Protein AF-Q09BG4-F1 (afdb_monomer)

Foldseek 3Di:
DDDPDDDPQPAPEDEAEADPDDDDPDQWWAWHPDADDEEEAPHKYKYWGDIDGADAQKFKDKPDQAPQWDADRRTRMIIGRHHDFDKDKIWMKMGHPVGGIDIDIYIYGYKYFKDWDDFDADAAEAQDKDKDATDIDIAADPKFKDWDDWDQAFQWDAGRRRMITGHHHDQDKTWTKMWIAHPNGGIDIDIHIHGYHYDDPPPDDPPPPDPPPDDPDPDDPPPDDPDPDDDDPDDPDPDDPPFDDFPKAKEKEEEFWQQPDCPGAFNDNVLQLVQVLVVCVVVVHAKYKYKNDQAQVSVVVSQVSDPQKDKGWLLDPQAVEDSVLDDNGGIAIMMIGRVVFKDFPGKHFPPVVLCVLLVSYGKIKTWIWGDDDHDIDIAIEIHGAGQADQPDVVSLVSLLVVLVSVVCCCVRRVPPGKYKYWYFSNAAQQWGPHDDVNHTHHHSNVVQVVCVQFKDWLCNVQQVVQCDQFAPHSHDGGIMMITNNQPQFWDPPQWDWDDDPDPPCCNRHHRGTMIMTMTTPTDPPD

InterPro domains:
  IPR005135 Endonuclease/exonuclease/phosphatase [PF03372] (253-512)
  IPR013783 Immunoglobulin-like fold [G3DSA:2.60.40.10] (22-110)
  IPR013783 Immunoglobulin-like fold [G3DSA:2.60.40.10] (111-197)
  IPR015919 Cadherin-like superfamily [SSF49313] (32-114)
  IPR036691 Endonuclease/exonuclease/phosphatase superfamily [G3DSA:3.60.10.10] (249-519)
  IPR036691 Endonuclease/exonuclease/phosphatase superfamily [SSF56219] (248-520)

Mean predicted aligned error: 14.44 Å

Secondary structure (DSSP, 8-state):
------------EEEEE----------S-B----PPPPEETT---EEEEE-B--SS--EEEES-PPTT-EEETTTTEEE---SS-EEEEEEEEEE-TTS-EEEEEEEEEEEPPPEE----PPPEETTSEEEEE--EESSSSSPEEEEEEE-PPTTEEE-TTSEEEEE--SSPPEEEEEEEE-TT--EEEEEEEE-EEPPPPP--PPP--PPP--PPP-PPPP-PPPP-PPPP-PPPP-SPP------EEEEEEEEEEEET-SSSS-S-HHHHHHHHHHHHHHH--SEEEEEEE--HHHHHHHHHTSTTEEEEETTSTT--BSGGGS-SSS-EEEEEEETTTEEEEEEEE--GGGTTTTTT---EEEEEEEEETTEEEEEEEEEEEPPP--SSHHHHHHHHHHHHHHHHHHHHHSTTS-EEEEEE-SS-SSEEEEEETTEEEEPTTHHHHT-TTTEEETTHHHHHTT--SBTT-------EEEEGGGTTTB-TT--EE-----TTHHHHT-SB--EEEEEE---S--

Radius of gyration: 32.11 Å; Cα contacts (8 Å, |Δi|>4): 1198; chains: 1; bounding box: 65×88×102 Å

pLDDT: mean 86.73, std 18.6, range [24.02, 98.94]

Organism: Stigmatella aurantiaca (strain DW4/3-1) (NCBI:txid378806)

Sequence (526 aa):
MLFARAAATLLTVLVLSACAGREESGDGPLLPTIQLPSTTVGLAYEVRLTATGGTGTLRYSVEEVPEGFSFYADTGLLKGPAAAPGTFTLYVGVKDDTGEGDARTYSLRVYPAPRVTRTDLPAATLHAAYAFSLSATGGQPPLKWALVEGTLPLGLRLSESGDITGVTLDTIPGLFRVRVQDANGAQATEQLSLAVSEPPPDSGTPDSGTPDSGTPDSGTPDSGTPDSGTPDSGTPDSGTPDAGTPFPLSVGNWNLEWFGSTTNGPSDDSLQLSNVRAVMADAGIDFWALQEVVNAGTLAQLKQAMPGYDGFAANDSRVIYGASYYTASEQKPAVLFKSGTVQVLTAEIILTHFNYEFAGRPPLQLRLRVTRGNTSLEMFAIILHMKAQTGGIDDYNQRKAAGAALKQYLDSQLSNVRVIVLGDWNDDVDISIYRDSGSYLPSPYQNFVEAPASYQFLTMPLSVSGVGSTVGYSTFIDHQLISNELFGDYVGNSTQVLYPAIPNYANTTSDHYPIQSRFDFGDPAF

Structure (mmCIF, N/CA/C/O backbone):
data_AF-Q09BG4-F1
#
_entry.id   AF-Q09BG4-F1
#
loop_
_atom_site.group_PDB
_atom_site.id
_atom_site.type_symbol
_atom_site.label_atom_id
_atom_site.label_alt_id
_atom_site.label_comp_id
_atom_site.label_asym_id
_atom_site.label_entity_id
_atom_site.label_seq_id
_atom_site.pdbx_PDB_ins_code
_atom_site.Cartn_x
_atom_site.Cartn_y
_atom_site.Cartn_z
_atom_site.occupancy
_atom_site.B_iso_or_equiv
_atom_site.auth_seq_id
_atom_site.auth_comp_id
_atom_site.auth_asym_id
_atom_site.auth_atom_id
_atom_site.pdbx_PDB_model_num
ATOM 1 N N . MET A 1 1 ? 3.571 -21.917 25.000 1.00 28.86 1 MET A N 1
ATOM 2 C CA . MET A 1 1 ? 3.734 -20.612 25.674 1.00 28.86 1 MET A CA 1
ATOM 3 C C . MET A 1 1 ? 2.665 -19.685 25.117 1.00 28.86 1 MET A C 1
ATOM 5 O O . MET A 1 1 ? 2.656 -19.458 23.917 1.00 28.86 1 MET A O 1
ATOM 9 N N . LEU A 1 2 ? 1.698 -19.286 25.950 1.00 26.11 2 LEU A N 1
ATOM 10 C CA . LEU A 1 2 ? 0.592 -18.398 25.574 1.00 26.11 2 LEU A CA 1
ATOM 11 C C . LEU A 1 2 ? 1.140 -16.984 25.336 1.00 26.11 2 LEU A C 1
ATOM 13 O O . LEU A 1 2 ? 1.585 -16.342 26.283 1.00 26.11 2 LEU A O 1
ATOM 17 N N . PHE A 1 3 ? 1.071 -16.486 24.104 1.00 25.03 3 PHE A N 1
ATOM 18 C CA . PHE A 1 3 ? 1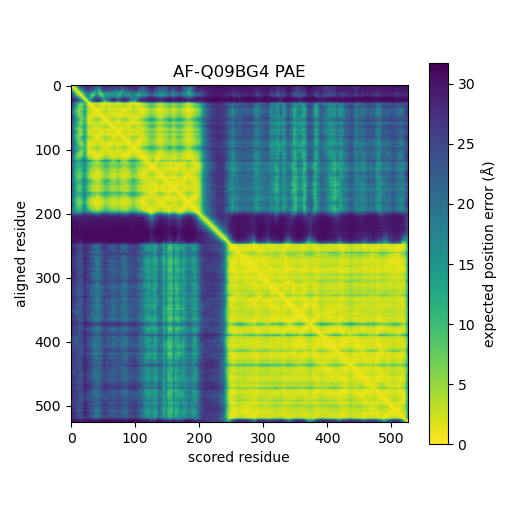.193 -15.054 23.843 1.00 25.03 3 PHE A CA 1
ATOM 19 C C . PHE A 1 3 ? -0.187 -14.417 24.006 1.00 25.03 3 PHE A C 1
ATOM 21 O O . PHE A 1 3 ? -1.015 -14.448 23.098 1.00 25.03 3 PHE A O 1
ATOM 28 N N . ALA A 1 4 ? -0.441 -13.848 25.184 1.00 24.02 4 ALA A N 1
ATOM 29 C CA . ALA A 1 4 ? -1.509 -12.877 25.359 1.00 24.02 4 ALA A CA 1
ATOM 30 C C . ALA A 1 4 ? -1.112 -11.611 24.584 1.00 24.02 4 ALA A C 1
ATOM 32 O O . ALA A 1 4 ? -0.229 -10.866 25.008 1.00 24.02 4 ALA A O 1
ATOM 33 N N . ARG A 1 5 ? -1.713 -11.394 23.409 1.00 31.14 5 ARG A N 1
ATOM 34 C CA . ARG A 1 5 ? -1.591 -10.120 22.693 1.00 31.14 5 ARG A CA 1
ATOM 35 C C . ARG A 1 5 ? -2.292 -9.050 23.529 1.00 31.14 5 ARG A C 1
ATOM 37 O O . ARG A 1 5 ? -3.499 -9.124 23.740 1.00 31.14 5 ARG A O 1
ATOM 44 N N . ALA A 1 6 ? -1.524 -8.082 24.018 1.00 25.02 6 ALA A N 1
ATOM 45 C CA . ALA A 1 6 ? -2.054 -6.894 24.664 1.00 25.02 6 ALA A CA 1
ATOM 46 C C . ALA A 1 6 ? -2.909 -6.122 23.647 1.00 25.02 6 ALA A C 1
ATOM 48 O O . ALA A 1 6 ? -2.392 -5.579 22.672 1.00 25.02 6 ALA A O 1
ATOM 49 N N . ALA A 1 7 ? -4.225 -6.102 23.855 1.00 32.28 7 ALA A N 1
ATOM 50 C CA . ALA A 1 7 ? -5.103 -5.167 23.174 1.00 32.28 7 ALA A CA 1
ATOM 51 C C . ALA A 1 7 ? -4.757 -3.765 23.689 1.00 32.28 7 ALA A C 1
ATOM 53 O O . ALA A 1 7 ? -4.993 -3.454 24.859 1.00 32.28 7 ALA A O 1
ATOM 54 N N . ALA A 1 8 ? -4.160 -2.933 22.833 1.00 30.30 8 ALA A N 1
ATOM 55 C CA . ALA A 1 8 ? -3.997 -1.511 23.096 1.00 30.30 8 ALA A CA 1
ATOM 56 C C . ALA A 1 8 ? -5.399 -0.904 23.251 1.00 30.30 8 ALA A C 1
ATOM 58 O O . ALA A 1 8 ? -6.088 -0.612 22.278 1.00 30.30 8 ALA A O 1
ATOM 59 N N . THR A 1 9 ? -5.858 -0.816 24.496 1.00 38.06 9 THR A N 1
ATOM 60 C CA . THR A 1 9 ? -7.155 -0.242 24.837 1.00 38.06 9 THR A CA 1
ATOM 61 C C . THR A 1 9 ? -6.940 1.262 24.868 1.00 38.06 9 THR A C 1
ATOM 63 O O . THR A 1 9 ? -6.216 1.761 25.729 1.00 38.06 9 THR A O 1
ATOM 66 N N . LEU A 1 10 ? -7.492 1.974 23.886 1.00 38.41 10 LEU A N 1
ATOM 67 C CA . LEU A 1 10 ? -7.458 3.431 23.836 1.00 38.41 10 LEU A CA 1
ATOM 68 C C . LEU A 1 10 ? -8.243 3.962 25.048 1.00 38.41 10 LEU A C 1
ATOM 70 O O . LEU A 1 10 ? -9.472 4.012 25.035 1.00 38.41 10 LEU A O 1
ATOM 74 N N . LEU A 1 11 ? -7.535 4.286 26.132 1.00 39.84 11 LEU A N 1
ATOM 75 C CA . LEU A 1 11 ? -8.124 4.894 27.320 1.00 39.84 11 LEU A CA 1
ATOM 76 C C . LEU A 1 11 ? -8.506 6.334 26.972 1.00 39.84 11 LEU A C 1
ATOM 78 O O . LEU A 1 11 ? -7.662 7.228 26.939 1.00 39.84 11 LEU A O 1
ATOM 82 N N . THR A 1 12 ? -9.785 6.556 26.694 1.00 45.09 12 THR A N 1
ATOM 83 C CA . THR A 1 12 ? -10.308 7.903 26.469 1.00 45.09 12 THR A CA 1
ATOM 84 C C . THR A 1 12 ? -10.595 8.520 27.835 1.00 45.09 12 THR A C 1
ATOM 86 O O . THR A 1 12 ? -11.662 8.297 28.397 1.00 45.09 12 THR A O 1
ATOM 89 N N . VAL A 1 13 ? -9.635 9.256 28.403 1.00 47.81 13 VAL A N 1
ATOM 90 C CA . VAL A 1 13 ? -9.874 10.065 29.609 1.00 47.81 13 VAL A CA 1
ATOM 91 C C . VAL A 1 13 ? -10.481 11.388 29.160 1.00 47.81 13 VAL A C 1
ATOM 93 O O . VAL A 1 13 ? -9.765 12.281 28.708 1.00 47.81 13 VAL A O 1
ATOM 96 N N . LEU A 1 14 ? -11.804 11.520 29.262 1.00 57.50 14 LEU A N 1
ATOM 97 C CA . LEU A 1 14 ? -12.485 12.777 28.958 1.00 57.50 14 LEU A CA 1
ATOM 98 C C . LEU A 1 14 ? -12.792 13.518 30.265 1.00 57.50 14 LEU A C 1
ATOM 100 O O . LEU A 1 14 ? -13.648 13.108 31.054 1.00 57.50 14 LEU A O 1
ATOM 104 N N . VAL A 1 15 ? -12.067 14.613 30.504 1.00 58.12 15 VAL A N 1
ATOM 105 C CA . VAL A 1 15 ? -12.391 15.568 31.569 1.00 58.12 15 VAL A CA 1
ATOM 106 C C . VAL A 1 15 ? -13.375 16.571 30.992 1.00 58.12 15 VAL A C 1
ATOM 108 O O . VAL A 1 15 ? -13.041 17.319 30.075 1.00 58.12 15 VAL A O 1
ATOM 111 N N . LEU A 1 16 ? -14.597 16.569 31.514 1.00 60.16 16 LEU A N 1
ATOM 112 C CA . LEU A 1 16 ? -15.663 17.442 31.050 1.00 60.16 16 LEU A CA 1
ATOM 113 C C . LEU A 1 16 ? -16.017 18.420 32.170 1.00 60.16 16 LEU A C 1
ATOM 115 O O . LEU A 1 16 ? -16.404 18.012 33.266 1.00 60.16 16 LEU A O 1
ATOM 119 N N . SER A 1 17 ? -15.860 19.709 31.879 1.00 55.25 17 SER A N 1
ATOM 120 C CA . SER A 1 17 ? -16.153 20.812 32.798 1.00 55.25 17 SER A CA 1
ATOM 121 C C . SER A 1 17 ? -17.329 21.630 32.269 1.00 55.25 17 SER A C 1
ATOM 123 O O . SER A 1 17 ? -17.530 21.724 31.057 1.00 55.25 17 SER A O 1
ATOM 125 N N . ALA A 1 18 ? -18.111 22.237 33.162 1.00 54.78 18 ALA A N 1
ATOM 126 C CA . ALA A 1 18 ? -19.181 23.148 32.767 1.00 54.78 18 ALA A CA 1
ATOM 127 C C . ALA A 1 18 ? -18.603 24.402 32.077 1.00 54.78 18 ALA A C 1
ATOM 129 O O . ALA A 1 18 ? -17.610 24.968 32.536 1.00 54.78 18 ALA A O 1
ATOM 130 N N . CYS A 1 19 ? -19.222 24.863 30.984 1.00 46.97 19 CYS A N 1
ATOM 131 C CA . CYS A 1 19 ? -18.914 26.178 30.421 1.00 46.97 19 CYS A CA 1
ATOM 132 C C . CYS A 1 19 ? -19.506 27.263 31.330 1.00 46.97 19 CYS A C 1
ATOM 134 O O . CYS A 1 19 ? -20.720 27.305 31.529 1.00 46.97 19 CYS A O 1
ATOM 136 N N . ALA A 1 20 ? -18.662 28.153 31.855 1.00 45.12 20 ALA A N 1
ATOM 137 C CA . ALA A 1 20 ? -19.095 29.328 32.603 1.00 45.12 20 ALA A CA 1
ATOM 138 C C . ALA A 1 20 ? -19.773 30.321 31.646 1.00 45.12 20 ALA A C 1
ATOM 140 O O . ALA A 1 20 ? -19.120 31.125 30.985 1.00 45.12 20 ALA A O 1
ATOM 141 N N . GLY A 1 21 ? -21.092 30.223 31.525 1.00 44.38 21 GLY A N 1
ATOM 142 C CA . GLY A 1 21 ? -21.881 31.079 30.654 1.00 44.38 21 GLY A CA 1
ATOM 143 C C . GLY A 1 21 ? -23.276 31.282 31.210 1.00 44.38 21 GLY A C 1
ATOM 144 O O . GLY A 1 21 ? -24.202 30.656 30.711 1.00 44.38 21 GLY A O 1
ATOM 145 N N . ARG A 1 22 ? -23.382 32.126 32.248 1.00 40.84 22 ARG A N 1
ATOM 146 C CA . ARG A 1 22 ? -24.464 33.086 32.563 1.00 40.84 22 ARG A CA 1
ATOM 147 C C . ARG A 1 22 ? -24.402 33.430 34.053 1.00 40.84 22 ARG A C 1
ATOM 149 O O . ARG A 1 22 ? -24.337 32.537 34.889 1.00 40.84 22 ARG A O 1
ATOM 156 N N . GLU A 1 23 ? -24.406 34.725 34.357 1.00 45.66 23 GLU A N 1
ATOM 157 C CA . GLU A 1 23 ? -24.593 35.262 35.705 1.00 45.66 23 GLU A CA 1
ATOM 158 C C . GLU A 1 23 ? -25.973 34.834 36.233 1.00 45.66 23 GLU A C 1
ATOM 160 O O . GLU A 1 23 ? -26.980 35.491 35.974 1.00 45.66 23 GLU A O 1
ATOM 165 N N . GLU A 1 24 ? -26.037 33.713 36.947 1.00 47.28 24 GLU A N 1
ATOM 166 C CA . GLU A 1 24 ? -27.076 33.478 37.946 1.00 47.28 24 GLU A CA 1
ATOM 167 C C . GLU A 1 24 ? -26.394 33.418 39.312 1.00 47.28 24 GLU A C 1
ATOM 169 O O . GLU A 1 24 ? -25.394 32.737 39.519 1.00 47.28 24 GLU A O 1
ATOM 174 N N . SER A 1 25 ? -26.891 34.251 40.215 1.00 47.41 25 SER A N 1
ATOM 175 C CA . SER A 1 25 ? -26.331 34.584 41.518 1.00 47.41 25 SER A CA 1
ATOM 176 C C . SER A 1 25 ? -26.456 33.434 42.524 1.00 47.41 25 SER A C 1
ATOM 178 O O . SER A 1 25 ? -27.247 33.522 43.464 1.00 47.41 25 SER A O 1
ATOM 180 N N . GLY A 1 26 ? -25.688 32.363 42.334 1.00 56.44 26 GLY A N 1
ATOM 181 C CA . GLY A 1 26 ? -25.551 31.271 43.294 1.00 56.44 26 GLY A CA 1
ATOM 182 C C . GLY A 1 26 ? -24.113 30.763 43.340 1.00 56.44 26 GLY A C 1
ATOM 183 O O . GLY A 1 26 ? -23.584 30.329 42.326 1.00 56.44 26 GLY A O 1
ATOM 184 N N . ASP A 1 27 ? -23.492 30.804 44.520 1.00 75.88 27 ASP A N 1
ATOM 185 C CA . ASP A 1 27 ? -22.139 30.277 44.790 1.00 75.88 27 ASP A CA 1
ATOM 186 C C . ASP A 1 27 ? -22.124 28.736 44.937 1.00 75.88 27 ASP A C 1
ATOM 188 O O . ASP A 1 27 ? -21.128 28.142 45.338 1.00 75.88 27 ASP A O 1
ATOM 192 N N . GLY A 1 28 ? -23.252 28.076 44.647 1.00 88.06 28 GLY A N 1
ATOM 193 C CA . GLY A 1 28 ? -23.430 26.630 44.774 1.00 88.06 28 GLY A CA 1
ATOM 194 C C . GLY A 1 28 ? -22.760 25.835 43.643 1.00 88.06 28 GLY A C 1
ATOM 195 O O . GLY A 1 28 ? -22.449 26.385 42.582 1.00 88.06 28 GLY A O 1
ATOM 196 N N . PRO A 1 29 ? -22.521 24.529 43.846 1.00 94.75 29 PRO A N 1
ATOM 197 C CA . PRO A 1 29 ? -21.896 23.688 42.836 1.00 94.75 29 PRO A CA 1
ATOM 198 C C . PRO A 1 29 ? -22.847 23.428 41.660 1.00 94.75 29 PRO A C 1
ATOM 200 O O . PRO A 1 29 ? -24.027 23.165 41.857 1.00 94.75 29 PRO A O 1
ATOM 203 N N . LEU A 1 30 ? -22.315 23.438 40.438 1.00 94.88 30 LEU A N 1
ATOM 204 C CA . LEU A 1 30 ? -23.037 23.217 39.182 1.00 94.88 30 LEU A CA 1
ATOM 205 C C . LEU A 1 30 ? -22.396 22.084 38.387 1.00 94.88 30 LEU A C 1
ATOM 207 O O . LEU A 1 30 ? -21.211 22.138 38.055 1.00 94.88 30 LEU A O 1
ATOM 211 N N . LEU A 1 31 ? -23.183 21.074 38.032 1.00 95.19 31 LEU A N 1
ATOM 212 C CA . LEU A 1 31 ? -22.751 19.956 37.197 1.00 95.19 31 LEU A CA 1
ATOM 213 C C . LEU A 1 31 ? -22.645 20.367 35.707 1.00 95.19 31 LEU A C 1
ATOM 215 O O . LEU A 1 31 ? -23.352 21.269 35.251 1.00 95.19 31 LEU A O 1
ATOM 219 N N . PRO A 1 32 ? -21.786 19.711 34.904 1.00 92.62 32 PRO A N 1
ATOM 220 C CA . PRO A 1 32 ? -21.598 20.062 33.495 1.00 92.62 32 PRO A CA 1
ATOM 221 C C . PRO A 1 32 ? -22.827 19.770 32.610 1.00 92.62 32 PRO A C 1
ATOM 223 O O . PRO A 1 32 ? -23.486 18.742 32.730 1.00 92.62 32 PRO A O 1
ATOM 226 N N . THR A 1 33 ? -23.115 20.646 31.641 1.00 91.31 33 THR A N 1
ATOM 227 C CA . THR A 1 33 ? -24.134 20.403 30.597 1.00 91.31 33 THR A CA 1
ATOM 228 C C . THR A 1 33 ? -23.508 19.683 29.402 1.00 91.31 33 THR A C 1
ATOM 230 O O . THR A 1 33 ? -23.125 20.316 28.421 1.00 91.31 33 THR A O 1
ATOM 233 N N . ILE A 1 34 ? -23.373 18.362 29.479 1.00 86.94 34 ILE A N 1
ATOM 234 C CA . ILE A 1 34 ? -22.680 17.560 28.460 1.00 86.94 34 ILE A CA 1
ATOM 235 C C . ILE A 1 34 ? -23.509 16.363 27.998 1.00 86.94 34 ILE A C 1
ATOM 237 O O . ILE A 1 34 ? -24.371 15.857 28.715 1.00 86.94 34 ILE A O 1
ATOM 241 N N . GLN A 1 35 ? -23.203 15.881 26.797 1.00 88.62 35 GLN A N 1
ATOM 242 C CA . GLN A 1 35 ? -23.563 14.533 26.371 1.00 88.62 35 GLN A CA 1
ATOM 243 C C . GLN A 1 35 ? -22.419 13.598 26.763 1.00 88.62 35 GLN A C 1
ATOM 245 O O . GLN A 1 35 ? -21.256 13.904 26.492 1.00 88.62 35 GLN A O 1
ATOM 250 N N . LEU A 1 36 ? -22.733 12.474 27.406 1.00 93.25 36 LEU A N 1
ATOM 251 C CA . LEU A 1 36 ? -21.719 11.462 27.680 1.00 93.25 36 LEU A CA 1
ATOM 252 C C . LEU A 1 36 ? -21.307 10.798 26.361 1.00 93.25 36 LEU A C 1
ATOM 254 O O . LEU A 1 36 ? -22.193 10.436 25.579 1.00 93.25 36 LEU A O 1
ATOM 258 N N . PRO A 1 37 ? -20.000 10.611 26.103 1.00 93.88 37 PRO A N 1
ATOM 259 C CA . PRO A 1 37 ? -19.552 9.768 25.006 1.00 93.88 37 PRO A CA 1
ATOM 260 C C . PRO A 1 37 ? -20.196 8.386 25.114 1.00 93.88 37 PRO A C 1
ATOM 262 O O . PRO A 1 37 ? -20.291 7.815 26.201 1.00 93.88 37 PRO A O 1
ATOM 265 N N . SER A 1 38 ? -20.651 7.839 23.992 1.00 94.94 38 SER A N 1
ATOM 266 C CA . SER A 1 38 ? -21.080 6.447 23.959 1.00 94.94 38 SER A CA 1
ATOM 267 C C . SER A 1 38 ? -19.901 5.506 24.197 1.00 94.94 38 SER A C 1
ATOM 269 O O . SER A 1 38 ? -18.739 5.867 24.029 1.00 94.94 38 SER A O 1
ATOM 271 N N . THR A 1 39 ? -20.210 4.275 24.588 1.00 96.31 39 THR A N 1
ATOM 272 C CA . THR A 1 39 ? -19.221 3.199 24.691 1.00 96.31 39 THR A CA 1
ATOM 273 C C . THR A 1 39 ? -19.796 1.892 24.162 1.00 96.31 39 THR A C 1
ATOM 275 O O . THR A 1 39 ? -20.960 1.826 23.761 1.00 96.31 39 THR A O 1
ATOM 278 N N . THR A 1 40 ? -18.989 0.843 24.156 1.00 97.31 40 THR A N 1
ATOM 279 C CA . THR A 1 40 ? -19.370 -0.504 23.736 1.00 97.31 40 THR A CA 1
ATOM 280 C C . THR A 1 40 ? -19.086 -1.476 24.879 1.00 97.31 40 THR A C 1
ATOM 282 O O . THR A 1 40 ? -18.131 -1.287 25.634 1.00 97.31 40 THR A O 1
ATOM 285 N N . VAL A 1 41 ? -19.929 -2.500 25.045 1.00 97.00 41 VAL A N 1
ATOM 286 C CA . VAL A 1 41 ? -19.765 -3.527 26.092 1.00 97.00 41 VAL A CA 1
ATOM 287 C C . VAL A 1 41 ? -18.329 -4.062 26.117 1.00 97.00 41 VAL A C 1
ATOM 289 O O . VAL A 1 41 ? -17.766 -4.395 25.075 1.00 97.00 41 VAL A O 1
ATOM 292 N N . GLY A 1 42 ? -17.746 -4.150 27.316 1.00 93.06 42 GLY A N 1
ATOM 293 C CA . GLY A 1 42 ? -16.384 -4.647 27.528 1.00 93.06 42 GLY A CA 1
ATOM 294 C C . GLY A 1 42 ? -15.256 -3.632 27.299 1.00 93.06 42 GLY A C 1
ATOM 295 O O . GLY A 1 42 ? -14.127 -3.913 27.696 1.00 93.06 42 GLY A O 1
ATOM 296 N N . LEU A 1 43 ? -15.524 -2.451 26.725 1.00 93.75 43 LEU A N 1
ATOM 297 C CA . LEU A 1 43 ? -14.510 -1.399 26.607 1.00 93.75 43 LEU A CA 1
ATOM 298 C C . LEU A 1 43 ? -14.290 -0.668 27.932 1.00 93.75 43 LEU A C 1
ATOM 300 O O . LEU A 1 43 ? -15.243 -0.317 28.633 1.00 93.75 43 LEU A O 1
ATOM 304 N N . ALA A 1 44 ? -13.024 -0.373 28.235 1.00 92.69 44 ALA A N 1
ATOM 305 C CA . ALA A 1 44 ? -12.678 0.546 29.311 1.00 92.69 44 ALA A CA 1
ATOM 306 C C . ALA A 1 44 ? -13.318 1.919 29.050 1.00 92.69 44 ALA A C 1
ATOM 308 O O . ALA A 1 44 ? -13.301 2.424 27.929 1.00 92.69 44 ALA A O 1
ATOM 309 N N . TYR A 1 45 ? -13.878 2.520 30.095 1.00 94.38 45 TYR A N 1
ATOM 310 C CA . TYR A 1 45 ? -14.569 3.802 30.013 1.00 94.38 45 TYR A CA 1
ATOM 311 C C . TYR A 1 45 ? -14.271 4.613 31.264 1.00 94.38 45 TYR A C 1
ATOM 313 O O . TYR A 1 45 ? -14.419 4.085 32.364 1.00 94.38 45 TYR A O 1
ATOM 321 N N . GLU A 1 46 ? -13.882 5.877 31.111 1.00 95.38 46 GLU A N 1
ATOM 322 C CA . GLU A 1 46 ? -13.660 6.799 32.225 1.00 95.38 46 GLU A CA 1
ATOM 323 C C . GLU A 1 46 ? -14.148 8.201 31.848 1.00 95.38 46 GLU A C 1
ATOM 325 O O . GLU A 1 46 ? -13.616 8.835 30.938 1.00 95.38 46 GLU A O 1
ATOM 330 N N . VAL A 1 47 ? -15.154 8.703 32.566 1.00 93.88 47 VAL A N 1
ATOM 331 C CA . VAL A 1 47 ? -15.631 10.086 32.427 1.00 93.88 47 VAL A CA 1
ATOM 332 C C . VAL A 1 47 ? -15.766 10.718 33.795 1.00 93.88 47 VAL A C 1
ATOM 334 O O . VAL A 1 47 ? -16.402 10.158 34.687 1.00 93.88 47 VAL A O 1
ATOM 337 N N . ARG A 1 48 ? -15.192 11.911 33.953 1.00 95.00 48 ARG A N 1
ATOM 338 C CA . ARG A 1 48 ? -15.319 12.700 35.178 1.00 95.00 48 ARG A CA 1
ATOM 339 C C . ARG A 1 48 ? -16.301 13.849 34.974 1.00 95.00 48 ARG A C 1
ATOM 341 O O . ARG A 1 48 ? -16.098 14.688 34.098 1.00 95.00 48 ARG A O 1
ATOM 348 N N . LEU A 1 49 ? -17.335 13.885 35.810 1.00 94.38 49 LEU A N 1
ATOM 349 C CA . LEU A 1 49 ? -18.340 14.943 35.863 1.00 94.38 49 LEU A CA 1
ATOM 350 C C . LEU A 1 49 ? -17.883 16.028 36.835 1.00 94.38 49 LEU A C 1
ATOM 352 O O . LEU A 1 49 ? -18.279 16.036 37.996 1.00 94.38 49 LEU A O 1
ATOM 356 N N . THR A 1 50 ? -17.011 16.922 36.374 1.00 92.00 50 THR A N 1
ATOM 357 C CA . THR A 1 50 ? -16.436 17.955 37.243 1.00 92.00 50 THR A CA 1
ATOM 358 C C . THR A 1 50 ? -17.425 19.104 37.415 1.00 92.00 50 THR A C 1
ATOM 360 O O . THR A 1 50 ? -17.671 19.855 36.468 1.00 92.00 50 THR A O 1
ATOM 363 N N . ALA A 1 51 ? -17.988 19.248 38.616 1.00 92.00 51 ALA A N 1
ATOM 364 C CA . ALA A 1 51 ? -18.809 20.401 38.956 1.00 92.00 51 ALA A CA 1
ATOM 365 C C . ALA A 1 51 ? -17.953 21.669 39.143 1.00 92.00 51 ALA A C 1
ATOM 367 O O . ALA A 1 51 ? -16.791 21.600 39.547 1.00 92.00 51 ALA A O 1
ATOM 368 N N . THR A 1 52 ? -18.531 22.829 38.842 1.00 91.56 52 THR A N 1
ATOM 369 C CA . THR A 1 52 ? -17.935 24.161 39.052 1.00 91.56 52 THR A CA 1
ATOM 370 C C . THR A 1 52 ? -18.657 24.904 40.173 1.00 91.56 52 THR A C 1
ATOM 372 O O . THR A 1 52 ? -19.852 24.695 40.333 1.00 91.56 52 THR A O 1
ATOM 375 N N . GLY A 1 53 ? -17.986 25.811 40.888 1.00 90.00 53 GLY A N 1
ATOM 376 C CA . GLY A 1 53 ? -18.581 26.516 42.036 1.00 90.00 53 GLY A CA 1
ATOM 377 C C . GLY A 1 53 ? -18.656 25.645 43.296 1.00 90.00 53 GLY A C 1
ATOM 378 O O . GLY A 1 53 ? -18.020 24.590 43.358 1.00 90.00 53 GLY A O 1
ATOM 379 N N . GLY A 1 54 ? -19.440 26.079 44.282 1.00 89.12 54 GLY A N 1
ATOM 380 C CA . GLY A 1 54 ? -19.611 25.416 45.573 1.00 89.12 54 GLY A CA 1
ATOM 381 C C . GLY A 1 54 ? -18.556 25.803 46.609 1.00 89.12 54 GLY A C 1
ATOM 382 O O . GLY A 1 54 ? -17.418 26.150 46.287 1.00 89.12 54 GLY A O 1
ATOM 383 N N . THR A 1 55 ? -18.935 25.708 47.882 1.00 91.00 55 THR A N 1
ATOM 384 C CA . THR A 1 55 ? -18.058 25.997 49.022 1.00 91.00 55 THR A CA 1
ATOM 385 C C . THR A 1 55 ? -17.569 24.715 49.695 1.00 91.00 55 THR A C 1
ATOM 387 O O . THR A 1 55 ? -18.352 23.906 50.191 1.00 91.00 55 THR A O 1
ATOM 390 N N . GLY A 1 56 ? -16.248 24.557 49.793 1.00 89.81 56 GLY A N 1
ATOM 391 C CA . GLY A 1 56 ? -15.631 23.421 50.480 1.00 89.81 56 GLY A CA 1
ATOM 392 C C . GLY A 1 56 ? -15.571 22.153 49.626 1.00 89.81 56 GLY A C 1
ATOM 393 O O . GLY A 1 56 ? -15.332 22.206 48.421 1.00 89.81 56 GLY A O 1
ATOM 394 N N . THR A 1 57 ? -15.703 20.993 50.264 1.00 93.19 57 THR A N 1
ATOM 395 C CA . THR A 1 57 ? -15.584 19.692 49.597 1.00 93.19 57 THR A CA 1
ATOM 396 C C . THR A 1 57 ? -16.866 19.355 48.846 1.00 93.19 57 THR A C 1
ATOM 398 O O . THR A 1 57 ? -17.937 19.270 49.440 1.00 93.19 57 THR A O 1
ATOM 401 N N . LEU A 1 58 ? -16.755 19.069 47.548 1.00 95.31 58 LEU A N 1
ATOM 402 C CA . LEU A 1 58 ? -17.888 18.586 46.760 1.00 95.31 58 LEU A CA 1
ATOM 403 C C . LEU A 1 58 ? -18.098 17.083 46.971 1.00 95.31 58 LEU A C 1
ATOM 405 O O . LEU A 1 58 ? -17.155 16.295 46.891 1.00 95.31 58 LEU A O 1
ATOM 409 N N . ARG A 1 59 ? -19.346 16.676 47.210 1.00 97.06 59 ARG A N 1
ATOM 410 C CA . ARG A 1 59 ? -19.765 15.273 47.287 1.00 97.06 59 ARG A CA 1
ATOM 411 C C . ARG A 1 59 ? -20.754 14.960 46.185 1.00 97.06 59 ARG A C 1
ATOM 413 O O . ARG A 1 59 ? -21.847 15.521 46.133 1.00 97.06 59 ARG A O 1
ATOM 420 N N . TYR A 1 60 ? -20.365 14.029 45.331 1.00 97.81 60 TYR A N 1
ATOM 421 C CA . TYR A 1 60 ? -21.177 13.547 44.232 1.00 97.81 60 TYR A CA 1
ATOM 422 C C . TYR A 1 60 ? -22.010 12.344 44.669 1.00 97.81 60 TYR A C 1
ATOM 424 O O . TYR A 1 60 ? -21.648 11.591 45.571 1.00 97.81 60 TYR A O 1
ATOM 432 N N . SER A 1 61 ? -23.130 12.139 43.995 1.00 97.38 61 SER A N 1
ATOM 433 C CA . SER A 1 61 ? -24.015 10.996 44.187 1.00 97.38 61 SER A CA 1
ATOM 434 C C . SER A 1 61 ? -24.618 10.590 42.853 1.00 97.38 61 SER A C 1
ATOM 436 O O . SER A 1 61 ? -24.747 11.414 41.950 1.00 97.38 61 SER A O 1
ATOM 438 N N . VAL A 1 62 ? -24.981 9.321 42.736 1.00 96.94 62 VAL A N 1
ATOM 439 C CA . VAL A 1 62 ? -25.736 8.791 41.606 1.00 96.94 62 VAL A CA 1
ATOM 440 C C . VAL A 1 62 ? -26.762 7.809 42.152 1.00 96.94 62 VAL A C 1
ATOM 442 O O . VAL A 1 62 ? -26.435 7.030 43.047 1.00 96.94 62 VAL A O 1
ATOM 445 N N . GLU A 1 63 ? -28.001 7.890 41.675 1.00 94.81 63 GLU A N 1
ATOM 446 C CA . GLU A 1 63 ? -29.083 7.037 42.186 1.00 94.81 63 GLU A CA 1
ATOM 447 C C . GLU A 1 63 ? -28.869 5.567 41.813 1.00 94.81 63 GLU A C 1
ATOM 449 O O . GLU A 1 63 ? -28.876 4.694 42.679 1.00 94.81 63 GLU A O 1
ATOM 454 N N . GLU A 1 64 ? -28.624 5.303 40.529 1.00 93.38 64 GLU A N 1
ATOM 455 C CA . GLU A 1 64 ? -28.387 3.965 39.998 1.00 93.38 64 GLU A CA 1
ATOM 456 C C . GLU A 1 64 ? -27.155 3.970 39.094 1.00 93.38 64 GLU A C 1
ATOM 458 O O . GLU A 1 64 ? -27.009 4.813 38.204 1.00 93.38 64 GLU A O 1
ATOM 463 N N . VAL A 1 65 ? -26.250 3.021 39.335 1.00 93.50 65 VAL A N 1
ATOM 464 C CA . VAL A 1 65 ? -25.057 2.821 38.511 1.00 93.50 65 VAL A CA 1
ATOM 465 C C . VAL A 1 65 ? -25.332 1.668 37.547 1.00 93.50 65 VAL A C 1
ATOM 467 O O . VAL A 1 65 ? -25.633 0.569 38.017 1.00 93.50 65 VAL A O 1
ATOM 470 N N . PRO A 1 66 ? -25.219 1.875 36.222 1.00 93.25 66 PRO A N 1
ATOM 471 C CA . PRO A 1 66 ? -25.412 0.811 35.247 1.00 93.25 66 PRO A CA 1
ATOM 472 C C . PRO A 1 66 ? -24.468 -0.365 35.496 1.00 93.25 66 PRO A C 1
ATOM 474 O O . PRO A 1 66 ? -23.326 -0.181 35.922 1.00 93.25 66 PRO A O 1
ATOM 477 N N . GLU A 1 67 ? -24.926 -1.579 35.196 1.00 92.75 67 GLU A N 1
ATOM 478 C CA . GLU A 1 67 ? -24.154 -2.796 35.448 1.00 92.75 67 GLU A CA 1
ATOM 479 C C . GLU A 1 67 ? -22.765 -2.751 34.779 1.00 92.75 67 GLU A C 1
ATOM 481 O O . GLU A 1 67 ? -22.618 -2.416 33.598 1.00 92.75 67 GLU A O 1
ATOM 486 N N . GLY A 1 68 ? -21.733 -3.093 35.553 1.00 93.69 68 GLY A N 1
ATOM 487 C CA . GLY A 1 68 ? -20.328 -3.027 35.142 1.00 93.69 68 GLY A CA 1
ATOM 488 C C . GLY A 1 68 ? -19.647 -1.682 35.418 1.00 93.69 68 GLY A C 1
ATOM 489 O O . GLY A 1 68 ? -18.418 -1.620 35.456 1.00 93.69 68 GLY A O 1
ATOM 490 N N . PHE A 1 69 ? -20.406 -0.617 35.696 1.00 95.69 69 PHE A N 1
ATOM 491 C CA . PHE A 1 69 ? -19.826 0.666 36.081 1.00 95.69 69 PHE A CA 1
ATOM 492 C C . PHE A 1 69 ? -19.603 0.792 37.591 1.00 95.69 69 PHE A C 1
ATOM 494 O O . PHE A 1 69 ? -20.242 0.147 38.418 1.00 95.69 69 PHE A O 1
ATOM 501 N N . SER A 1 70 ? -18.679 1.674 37.951 1.00 96.88 70 SER A N 1
ATOM 502 C CA . SER A 1 70 ? -18.409 2.148 39.303 1.00 96.88 70 SER A CA 1
ATOM 503 C C . SER A 1 70 ? -18.418 3.673 39.300 1.00 96.88 70 SER A C 1
ATOM 505 O O . SER A 1 70 ? -17.860 4.295 38.394 1.00 96.88 70 SER A O 1
ATOM 507 N N . PHE A 1 71 ? -19.046 4.278 40.308 1.00 97.19 71 PHE A N 1
ATOM 508 C CA . PHE A 1 71 ? -19.094 5.729 40.474 1.00 97.19 71 PHE A CA 1
ATOM 509 C C . PHE A 1 71 ? -18.360 6.147 41.747 1.00 97.19 71 PHE A C 1
ATOM 511 O O . PHE A 1 71 ? -18.656 5.654 42.835 1.00 97.19 71 PHE A O 1
ATOM 518 N N . TYR A 1 72 ? -17.408 7.064 41.611 1.00 96.75 72 TYR A N 1
ATOM 519 C CA . TYR A 1 72 ? -16.584 7.552 42.712 1.00 96.75 72 TYR A CA 1
ATOM 520 C C . TYR A 1 72 ? -17.114 8.905 43.193 1.00 96.75 72 TYR A C 1
ATOM 522 O O . TYR A 1 72 ? -16.940 9.939 42.544 1.00 96.75 72 TYR A O 1
ATOM 530 N N . ALA A 1 73 ? -17.790 8.879 44.342 1.00 95.06 73 ALA A N 1
ATOM 531 C CA . ALA A 1 73 ? -18.511 10.013 44.924 1.00 95.06 73 ALA A CA 1
ATOM 532 C C . ALA A 1 73 ? -17.621 11.199 45.343 1.00 95.06 73 ALA A C 1
ATOM 534 O O . ALA A 1 73 ? -18.111 12.310 45.514 1.00 95.06 73 ALA A O 1
ATOM 535 N N . ASP A 1 74 ? -16.322 10.982 45.526 1.00 94.12 74 ASP A N 1
ATOM 536 C CA . ASP A 1 74 ? -15.337 12.009 45.882 1.00 94.12 74 ASP A CA 1
ATOM 537 C C . ASP A 1 74 ? -14.878 12.845 44.679 1.00 94.12 74 ASP A C 1
ATOM 539 O O . ASP A 1 74 ? -14.429 13.977 44.834 1.00 94.12 74 ASP A O 1
ATOM 543 N N . THR A 1 75 ? -14.990 12.293 43.472 1.00 93.50 75 THR A N 1
ATOM 544 C CA . THR A 1 75 ? -14.422 12.882 42.253 1.00 93.50 75 THR A CA 1
ATOM 545 C C . THR A 1 75 ? -15.427 13.042 41.119 1.00 93.50 75 THR A C 1
ATOM 547 O O . THR A 1 75 ? -15.085 13.646 40.104 1.00 93.50 75 THR A O 1
ATOM 550 N N . GLY A 1 76 ? -16.633 12.483 41.245 1.00 94.25 76 GLY A N 1
ATOM 551 C CA . GLY A 1 76 ? -17.622 12.451 40.166 1.00 94.25 76 GLY A CA 1
ATOM 552 C C . GLY A 1 76 ? -17.188 11.578 38.983 1.00 94.25 76 GLY A C 1
ATOM 553 O O . GLY A 1 76 ? -17.627 11.804 37.854 1.00 94.25 76 GLY A O 1
ATOM 554 N N . LEU A 1 77 ? -16.276 10.623 39.204 1.00 96.00 77 LEU A N 1
ATOM 555 C CA . LEU A 1 77 ? -15.754 9.732 38.167 1.00 96.00 77 LEU A CA 1
ATOM 556 C C . LEU A 1 77 ? -16.699 8.543 37.956 1.00 96.00 77 LEU A C 1
ATOM 558 O O . LEU A 1 77 ? -16.947 7.778 38.883 1.00 96.00 77 LEU A O 1
ATOM 562 N N . LEU A 1 78 ? -17.161 8.355 36.722 1.00 96.50 78 LEU A N 1
ATOM 563 C CA . LEU A 1 78 ? -17.834 7.149 36.250 1.00 96.50 78 LEU A CA 1
ATOM 564 C C . LEU A 1 78 ? -16.829 6.282 35.484 1.00 96.50 78 LEU A C 1
ATOM 566 O O . LEU A 1 78 ? -16.255 6.729 34.489 1.00 96.50 78 LEU A O 1
ATOM 570 N N . LYS A 1 79 ? -16.633 5.041 35.935 1.00 96.38 79 LYS A N 1
ATOM 571 C CA . LYS A 1 79 ? -15.653 4.099 35.384 1.00 96.38 79 LYS A CA 1
ATOM 572 C C . LYS A 1 79 ? -16.300 2.770 35.007 1.00 96.38 79 LYS A C 1
ATOM 574 O O . LYS A 1 79 ? -17.028 2.214 35.816 1.00 96.38 79 LYS A O 1
ATOM 579 N N . GLY A 1 80 ? -16.048 2.282 33.796 1.00 94.94 80 GLY A N 1
ATOM 580 C CA . GLY A 1 80 ? -16.508 0.985 33.282 1.00 94.94 80 GLY A CA 1
ATOM 581 C C . GLY A 1 80 ? -15.458 -0.132 33.412 1.00 94.94 80 GLY A C 1
ATOM 582 O O . GLY A 1 80 ? -14.445 0.054 34.094 1.00 94.94 80 GLY A O 1
ATOM 583 N N . PRO A 1 81 ? -15.645 -1.277 32.727 1.00 94.94 81 PRO A N 1
ATOM 584 C CA . PRO A 1 81 ? -16.424 -1.437 31.492 1.00 94.94 81 PRO A CA 1
ATOM 585 C C . PRO A 1 81 ? -17.919 -1.714 31.695 1.00 94.94 81 PRO A C 1
ATOM 587 O O . PRO A 1 81 ? -18.324 -2.312 32.683 1.00 94.94 81 PRO A O 1
ATOM 590 N N . ALA A 1 82 ? -18.743 -1.357 30.708 1.00 94.38 82 ALA A N 1
ATOM 591 C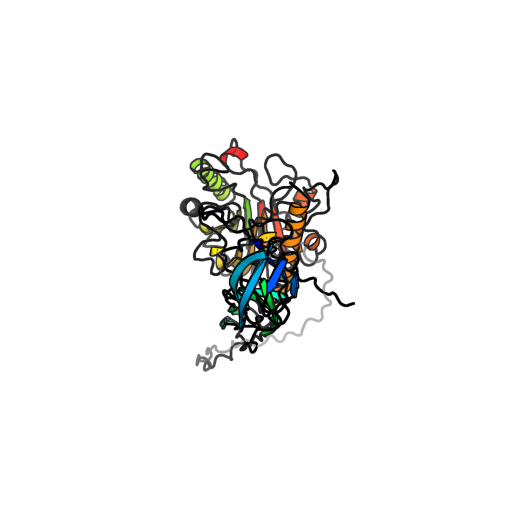 CA . ALA A 1 82 ? -20.159 -1.730 30.700 1.00 94.38 82 ALA A CA 1
ATOM 592 C C . ALA A 1 82 ? -20.340 -3.252 30.555 1.00 94.38 82 ALA A C 1
ATOM 594 O O . ALA A 1 82 ? -19.695 -3.860 29.693 1.00 94.38 82 ALA A O 1
ATOM 595 N N . ALA A 1 83 ? -21.251 -3.847 31.334 1.00 93.94 83 ALA A N 1
ATOM 596 C CA . ALA A 1 83 ? -21.568 -5.279 31.265 1.00 93.94 83 ALA A CA 1
ATOM 597 C C . ALA A 1 83 ? -22.698 -5.611 30.273 1.00 93.94 83 ALA A C 1
ATOM 599 O O . ALA A 1 83 ? -22.698 -6.686 29.673 1.00 93.94 83 ALA A O 1
ATOM 600 N N . ALA A 1 84 ? -23.635 -4.682 30.060 1.00 94.88 84 ALA A N 1
ATOM 601 C CA . ALA A 1 84 ? -24.807 -4.883 29.210 1.00 94.88 84 ALA A CA 1
ATOM 602 C C . ALA A 1 84 ? -25.019 -3.708 28.236 1.00 94.88 84 ALA A C 1
ATOM 604 O O . ALA A 1 84 ? -24.740 -2.558 28.587 1.00 94.88 84 ALA A O 1
ATOM 605 N N . PRO A 1 85 ? -25.511 -3.964 27.007 1.00 97.06 85 PRO A N 1
ATOM 606 C CA . PRO A 1 85 ? -25.852 -2.903 26.071 1.00 97.06 85 PRO A CA 1
ATOM 607 C C . PRO A 1 85 ? -27.188 -2.253 26.433 1.00 97.06 85 PRO A C 1
ATOM 609 O O . PRO A 1 85 ? -28.082 -2.897 26.977 1.00 97.06 85 PRO A O 1
ATOM 612 N N . GLY A 1 86 ? -27.359 -0.988 26.063 1.00 96.81 86 GLY A N 1
ATOM 613 C CA . GLY A 1 86 ? -28.585 -0.248 26.339 1.00 96.81 86 GLY A CA 1
ATOM 614 C C . GLY A 1 86 ? -28.378 1.259 26.336 1.00 96.81 86 GLY A C 1
ATOM 615 O O . GLY A 1 8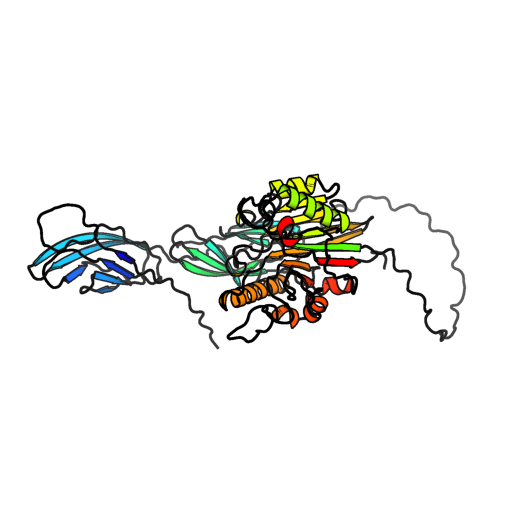6 ? -27.272 1.758 26.133 1.00 96.81 86 GLY A O 1
ATOM 616 N N . THR A 1 87 ? -29.463 1.992 26.558 1.00 97.00 87 THR A N 1
ATOM 617 C CA . THR A 1 87 ? -29.392 3.408 26.925 1.00 97.00 87 THR A CA 1
ATOM 618 C C . THR A 1 87 ? -29.690 3.502 28.410 1.00 97.00 87 THR A C 1
ATOM 620 O O . THR A 1 87 ? -30.770 3.101 28.836 1.00 97.00 87 THR A O 1
ATOM 623 N N . PHE A 1 88 ? -28.741 4.027 29.176 1.00 96.06 88 PHE A N 1
ATOM 624 C CA . PHE A 1 88 ? -28.864 4.190 30.616 1.00 96.06 88 PHE A CA 1
ATOM 625 C C . PHE A 1 88 ? -29.045 5.659 30.971 1.00 96.06 88 PHE A C 1
ATOM 627 O O . PHE A 1 88 ? -28.363 6.531 30.428 1.00 96.06 88 PHE A O 1
ATOM 634 N N . THR A 1 89 ? -29.950 5.922 31.905 1.00 96.69 89 THR A N 1
ATOM 635 C CA . THR A 1 89 ? -30.205 7.256 32.442 1.00 96.69 89 THR A CA 1
ATOM 636 C C . THR A 1 89 ? -29.564 7.360 33.820 1.00 96.69 89 THR A C 1
ATOM 638 O O . THR A 1 89 ? -29.892 6.596 34.718 1.00 96.69 89 THR A O 1
ATOM 641 N N . LEU A 1 90 ? -28.623 8.289 33.969 1.00 96.81 90 LEU A N 1
ATOM 642 C CA . LEU A 1 90 ? -27.859 8.533 35.188 1.00 96.81 90 LEU A CA 1
ATOM 643 C C . LEU A 1 90 ? -28.375 9.806 35.857 1.00 96.81 90 LEU A C 1
ATOM 645 O O . LEU A 1 90 ? -28.193 10.900 35.318 1.00 96.81 90 LEU A O 1
ATOM 649 N N . TYR A 1 91 ? -28.974 9.670 37.035 1.00 97.38 91 TYR A N 1
ATOM 650 C CA . TYR A 1 91 ? -29.368 10.795 37.883 1.00 97.38 91 TYR A CA 1
ATOM 651 C C . TYR A 1 91 ? -28.223 11.119 38.834 1.00 97.38 91 TYR A C 1
ATOM 653 O O . TYR A 1 91 ? -27.994 10.395 39.801 1.00 97.38 91 TYR A O 1
ATOM 661 N N . VAL A 1 92 ? -27.463 12.167 38.520 1.00 97.94 92 VAL A N 1
ATOM 662 C CA . VAL A 1 92 ? -26.259 12.559 39.257 1.00 97.94 92 VAL A CA 1
ATOM 663 C C . VAL A 1 92 ? -26.538 13.832 40.038 1.00 97.94 92 VAL A C 1
ATOM 665 O O . VAL A 1 92 ? -26.963 14.833 39.465 1.00 97.94 92 VAL A O 1
ATOM 668 N N . GLY A 1 93 ? -26.258 13.803 41.335 1.00 97.69 93 GLY A N 1
ATOM 669 C CA . GLY A 1 93 ? -26.296 14.969 42.211 1.00 97.69 93 GLY A CA 1
ATOM 670 C C . GLY A 1 93 ? -24.901 15.367 42.675 1.00 97.69 93 GLY A C 1
ATOM 671 O O . GLY A 1 93 ? -24.024 14.515 42.819 1.00 97.69 93 GLY A O 1
ATOM 672 N N . VAL A 1 94 ? -24.707 16.648 42.966 1.00 97.62 94 VAL A N 1
ATOM 673 C CA . VAL A 1 94 ? -23.542 17.172 43.684 1.00 97.62 94 VAL A CA 1
ATOM 674 C C . VAL A 1 94 ? -24.016 18.070 44.820 1.00 97.62 94 VAL A C 1
ATOM 676 O O . VAL A 1 94 ? -24.985 18.808 44.660 1.00 97.62 94 VAL A O 1
ATOM 679 N N . LYS A 1 95 ? -23.347 17.997 45.969 1.00 96.81 95 LYS A N 1
ATOM 680 C CA . LYS A 1 95 ? -23.548 18.901 47.105 1.00 96.81 95 LYS A CA 1
ATOM 681 C C . LYS A 1 95 ? -22.220 19.431 47.609 1.00 96.81 95 LYS A C 1
ATOM 683 O O . LYS A 1 95 ? -21.218 18.723 47.525 1.00 96.81 95 LYS A O 1
ATOM 688 N N . ASP A 1 96 ? -22.227 20.636 48.152 1.00 95.44 96 ASP A N 1
ATOM 689 C CA . ASP A 1 96 ? -21.087 21.211 48.859 1.00 95.44 96 ASP A CA 1
ATOM 690 C C . ASP A 1 96 ? -21.240 21.103 50.393 1.00 95.44 96 ASP A C 1
ATOM 692 O O . ASP A 1 96 ? -22.206 20.515 50.893 1.00 95.44 96 ASP A O 1
ATOM 696 N N . ASP A 1 97 ? -20.281 21.641 51.157 1.00 94.44 97 ASP A N 1
ATOM 697 C CA . ASP A 1 97 ? -20.282 21.545 52.627 1.00 94.44 97 ASP A CA 1
ATOM 698 C C . ASP A 1 97 ? -21.343 22.446 53.297 1.00 94.44 97 ASP A C 1
ATOM 700 O O . ASP A 1 97 ? -21.655 22.263 54.476 1.00 94.44 97 ASP A O 1
ATOM 704 N N . THR A 1 98 ? -21.916 23.405 52.563 1.00 93.19 98 THR A N 1
ATOM 705 C CA . THR A 1 98 ? -23.002 24.277 53.045 1.00 93.19 98 THR A CA 1
ATOM 706 C C . THR A 1 98 ? -24.385 23.663 52.828 1.00 93.19 98 THR A C 1
ATOM 708 O O . THR A 1 98 ? -25.358 24.096 53.446 1.00 93.19 98 THR A O 1
ATOM 711 N N . GLY A 1 99 ? -24.464 22.603 52.016 1.00 90.19 99 GLY A N 1
ATOM 712 C CA . GLY A 1 99 ? -25.690 21.880 51.691 1.00 90.19 99 GLY A CA 1
ATOM 713 C C . GLY A 1 99 ? -26.345 22.313 50.378 1.00 90.19 99 GLY A C 1
ATOM 714 O O . GLY A 1 99 ? -27.329 21.681 49.981 1.00 90.19 99 GLY A O 1
ATOM 715 N N . GLU A 1 100 ? -25.793 23.323 49.700 1.00 94.12 100 GLU A N 1
ATOM 716 C CA . GLU A 1 100 ? -26.179 23.724 48.345 1.00 94.12 100 GLU A CA 1
ATOM 717 C C . GLU A 1 100 ? -25.801 22.626 47.340 1.00 94.12 100 GLU A C 1
ATOM 719 O O . GLU A 1 100 ? -24.819 21.898 47.522 1.00 94.12 100 GLU A O 1
ATOM 724 N N . GLY A 1 101 ? -26.588 22.468 46.274 1.00 94.31 101 GLY A N 1
ATOM 725 C CA . GLY A 1 101 ? -26.384 21.379 45.322 1.00 94.31 101 GLY A CA 1
ATOM 726 C C . GLY A 1 101 ? -27.055 21.570 43.968 1.00 94.31 101 GLY A C 1
ATOM 727 O O . GLY A 1 101 ? -28.018 22.319 43.837 1.00 94.31 101 GLY A O 1
ATOM 728 N N . ASP A 1 102 ? -26.565 20.822 42.982 1.00 96.94 102 ASP A N 1
ATOM 729 C CA . ASP A 1 102 ? -27.148 20.694 41.643 1.00 96.94 102 ASP A CA 1
ATOM 730 C C . ASP A 1 102 ? -27.416 19.215 41.349 1.00 96.94 102 ASP A C 1
ATOM 732 O O . ASP A 1 102 ? -26.728 18.319 41.851 1.00 96.94 102 ASP A O 1
ATOM 736 N N . ALA A 1 103 ? -28.430 18.947 40.536 1.00 96.69 103 ALA A N 1
ATOM 737 C CA . ALA A 1 103 ? -28.801 17.605 40.122 1.00 96.69 103 ALA A CA 1
ATOM 738 C C . ALA A 1 103 ? -29.097 17.590 38.628 1.00 96.69 103 ALA A C 1
ATOM 740 O O . ALA A 1 103 ? -29.867 18.400 38.112 1.00 96.69 103 ALA A O 1
ATOM 741 N N . ARG A 1 104 ? -28.491 16.636 37.920 1.00 96.38 104 ARG A N 1
ATOM 742 C CA . ARG A 1 104 ? -28.604 16.515 36.469 1.00 96.38 104 ARG A CA 1
ATOM 743 C C . ARG A 1 104 ? -28.805 15.085 36.031 1.00 96.38 104 ARG A C 1
ATOM 745 O O . ARG A 1 104 ? -28.331 14.137 36.647 1.00 96.38 104 ARG A O 1
ATOM 752 N N . THR A 1 105 ? -29.503 14.960 34.912 1.00 97.00 105 THR A N 1
ATOM 753 C CA . THR A 1 105 ? -29.704 13.688 34.230 1.00 97.00 105 THR A CA 1
ATOM 754 C C . THR A 1 105 ? -28.757 13.593 33.041 1.00 97.00 105 THR A C 1
ATOM 756 O O . THR A 1 105 ? -28.757 14.473 32.181 1.00 97.00 105 THR A O 1
ATOM 759 N N . TYR A 1 106 ? -27.991 12.509 32.969 1.00 96.38 106 TYR A N 1
ATOM 760 C CA . TYR A 1 106 ? -27.148 12.178 31.825 1.00 96.38 106 TYR A CA 1
ATOM 761 C C . TYR A 1 106 ? -27.650 10.911 31.140 1.00 96.38 106 TYR A C 1
ATOM 763 O O . TYR A 1 106 ? -28.116 9.982 31.792 1.00 96.38 106 TYR A O 1
ATOM 771 N N . SER A 1 107 ? -27.532 10.858 29.816 1.00 96.00 107 SER A N 1
ATOM 772 C CA . SER A 1 107 ? -27.841 9.663 29.031 1.00 96.00 107 SER A CA 1
ATOM 773 C C . SER A 1 107 ? -26.541 9.037 28.542 1.00 96.00 107 SER A C 1
ATOM 775 O O . SER A 1 107 ? -25.771 9.699 27.848 1.00 96.00 107 SER A O 1
ATOM 777 N N . LEU A 1 108 ? -26.310 7.768 28.873 1.00 96.25 108 LEU A N 1
ATOM 778 C CA . LEU A 1 108 ? -25.177 6.979 28.397 1.00 96.25 108 LEU A CA 1
ATOM 779 C C . LEU A 1 108 ? -25.669 5.898 27.438 1.00 96.25 108 LEU A C 1
ATOM 781 O O . LEU A 1 108 ? -26.419 5.002 27.826 1.00 96.25 108 LEU A O 1
ATOM 785 N N . ARG A 1 109 ? -25.223 5.957 26.181 1.00 97.19 109 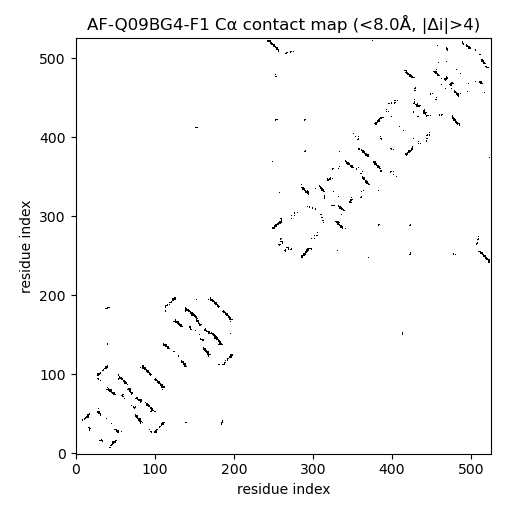ARG A N 1
ATOM 786 C CA . ARG A 1 109 ? -25.482 4.898 25.203 1.00 97.19 109 ARG A CA 1
ATOM 787 C C . ARG A 1 109 ? -24.349 3.873 25.223 1.00 97.19 109 ARG A C 1
ATOM 789 O O . ARG A 1 109 ? -23.205 4.215 24.936 1.00 97.19 109 ARG A O 1
ATOM 796 N N . VAL A 1 110 ? -24.692 2.614 25.484 1.00 97.56 110 VAL A N 1
ATOM 797 C CA . VAL A 1 110 ? -23.796 1.457 25.398 1.00 97.56 110 VAL A CA 1
ATOM 798 C C . VAL A 1 110 ? -24.224 0.569 24.229 1.00 97.56 110 VAL A C 1
ATOM 800 O O . VAL A 1 110 ? -25.339 0.042 24.206 1.00 97.56 110 VAL A O 1
ATOM 803 N N . TYR A 1 111 ? -23.347 0.393 23.244 1.00 98.06 111 TYR A N 1
ATOM 804 C CA . TYR A 1 111 ? -23.562 -0.517 22.119 1.00 98.06 111 TYR A CA 1
ATOM 805 C C . TYR A 1 111 ? -23.210 -1.966 22.503 1.00 98.06 111 TYR A C 1
ATOM 807 O O . TYR A 1 111 ? -22.304 -2.178 23.313 1.00 98.06 111 TYR A O 1
ATOM 815 N N . PRO A 1 112 ? -23.885 -2.986 21.935 1.00 97.81 112 PRO A N 1
ATOM 816 C CA . PRO A 1 112 ? -23.447 -4.378 22.069 1.00 97.81 112 PRO A CA 1
ATOM 817 C C . PRO A 1 112 ? -22.030 -4.551 21.521 1.00 97.81 112 PRO A C 1
ATOM 819 O O . PRO A 1 112 ? -21.671 -3.856 20.576 1.00 97.81 112 PRO A O 1
ATOM 822 N N . ALA A 1 113 ? -21.244 -5.490 22.047 1.00 96.38 113 ALA A N 1
ATOM 823 C CA . ALA A 1 113 ? -19.955 -5.823 21.440 1.00 96.38 113 ALA A CA 1
ATOM 824 C C . ALA A 1 113 ? -20.145 -6.309 19.985 1.00 96.38 113 ALA A C 1
ATOM 826 O O . ALA A 1 113 ? -21.128 -7.010 19.709 1.00 96.38 113 ALA A O 1
ATOM 827 N N . PRO A 1 114 ? -19.255 -5.940 19.044 1.00 97.38 114 PRO A N 1
ATOM 828 C CA . PRO A 1 114 ? -19.347 -6.424 17.675 1.00 97.38 114 PRO A CA 1
ATOM 829 C C . PRO A 1 114 ? -19.141 -7.946 17.620 1.00 97.38 114 PRO A C 1
ATOM 831 O O . PRO A 1 114 ? -18.393 -8.514 18.412 1.00 97.38 114 PRO A O 1
ATOM 834 N N . ARG A 1 115 ? -19.797 -8.621 16.674 1.00 96.81 115 ARG A N 1
ATOM 835 C CA . ARG A 1 115 ? -19.668 -10.065 16.428 1.00 96.81 115 ARG A CA 1
ATOM 836 C C . ARG A 1 115 ? -19.833 -10.360 14.942 1.00 96.81 115 ARG A C 1
ATOM 838 O O . ARG A 1 115 ? -20.829 -9.942 14.360 1.00 96.81 115 ARG A O 1
ATOM 845 N N . VAL A 1 116 ? -18.919 -11.126 14.348 1.00 96.44 116 VAL A N 1
ATOM 846 C CA . VAL A 1 116 ? -19.053 -11.623 12.966 1.00 96.44 116 VAL A CA 1
ATOM 847 C C . VAL A 1 116 ? -20.183 -12.659 12.909 1.00 96.44 116 VAL A C 1
ATOM 849 O O . VAL A 1 116 ? -20.274 -13.536 13.766 1.00 96.44 116 VAL A O 1
ATOM 852 N N . THR A 1 117 ? -21.098 -12.538 11.947 1.00 93.12 117 THR A N 1
ATOM 853 C CA . THR A 1 117 ? -22.276 -13.420 11.834 1.00 93.12 117 THR A CA 1
ATOM 854 C C . THR A 1 117 ? -22.308 -14.260 10.574 1.00 93.12 117 THR A C 1
ATOM 856 O O . THR A 1 117 ? -22.912 -15.328 10.597 1.00 93.12 117 THR A O 1
ATOM 859 N N . ARG A 1 118 ? -21.669 -13.812 9.491 1.00 87.12 118 ARG A N 1
ATOM 860 C CA . ARG A 1 118 ? -21.633 -14.545 8.225 1.00 87.12 118 ARG A CA 1
ATOM 861 C C . ARG A 1 118 ? -20.231 -15.076 7.975 1.00 87.12 118 ARG A C 1
ATOM 863 O O . ARG A 1 118 ? -19.344 -14.322 7.588 1.00 87.12 118 ARG A O 1
ATOM 870 N N . THR A 1 119 ? -20.071 -16.370 8.227 1.00 86.75 119 THR A N 1
ATOM 871 C CA . THR A 1 119 ? -18.790 -17.089 8.162 1.00 86.75 119 THR A CA 1
ATOM 872 C C . THR A 1 119 ? -18.742 -18.142 7.058 1.00 86.75 119 THR A C 1
ATOM 874 O O . THR A 1 119 ? -17.663 -18.614 6.715 1.00 86.75 119 THR A O 1
ATOM 877 N N . ASP A 1 120 ? -19.892 -18.490 6.479 1.00 91.25 120 ASP A N 1
ATOM 878 C CA . ASP A 1 120 ? -19.998 -19.525 5.452 1.00 91.25 120 ASP A CA 1
ATOM 879 C C . ASP A 1 120 ? -19.811 -18.900 4.067 1.00 91.25 120 ASP A C 1
ATOM 881 O O . ASP A 1 120 ? -20.732 -18.308 3.493 1.00 91.25 120 ASP A O 1
ATOM 885 N N . LEU A 1 121 ? -18.583 -18.984 3.558 1.00 95.69 121 LEU A N 1
ATOM 886 C CA . LEU A 1 121 ? -18.205 -18.436 2.262 1.00 95.69 121 LEU A CA 1
ATOM 887 C C . LEU A 1 121 ? -18.438 -19.488 1.161 1.00 95.69 121 LEU A C 1
ATOM 889 O O . LEU A 1 121 ? -17.906 -20.596 1.265 1.00 95.69 121 LEU A O 1
ATOM 893 N N . PRO A 1 122 ? -19.200 -19.171 0.097 1.00 96.44 122 PRO A N 1
ATOM 894 C CA . PRO A 1 122 ? -19.264 -19.994 -1.106 1.00 96.44 122 PRO A CA 1
ATOM 895 C C . PRO A 1 122 ? -17.868 -20.200 -1.692 1.00 96.44 122 PRO A C 1
ATOM 897 O O . PRO A 1 122 ? -17.041 -19.296 -1.627 1.00 96.44 122 PRO A O 1
ATOM 900 N N . ALA A 1 123 ? -17.612 -21.358 -2.299 1.00 96.00 123 ALA A N 1
ATOM 901 C CA . ALA A 1 123 ? -16.357 -21.565 -3.012 1.00 96.00 123 ALA A CA 1
ATOM 902 C C . ALA A 1 123 ? -16.224 -20.560 -4.166 1.00 96.00 123 ALA A C 1
ATOM 904 O O . ALA A 1 123 ? -17.194 -20.284 -4.877 1.00 96.00 123 ALA A O 1
ATOM 905 N N . ALA A 1 124 ? -15.019 -20.033 -4.359 1.00 95.44 124 ALA A N 1
ATOM 906 C CA . ALA A 1 124 ? -14.671 -19.302 -5.563 1.00 95.44 124 ALA A CA 1
ATOM 907 C C . ALA A 1 124 ? -14.409 -20.278 -6.721 1.00 95.44 124 ALA A C 1
ATOM 909 O O . ALA A 1 124 ? -14.114 -21.461 -6.516 1.00 95.44 124 ALA A O 1
ATOM 910 N N . THR A 1 125 ? -14.499 -19.772 -7.946 1.00 93.62 125 THR A N 1
ATOM 911 C CA . THR A 1 125 ? -14.162 -20.519 -9.160 1.00 93.62 125 THR A CA 1
ATOM 912 C C . THR A 1 125 ? -12.979 -19.842 -9.833 1.00 93.62 125 THR A C 1
ATOM 914 O O . THR A 1 125 ? -13.023 -18.630 -10.046 1.00 93.62 125 THR A O 1
ATOM 917 N N . LEU A 1 126 ? -11.938 -20.610 -10.167 1.00 86.56 126 LEU A N 1
ATOM 918 C CA . LEU A 1 126 ? -10.733 -20.113 -10.828 1.00 86.56 126 LEU A CA 1
ATOM 919 C C . LEU A 1 126 ? -11.104 -19.251 -12.050 1.00 86.56 126 LEU A C 1
ATOM 921 O O . LEU A 1 126 ? -11.957 -19.628 -12.852 1.00 86.56 126 LEU A O 1
ATOM 925 N N . HIS A 1 127 ? -10.482 -18.073 -12.158 1.00 80.44 127 HIS A N 1
ATOM 926 C CA . HIS A 1 127 ? -10.722 -17.059 -13.194 1.00 80.44 127 HIS A CA 1
ATOM 927 C C . HIS A 1 127 ? -12.142 -16.462 -13.269 1.00 80.44 127 HIS A C 1
ATOM 929 O O . HIS A 1 127 ? -12.401 -15.627 -14.137 1.00 80.44 127 HIS A O 1
ATOM 935 N N . ALA A 1 128 ? -13.048 -16.806 -12.350 1.00 87.25 128 ALA A N 1
ATOM 936 C CA . ALA A 1 128 ? -14.352 -16.165 -12.231 1.00 87.25 128 ALA A CA 1
ATOM 937 C C . ALA A 1 128 ? -14.319 -15.010 -11.220 1.00 87.25 128 ALA A C 1
ATOM 939 O O . ALA A 1 128 ? -13.568 -15.023 -10.242 1.00 87.25 128 ALA A O 1
ATOM 940 N N . ALA A 1 129 ? -15.173 -14.008 -11.440 1.00 89.25 129 ALA A N 1
ATOM 941 C CA . ALA A 1 129 ? -15.376 -12.950 -10.461 1.00 89.25 129 ALA A CA 1
ATOM 942 C C . ALA A 1 129 ? -16.026 -13.519 -9.192 1.00 89.25 129 ALA A C 1
ATOM 944 O O . ALA A 1 129 ? -17.067 -14.173 -9.247 1.00 89.25 129 ALA A O 1
ATOM 945 N N . TYR A 1 130 ? -15.423 -13.224 -8.047 1.00 94.94 130 TYR A N 1
ATOM 946 C CA . TYR A 1 130 ? -15.951 -13.518 -6.726 1.00 94.94 130 TYR A CA 1
ATOM 947 C C . TYR A 1 130 ? -16.383 -12.214 -6.056 1.00 94.94 130 TYR A C 1
ATOM 949 O O . TYR A 1 130 ? -15.659 -11.217 -6.088 1.00 94.94 130 TYR A O 1
ATOM 957 N N . ALA A 1 131 ? -17.561 -12.220 -5.440 1.00 96.25 131 ALA A N 1
ATOM 958 C CA . ALA A 1 131 ? -18.067 -11.112 -4.644 1.00 96.25 131 ALA A CA 1
ATOM 959 C C . ALA A 1 131 ? -18.887 -11.658 -3.473 1.00 96.25 131 ALA A C 1
ATOM 961 O O . ALA A 1 131 ? -19.864 -12.383 -3.669 1.00 96.25 131 ALA A O 1
ATOM 962 N N . PHE A 1 132 ? -18.493 -11.309 -2.251 1.00 96.88 132 PHE A N 1
ATOM 963 C CA . PHE A 1 132 ? -19.170 -11.745 -1.038 1.00 96.88 132 PHE A CA 1
ATOM 964 C C . PHE A 1 132 ? -19.029 -10.718 0.081 1.00 96.88 132 PHE A C 1
ATOM 966 O O . PHE A 1 132 ? -17.917 -10.393 0.479 1.00 96.88 132 PHE A O 1
ATOM 973 N N . SER A 1 133 ? -20.143 -10.262 0.645 1.00 96.25 133 SER A N 1
ATOM 974 C CA . SER A 1 133 ? -20.129 -9.343 1.787 1.00 96.25 133 SER A CA 1
ATOM 975 C C . SER A 1 133 ? -20.174 -10.114 3.104 1.00 96.25 133 SER A C 1
ATOM 977 O O . SER A 1 133 ? -21.125 -10.854 3.374 1.00 96.25 133 SER A O 1
ATOM 979 N N . LEU A 1 134 ? -19.160 -9.919 3.945 1.00 96.81 134 LEU A N 1
ATOM 980 C CA . LEU A 1 134 ? -19.194 -10.315 5.348 1.00 96.81 134 LEU A CA 1
ATOM 981 C C . LEU A 1 134 ? -20.228 -9.472 6.098 1.00 96.81 134 LEU A C 1
ATOM 983 O O . LEU A 1 134 ? -20.518 -8.330 5.745 1.00 96.81 134 LEU A O 1
ATOM 987 N N . SER A 1 135 ? -20.778 -10.029 7.173 1.00 94.88 135 SER A N 1
ATOM 988 C CA . SER A 1 135 ? -21.687 -9.297 8.051 1.00 94.88 135 SER A CA 1
ATOM 989 C C . SER A 1 135 ? -21.313 -9.482 9.510 1.00 94.88 135 SER A C 1
ATOM 991 O O . SER A 1 135 ? -20.848 -10.546 9.925 1.00 94.88 135 SER A O 1
ATOM 993 N N . ALA A 1 136 ? -21.563 -8.436 10.290 1.00 96.62 136 ALA A N 1
ATOM 994 C CA . ALA A 1 136 ? -21.421 -8.426 11.732 1.00 96.62 136 ALA A CA 1
ATOM 995 C C . ALA A 1 136 ? -22.663 -7.803 12.379 1.00 96.62 136 ALA A C 1
ATOM 997 O O . ALA A 1 136 ? -23.404 -7.046 11.752 1.00 96.62 136 ALA A O 1
ATOM 998 N N . THR A 1 137 ? -22.884 -8.132 13.644 1.00 96.44 137 THR A N 1
ATOM 999 C CA . THR A 1 137 ? -23.893 -7.525 14.521 1.00 96.44 137 THR A CA 1
ATOM 1000 C C . THR A 1 137 ? -23.214 -6.797 15.670 1.00 96.44 137 THR A C 1
ATOM 1002 O O . THR A 1 137 ? -22.098 -7.155 16.033 1.00 96.44 137 THR A O 1
ATOM 1005 N N . GLY A 1 138 ? -23.908 -5.846 16.297 1.00 96.69 138 GLY A N 1
ATOM 1006 C CA . GLY A 1 138 ? -23.347 -5.057 17.395 1.00 96.69 138 GLY A CA 1
ATOM 1007 C C . GLY A 1 138 ? -22.338 -4.008 16.919 1.00 96.69 138 GLY A C 1
ATOM 1008 O O . GLY A 1 138 ? -22.193 -3.764 15.724 1.00 96.69 138 GLY A O 1
ATOM 1009 N N . GLY A 1 139 ? -21.664 -3.385 17.880 1.00 96.88 139 GLY A N 1
ATOM 1010 C CA . GLY A 1 139 ? -20.759 -2.259 17.691 1.00 96.88 139 GLY A CA 1
ATOM 1011 C C . GLY A 1 139 ? -21.474 -0.942 17.381 1.00 96.88 139 GLY A C 1
ATOM 1012 O O . GLY A 1 139 ? -22.632 -0.911 16.955 1.00 96.88 139 GLY A O 1
ATOM 1013 N N . GLN A 1 140 ? -20.772 0.165 17.599 1.00 96.75 140 GLN A N 1
ATOM 1014 C CA . GLN A 1 140 ? -21.151 1.472 17.075 1.00 96.75 140 GLN A CA 1
ATOM 1015 C C . GLN A 1 140 ? -20.731 1.622 15.599 1.00 96.75 140 GLN A C 1
ATOM 1017 O O . GLN A 1 140 ? -19.539 1.542 15.301 1.00 96.75 140 GLN A O 1
ATOM 1022 N N . PRO A 1 141 ? -21.660 1.899 14.667 1.00 93.94 141 PRO A N 1
ATOM 1023 C CA . PRO A 1 141 ? -21.306 2.205 13.283 1.00 93.94 141 PRO A CA 1
ATOM 1024 C C . PRO A 1 141 ? -20.481 3.505 13.140 1.00 93.94 141 PRO A C 1
ATOM 1026 O O . PRO A 1 141 ? -20.642 4.414 13.959 1.00 93.94 141 PRO A O 1
ATOM 1029 N N . PRO A 1 142 ? -19.679 3.652 12.067 1.00 95.06 142 PRO A N 1
ATOM 1030 C CA . PRO A 1 142 ? -19.424 2.657 11.023 1.00 95.06 142 PRO A CA 1
ATOM 1031 C C . PRO A 1 142 ? -18.535 1.509 11.521 1.00 95.06 142 PRO A C 1
ATOM 1033 O O . PRO A 1 142 ? -17.611 1.722 12.302 1.00 95.06 142 PRO A O 1
ATOM 1036 N N . LEU A 1 143 ? -18.817 0.292 11.046 1.00 95.31 143 LEU A N 1
ATOM 1037 C CA . LEU A 1 143 ? -17.953 -0.864 11.278 1.00 95.31 143 LEU A CA 1
ATOM 1038 C C . LEU A 1 143 ? -16.852 -0.901 10.217 1.00 95.31 143 LEU A C 1
ATOM 1040 O O . LEU A 1 143 ? -17.129 -0.663 9.042 1.00 95.31 143 LEU A O 1
ATOM 1044 N N . LYS A 1 144 ? -15.629 -1.227 10.633 1.00 92.75 144 LYS A N 1
ATOM 1045 C CA . LYS A 1 144 ? -14.461 -1.373 9.763 1.00 92.75 144 LYS A CA 1
ATOM 1046 C C . LYS A 1 144 ? -13.924 -2.793 9.800 1.00 92.75 144 LYS A C 1
ATOM 1048 O O . LYS A 1 144 ? -13.688 -3.337 10.879 1.00 92.75 144 LYS A O 1
ATOM 1053 N N . TRP A 1 145 ? -13.698 -3.366 8.627 1.00 95.69 145 TRP A N 1
ATOM 1054 C CA . TRP A 1 145 ? -13.152 -4.707 8.459 1.00 95.69 145 TRP A CA 1
ATOM 1055 C C . TRP A 1 145 ? -11.674 -4.674 8.082 1.00 95.69 145 TRP A C 1
ATOM 1057 O O . TRP A 1 145 ? -11.210 -3.767 7.395 1.00 95.69 145 TRP A O 1
ATOM 1067 N N . ALA A 1 146 ? -10.926 -5.673 8.540 1.00 87.19 146 ALA A N 1
ATOM 1068 C CA . ALA A 1 146 ? -9.530 -5.862 8.173 1.00 87.19 146 ALA A CA 1
ATOM 1069 C C . ALA A 1 146 ? -9.148 -7.342 8.182 1.00 87.19 146 ALA A C 1
ATOM 1071 O O . ALA A 1 146 ? -9.641 -8.118 9.005 1.00 87.19 146 ALA A O 1
ATOM 1072 N N . LEU A 1 147 ? -8.219 -7.713 7.306 1.00 89.00 147 LEU A N 1
ATOM 1073 C CA . LEU A 1 147 ? -7.510 -8.986 7.367 1.00 89.00 147 LEU A CA 1
ATOM 1074 C C . LEU A 1 147 ? -6.393 -8.859 8.413 1.00 89.00 147 LEU A C 1
ATOM 1076 O O . LEU A 1 147 ? -5.585 -7.937 8.336 1.00 89.00 147 LEU A O 1
ATOM 1080 N N . VAL A 1 148 ? -6.360 -9.741 9.414 1.00 82.44 148 VAL A N 1
ATOM 1081 C CA . VAL A 1 148 ? -5.396 -9.651 10.532 1.00 82.44 148 VAL A CA 1
ATOM 1082 C C . VAL A 1 148 ? -4.451 -10.844 10.643 1.00 82.44 148 VAL A C 1
ATOM 1084 O O . VAL A 1 148 ? -3.475 -10.776 11.389 1.00 82.44 148 VAL A O 1
ATOM 1087 N N . GLU A 1 149 ? -4.731 -11.933 9.929 1.00 78.38 149 GLU A N 1
ATOM 1088 C CA . GLU A 1 149 ? -3.890 -13.130 9.863 1.00 78.38 149 GLU A CA 1
ATOM 1089 C C . GLU A 1 149 ? -4.239 -13.942 8.611 1.00 78.38 149 GLU A C 1
ATOM 1091 O O . GLU A 1 149 ? -5.385 -13.911 8.158 1.00 78.38 149 GLU A O 1
ATOM 1096 N N . GLY A 1 150 ? -3.278 -14.714 8.103 1.00 79.88 150 GLY A N 1
ATOM 1097 C CA . GLY A 1 150 ? -3.476 -15.584 6.947 1.00 79.88 150 GLY A CA 1
ATOM 1098 C C . GLY A 1 150 ? -3.725 -14.814 5.653 1.00 79.88 150 GLY A C 1
ATOM 1099 O O . GLY A 1 150 ? -3.382 -13.636 5.540 1.00 79.88 150 GLY A O 1
ATOM 1100 N N . THR A 1 151 ? -4.297 -15.504 4.674 1.00 78.44 151 THR A N 1
ATOM 1101 C CA . THR A 1 151 ? -4.400 -15.016 3.300 1.00 78.44 151 THR A CA 1
ATOM 1102 C C . THR A 1 151 ? -5.733 -15.349 2.657 1.00 78.44 151 THR A C 1
ATOM 1104 O O . THR A 1 151 ? -6.309 -16.420 2.865 1.00 78.44 151 THR A O 1
ATOM 1107 N N . LEU A 1 152 ? -6.223 -14.412 1.849 1.00 88.06 152 LEU A N 1
ATOM 1108 C CA . LEU A 1 152 ? -7.263 -14.705 0.873 1.00 88.06 152 LEU A CA 1
ATOM 1109 C C . LEU A 1 152 ? -6.648 -15.491 -0.300 1.00 88.06 152 LEU A C 1
ATOM 1111 O O . LEU A 1 152 ? -5.437 -15.376 -0.525 1.00 88.06 152 LEU A O 1
ATOM 1115 N N . PRO A 1 153 ? -7.455 -16.268 -1.049 1.00 89.56 153 PRO A N 1
ATOM 1116 C CA . PRO A 1 153 ? -7.010 -16.820 -2.323 1.00 89.56 153 PRO A CA 1
ATOM 1117 C C . PRO A 1 153 ? -6.469 -15.725 -3.241 1.00 89.56 153 PRO A C 1
ATOM 1119 O O . PRO A 1 153 ? -6.995 -14.604 -3.246 1.00 89.56 153 PRO A O 1
ATOM 1122 N N . LEU A 1 154 ? -5.445 -16.052 -4.029 1.00 76.25 154 LEU A N 1
ATOM 1123 C CA . LEU A 1 154 ? -4.757 -15.072 -4.859 1.00 76.25 154 LEU A CA 1
ATOM 1124 C C . LEU A 1 154 ? -5.732 -14.359 -5.802 1.00 76.25 154 LEU A C 1
ATOM 1126 O O . LEU A 1 154 ? -6.488 -14.994 -6.535 1.00 76.25 154 LEU A O 1
ATOM 1130 N N . GLY A 1 155 ? -5.694 -13.026 -5.784 1.00 73.56 155 GLY A N 1
ATOM 1131 C CA . GLY A 1 155 ? -6.547 -12.154 -6.593 1.00 73.56 155 GLY A CA 1
ATOM 1132 C C . GLY A 1 155 ? -7.841 -11.711 -5.903 1.00 73.56 155 GLY A C 1
ATOM 1133 O O . GLY A 1 155 ? -8.573 -10.888 -6.465 1.00 73.56 155 GLY A O 1
ATOM 1134 N N . LEU A 1 156 ? -8.108 -12.189 -4.680 1.00 86.50 156 LEU A N 1
ATOM 1135 C CA . LEU A 1 156 ? -9.195 -11.707 -3.825 1.00 86.50 156 LEU A CA 1
ATOM 1136 C C . LEU A 1 156 ? -8.691 -10.736 -2.752 1.00 86.50 156 LEU A C 1
ATOM 1138 O O . LEU A 1 156 ? -7.586 -10.863 -2.234 1.00 86.50 156 LEU A O 1
ATOM 1142 N N . ARG A 1 157 ? -9.539 -9.775 -2.381 1.00 84.44 157 ARG A N 1
ATOM 1143 C CA . ARG A 1 157 ? -9.247 -8.746 -1.370 1.00 84.44 157 ARG A CA 1
ATOM 1144 C C . ARG A 1 157 ? -10.435 -8.531 -0.441 1.00 84.44 157 ARG A C 1
ATOM 1146 O O . ARG A 1 157 ? -11.566 -8.717 -0.875 1.00 84.44 157 ARG A O 1
ATOM 1153 N N . LEU A 1 158 ? -10.182 -8.080 0.787 1.00 91.81 158 LEU A N 1
ATOM 1154 C CA . LEU A 1 158 ? -11.202 -7.635 1.743 1.00 91.81 158 LEU A CA 1
ATOM 1155 C C . LEU A 1 158 ? -11.207 -6.101 1.821 1.00 91.81 158 LEU A C 1
ATOM 1157 O O . LEU A 1 158 ? -10.168 -5.505 2.093 1.00 91.81 158 LEU A O 1
ATOM 1161 N N . SER A 1 159 ? -12.362 -5.469 1.612 1.00 88.44 159 SER A N 1
ATOM 1162 C CA . SER A 1 159 ? -12.543 -4.023 1.799 1.00 88.44 159 SER A CA 1
ATOM 1163 C C . SER A 1 159 ? -12.792 -3.643 3.268 1.00 88.44 159 SER A C 1
ATOM 1165 O O . SER A 1 159 ? -13.210 -4.475 4.076 1.00 88.44 159 SER A O 1
ATOM 1167 N N . GLU A 1 160 ? -12.647 -2.353 3.610 1.00 87.12 160 GLU A N 1
ATOM 1168 C CA . GLU A 1 160 ? -13.027 -1.840 4.942 1.00 87.12 160 GLU A CA 1
ATOM 1169 C C . GLU A 1 160 ? -14.534 -1.982 5.237 1.00 87.12 160 GLU A C 1
ATOM 1171 O O . GLU A 1 160 ? -14.919 -2.005 6.406 1.00 87.12 160 GLU A O 1
ATOM 1176 N N . SER A 1 161 ? -15.385 -2.115 4.210 1.00 90.50 161 SER A N 1
ATOM 1177 C CA . SER A 1 161 ? -16.828 -2.371 4.348 1.00 90.50 161 SER A CA 1
ATOM 1178 C C . SER A 1 161 ? -17.173 -3.842 4.602 1.00 90.50 161 SER A C 1
ATOM 1180 O O . SER A 1 161 ? -18.313 -4.135 4.958 1.00 90.50 161 SER A O 1
ATOM 1182 N N . GLY A 1 162 ? -16.204 -4.755 4.485 1.00 94.38 162 GLY A N 1
ATOM 1183 C CA . GLY A 1 162 ? -16.413 -6.189 4.686 1.00 94.38 162 GLY A CA 1
ATOM 1184 C C . GLY A 1 162 ? -16.658 -6.976 3.400 1.00 94.38 162 GLY A C 1
ATOM 1185 O O . GLY A 1 162 ? -17.046 -8.138 3.473 1.00 94.38 162 GLY A O 1
ATOM 1186 N N . ASP A 1 163 ? -16.436 -6.383 2.228 1.00 95.19 163 ASP A N 1
ATOM 1187 C CA . ASP A 1 163 ? -16.638 -7.046 0.942 1.00 95.19 163 ASP A CA 1
ATOM 1188 C C . ASP A 1 163 ? -15.373 -7.788 0.511 1.00 95.19 163 ASP A C 1
ATOM 1190 O O . ASP A 1 163 ? -14.305 -7.193 0.357 1.00 95.19 163 ASP A O 1
ATOM 1194 N N . ILE A 1 164 ? -15.503 -9.093 0.287 1.00 95.81 164 ILE A N 1
ATOM 1195 C CA . ILE A 1 164 ? -14.488 -9.927 -0.347 1.00 95.81 164 ILE A CA 1
ATOM 1196 C C . ILE A 1 164 ? -14.764 -9.930 -1.846 1.00 95.81 164 ILE A C 1
ATOM 1198 O O . ILE A 1 164 ? -15.763 -10.498 -2.287 1.00 95.81 164 ILE A O 1
ATOM 1202 N N . THR A 1 165 ? -13.894 -9.296 -2.628 1.00 91.50 165 THR A N 1
ATOM 1203 C CA . THR A 1 165 ? -14.067 -9.165 -4.082 1.00 91.50 165 THR A CA 1
ATOM 1204 C C . THR A 1 165 ? -12.790 -9.480 -4.849 1.00 91.50 165 THR A C 1
ATOM 1206 O O . THR A 1 165 ? -11.686 -9.338 -4.322 1.00 91.50 165 THR A O 1
ATOM 1209 N N . GLY A 1 166 ? -12.926 -9.892 -6.108 1.00 85.31 166 GLY A N 1
ATOM 1210 C CA . GLY A 1 166 ? -11.795 -10.073 -7.013 1.00 85.31 166 GLY A CA 1
ATOM 1211 C C . GLY A 1 166 ? -12.009 -11.196 -8.015 1.00 85.31 166 GLY A C 1
ATOM 1212 O O . GLY A 1 166 ? -13.137 -11.621 -8.248 1.00 85.31 166 GLY A O 1
ATOM 1213 N N . VAL A 1 167 ? -10.917 -11.669 -8.604 1.00 78.56 167 VAL A N 1
ATOM 1214 C CA . VAL A 1 167 ? -10.895 -12.827 -9.504 1.00 78.56 167 VAL A CA 1
ATOM 1215 C C . VAL A 1 167 ? -9.794 -13.748 -9.007 1.00 78.56 167 VAL A C 1
ATOM 1217 O O . VAL A 1 167 ? -8.652 -13.310 -8.905 1.00 78.56 167 VAL A O 1
ATOM 1220 N N . THR A 1 168 ? -10.122 -14.998 -8.683 1.00 80.25 168 THR A N 1
ATOM 1221 C CA . THR A 1 168 ? -9.117 -15.964 -8.216 1.00 80.25 168 THR A CA 1
ATOM 1222 C C . THR A 1 168 ? -8.166 -16.358 -9.339 1.00 80.25 168 THR A C 1
ATOM 1224 O O . THR A 1 168 ? -8.626 -16.631 -10.452 1.00 80.25 168 THR A O 1
ATOM 1227 N N . LEU A 1 169 ? -6.864 -16.401 -9.054 1.00 73.06 169 LEU A N 1
ATOM 1228 C CA . LEU A 1 169 ? -5.810 -16.653 -10.050 1.00 73.06 169 LEU A CA 1
ATOM 1229 C C . LEU A 1 169 ? -5.116 -18.009 -9.906 1.00 73.06 169 LEU A C 1
ATOM 1231 O O . LEU A 1 169 ? -4.361 -18.401 -10.790 1.00 73.06 169 LEU A O 1
ATOM 1235 N N . ASP A 1 170 ? -5.379 -18.717 -8.815 1.00 72.19 170 ASP A N 1
ATOM 1236 C CA . ASP A 1 170 ? -4.960 -20.093 -8.593 1.00 72.19 170 ASP A CA 1
ATOM 1237 C C . ASP A 1 170 ? -6.079 -20.865 -7.879 1.00 72.19 170 ASP A C 1
ATOM 1239 O O . ASP A 1 170 ? -7.122 -20.307 -7.525 1.00 72.19 170 ASP A O 1
ATOM 1243 N N . THR A 1 171 ? -5.887 -22.170 -7.705 1.00 79.62 171 THR A N 1
ATOM 1244 C CA . THR A 1 171 ? -6.822 -23.038 -6.980 1.00 79.62 171 THR A CA 1
ATOM 1245 C C . THR A 1 171 ? -6.460 -23.188 -5.499 1.00 79.62 171 THR A C 1
ATOM 1247 O O . THR A 1 171 ? -6.961 -24.101 -4.837 1.00 79.62 171 THR A O 1
ATOM 1250 N N . ILE A 1 172 ? -5.562 -22.356 -4.959 1.00 78.56 172 ILE A N 1
ATOM 1251 C CA . ILE A 1 172 ? -5.102 -22.483 -3.576 1.00 78.5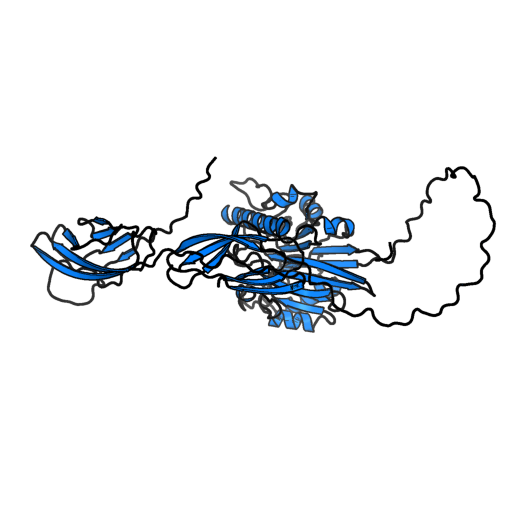6 172 ILE A CA 1
ATOM 1252 C C . ILE A 1 172 ? -6.175 -21.886 -2.650 1.00 78.56 172 ILE A C 1
ATOM 1254 O O . ILE A 1 172 ? -6.553 -20.721 -2.794 1.00 78.56 172 ILE A O 1
ATOM 1258 N N . PRO A 1 173 ? -6.704 -22.659 -1.682 1.00 87.19 173 PRO A N 1
ATOM 1259 C CA . PRO A 1 173 ? -7.700 -22.140 -0.758 1.00 87.19 173 PRO A CA 1
ATOM 1260 C C . PRO A 1 173 ? -7.084 -21.108 0.191 1.00 87.19 173 PRO A C 1
ATOM 1262 O O . PRO A 1 173 ? -5.939 -21.233 0.622 1.00 87.19 173 PRO A O 1
ATOM 1265 N N . GLY A 1 174 ? -7.883 -20.121 0.586 1.00 86.50 174 GLY A N 1
ATOM 1266 C CA . GLY A 1 174 ? -7.499 -19.145 1.600 1.00 86.50 174 GLY A CA 1
ATOM 1267 C C . GLY A 1 174 ? -7.883 -19.620 2.995 1.00 86.50 174 GLY A C 1
ATOM 1268 O O . GLY A 1 174 ? -9.013 -20.066 3.209 1.00 86.50 174 GLY A O 1
ATOM 1269 N N . LEU A 1 175 ? -6.972 -19.468 3.955 1.00 90.12 175 LEU A N 1
ATOM 1270 C CA . LEU A 1 175 ? -7.244 -19.592 5.386 1.00 90.12 175 LEU A CA 1
ATOM 1271 C C . LEU A 1 175 ? -6.826 -18.287 6.054 1.00 90.12 175 LEU A C 1
ATOM 1273 O O . LEU A 1 175 ? -5.644 -17.948 6.074 1.00 90.12 175 LEU A O 1
ATOM 1277 N N . PHE A 1 176 ? -7.792 -17.553 6.595 1.00 92.44 176 PHE A N 1
ATOM 1278 C CA . PHE A 1 176 ? -7.559 -16.189 7.045 1.00 92.44 176 PHE A CA 1
ATOM 1279 C C . PHE A 1 176 ? -8.384 -15.804 8.266 1.00 92.44 176 PHE A C 1
ATOM 1281 O O . PHE A 1 176 ? -9.445 -16.360 8.529 1.00 92.44 176 PHE A O 1
ATOM 1288 N N . ARG A 1 177 ? -7.901 -14.819 9.024 1.00 94.38 177 ARG A N 1
ATOM 1289 C CA . ARG A 1 177 ? -8.619 -14.220 10.150 1.00 94.38 177 ARG A CA 1
ATOM 1290 C C . ARG A 1 177 ? -9.024 -12.802 9.801 1.00 94.38 177 ARG A C 1
ATOM 1292 O O . ARG A 1 177 ? -8.173 -11.963 9.507 1.00 94.38 177 ARG A O 1
ATOM 1299 N N . VAL A 1 178 ? -10.317 -12.521 9.897 1.00 96.50 178 VAL A N 1
ATOM 1300 C CA . VAL A 1 178 ? -10.862 -11.168 9.760 1.00 96.50 178 VAL A CA 1
ATOM 1301 C C . VAL A 1 178 ? -11.069 -10.540 11.128 1.00 96.50 178 VAL A C 1
ATOM 1303 O O . VAL A 1 178 ? -11.315 -11.234 12.115 1.00 96.50 178 VAL A O 1
ATOM 1306 N N . ARG A 1 179 ? -10.990 -9.214 11.185 1.00 97.12 179 ARG A N 1
ATOM 1307 C CA . ARG A 1 179 ? -11.356 -8.388 12.333 1.00 97.12 179 ARG A CA 1
ATOM 1308 C C . ARG A 1 179 ? -12.415 -7.388 11.908 1.00 97.12 179 ARG A C 1
ATOM 1310 O O . ARG A 1 179 ? -12.217 -6.690 10.920 1.00 97.12 179 ARG A O 1
ATOM 1317 N N . VAL A 1 180 ? -13.476 -7.272 12.696 1.00 97.50 180 VAL A N 1
ATOM 1318 C CA . VAL A 1 180 ? -14.421 -6.154 12.638 1.00 97.50 180 VAL A CA 1
ATOM 1319 C C . VAL A 1 180 ? -14.180 -5.240 13.839 1.00 97.50 180 VAL A C 1
ATOM 1321 O O . VAL A 1 180 ? -14.045 -5.722 14.964 1.00 97.50 180 VAL A O 1
ATOM 1324 N N . GLN A 1 181 ? -14.085 -3.935 13.598 1.00 95.56 181 GLN A N 1
ATOM 1325 C CA . GLN A 1 181 ? -13.905 -2.898 14.611 1.00 95.56 181 GLN A CA 1
ATOM 1326 C C . GLN A 1 181 ? -15.029 -1.868 14.521 1.00 95.56 181 GLN A C 1
ATOM 1328 O O . GLN A 1 181 ? -15.427 -1.483 13.425 1.00 95.56 181 GLN A O 1
ATOM 1333 N N . ASP A 1 182 ? -15.529 -1.416 15.665 1.00 96.81 182 ASP A N 1
ATOM 1334 C CA . ASP A 1 182 ? -16.544 -0.369 15.745 1.00 96.81 182 ASP A CA 1
ATOM 1335 C C . ASP A 1 182 ? -15.939 1.033 15.957 1.00 96.81 182 ASP A C 1
ATOM 1337 O O . ASP A 1 182 ? -14.738 1.182 16.194 1.00 96.81 182 ASP A O 1
ATOM 1341 N N . ALA A 1 183 ? -16.765 2.079 15.888 1.00 94.19 183 ALA A N 1
ATOM 1342 C CA . ALA A 1 183 ? -16.309 3.464 16.020 1.00 94.19 183 ALA A CA 1
ATOM 1343 C C . ALA A 1 183 ? -15.790 3.837 17.426 1.00 94.19 183 ALA A C 1
ATOM 1345 O O . ALA A 1 183 ? -15.066 4.822 17.555 1.00 94.19 183 ALA A O 1
ATOM 1346 N N . ASN A 1 184 ? -16.125 3.058 18.462 1.00 93.94 184 ASN A N 1
ATOM 1347 C CA . ASN A 1 184 ? -15.587 3.224 19.819 1.00 93.94 184 ASN A CA 1
ATOM 1348 C C . ASN A 1 184 ? -14.279 2.444 20.023 1.00 93.94 184 ASN A C 1
ATOM 1350 O O . ASN A 1 184 ? -13.643 2.556 21.069 1.00 93.94 184 ASN A O 1
ATOM 1354 N N . GLY A 1 185 ? -13.876 1.641 19.037 1.00 91.56 185 GLY A N 1
ATOM 1355 C CA . GLY A 1 185 ? -12.669 0.833 19.063 1.00 91.56 185 GLY A CA 1
ATOM 1356 C C . GLY A 1 185 ? -12.862 -0.602 19.557 1.00 91.56 185 GLY A C 1
ATOM 1357 O O . GLY A 1 185 ? -11.865 -1.319 19.633 1.00 91.56 185 GLY A O 1
ATOM 1358 N N . ALA A 1 186 ? -14.087 -1.057 19.847 1.00 95.50 186 ALA A N 1
ATOM 1359 C CA . ALA A 1 186 ? -14.361 -2.455 20.186 1.00 95.50 186 ALA A CA 1
ATOM 1360 C C . ALA A 1 186 ? -14.129 -3.357 18.974 1.00 95.50 186 ALA A C 1
ATOM 1362 O O . ALA A 1 186 ? -14.416 -2.971 17.842 1.00 95.50 186 ALA A O 1
ATOM 1363 N N . GLN A 1 187 ? -13.618 -4.566 19.208 1.00 96.38 187 GLN A N 1
ATOM 1364 C CA . GLN A 1 187 ? -13.187 -5.473 18.145 1.00 96.38 187 GLN A CA 1
ATOM 1365 C C . GLN A 1 187 ? -13.724 -6.887 18.351 1.00 96.38 187 GLN A C 1
ATOM 1367 O O . GLN A 1 187 ? -13.853 -7.356 19.480 1.00 96.38 187 GLN A O 1
ATOM 1372 N N . ALA A 1 188 ? -13.953 -7.586 17.243 1.00 96.88 188 ALA A N 1
ATOM 1373 C CA . ALA A 1 188 ? -14.129 -9.031 17.208 1.00 96.88 188 ALA A CA 1
ATOM 1374 C C . ALA A 1 188 ? -13.357 -9.622 16.032 1.00 96.88 188 ALA A C 1
ATOM 1376 O O . ALA A 1 188 ? -13.207 -8.978 14.993 1.00 96.88 188 ALA A O 1
ATOM 1377 N N . THR A 1 189 ? -12.872 -10.850 16.195 1.00 95.81 189 THR A N 1
ATOM 1378 C CA . THR A 1 189 ? -12.124 -11.569 15.161 1.00 95.81 189 THR A CA 1
ATOM 1379 C C . THR A 1 189 ? -12.750 -12.916 14.874 1.00 95.81 189 THR A C 1
ATOM 1381 O O . THR A 1 189 ? -13.184 -13.579 15.811 1.00 95.81 189 THR A O 1
ATOM 1384 N N . GLU A 1 190 ? -12.693 -13.352 13.623 1.00 97.25 190 GLU A N 1
ATOM 1385 C CA . GLU A 1 190 ? -13.214 -14.648 13.191 1.00 97.25 190 GLU A CA 1
ATOM 1386 C C . GLU A 1 190 ? -12.262 -15.289 12.181 1.00 97.25 190 GLU A C 1
ATOM 1388 O O . GLU A 1 190 ? -11.679 -14.582 11.357 1.00 97.25 190 GLU A O 1
ATOM 1393 N N . GLN A 1 191 ? -12.073 -16.607 12.263 1.00 95.81 191 GLN A N 1
ATOM 1394 C CA . GLN A 1 191 ? -11.264 -17.348 11.294 1.00 95.81 191 GLN A CA 1
ATOM 1395 C C . GLN A 1 191 ? -12.173 -17.946 10.228 1.00 95.81 191 GLN A C 1
ATOM 1397 O O . GLN A 1 191 ? -13.148 -18.619 10.541 1.00 95.81 191 GLN A O 1
ATOM 1402 N N . LEU A 1 192 ? -11.832 -17.702 8.970 1.00 96.62 192 LEU A N 1
ATOM 1403 C CA . LEU A 1 192 ? -12.597 -18.083 7.797 1.00 96.62 192 LEU A CA 1
ATOM 1404 C C . LEU A 1 192 ? -11.714 -18.884 6.844 1.00 96.62 192 LEU A C 1
ATOM 1406 O O . LEU A 1 192 ? -10.493 -18.716 6.796 1.00 96.62 192 LEU A O 1
ATOM 1410 N N . SER A 1 193 ? -12.358 -19.739 6.060 1.00 95.38 193 SER A N 1
ATOM 1411 C CA . SER A 1 193 ? -11.734 -20.445 4.947 1.00 95.38 193 SER A CA 1
ATOM 1412 C C . SER A 1 193 ? -12.526 -20.206 3.671 1.00 95.38 193 SER A C 1
ATOM 1414 O O . SER A 1 193 ? -13.755 -20.269 3.699 1.00 95.38 193 SER A O 1
ATOM 1416 N N . LEU A 1 194 ? -11.832 -19.991 2.558 1.00 97.19 194 LEU A N 1
ATOM 1417 C CA . LEU A 1 194 ? -12.431 -19.852 1.235 1.00 97.19 194 LEU A CA 1
ATOM 1418 C C . LEU A 1 194 ? -11.802 -20.870 0.289 1.00 97.19 194 LEU A C 1
ATOM 1420 O O . LEU A 1 194 ? -10.624 -20.768 -0.046 1.00 97.19 194 LEU A O 1
ATOM 1424 N N . ALA A 1 195 ? -12.592 -21.856 -0.127 1.00 96.38 195 ALA A N 1
ATOM 1425 C CA . ALA A 1 195 ? -12.174 -22.819 -1.135 1.00 96.38 195 ALA A CA 1
ATOM 1426 C C . ALA A 1 195 ? -12.166 -22.179 -2.530 1.00 96.38 195 ALA A C 1
ATOM 1428 O O . ALA A 1 195 ? -13.006 -21.325 -2.819 1.00 96.38 195 ALA A O 1
ATOM 1429 N N . VAL A 1 196 ? -11.266 -22.642 -3.398 1.00 92.88 196 VAL A N 1
ATOM 1430 C CA . VAL A 1 196 ? -11.284 -22.333 -4.832 1.00 92.88 196 VAL A CA 1
ATOM 1431 C C . VAL A 1 196 ? -11.414 -23.634 -5.610 1.00 92.88 196 VAL A C 1
ATOM 1433 O O . VAL A 1 196 ? -10.763 -24.627 -5.295 1.00 92.88 196 VAL A O 1
ATOM 1436 N N . SER A 1 197 ? -12.298 -23.635 -6.598 1.00 93.25 197 SER A N 1
ATOM 1437 C CA . SER A 1 197 ? -12.581 -24.773 -7.469 1.00 93.25 197 SER A CA 1
ATOM 1438 C C . SER A 1 197 ? -12.226 -24.441 -8.913 1.00 93.25 197 SER A C 1
ATOM 1440 O O . SER A 1 197 ? -12.360 -23.294 -9.337 1.00 93.25 197 SER A O 1
ATOM 1442 N N . GLU A 1 198 ? -11.784 -25.440 -9.671 1.00 88.62 198 GLU A N 1
ATOM 1443 C CA . GLU A 1 198 ? -11.679 -25.331 -11.128 1.00 88.62 198 GLU A CA 1
ATOM 1444 C C . GLU A 1 198 ? -13.059 -25.019 -11.735 1.00 88.62 198 GLU A C 1
ATOM 1446 O O . GLU A 1 198 ? -14.080 -25.474 -11.194 1.00 88.62 198 GLU A O 1
ATOM 1451 N N . PRO A 1 199 ? -13.135 -24.267 -12.848 1.00 86.25 199 PRO A N 1
ATOM 1452 C CA . PRO A 1 199 ? -14.381 -24.138 -13.580 1.00 86.25 199 PRO A CA 1
ATOM 1453 C C . PRO A 1 199 ? -14.863 -25.526 -14.026 1.00 86.25 199 PRO A C 1
ATOM 1455 O O . PRO A 1 199 ? -14.050 -26.407 -14.322 1.00 86.25 199 PRO A O 1
ATOM 1458 N N . PRO A 1 200 ? -16.187 -25.751 -14.083 1.00 81.19 200 PRO A N 1
ATOM 1459 C CA . PRO A 1 200 ? -16.709 -26.982 -14.653 1.00 81.19 200 PRO A CA 1
ATOM 1460 C C . PRO A 1 200 ? -16.164 -27.154 -16.081 1.00 81.19 200 PRO A C 1
ATOM 1462 O O . PRO A 1 200 ? -16.064 -26.157 -16.803 1.00 81.19 200 PRO A O 1
ATOM 1465 N N . PRO A 1 201 ? -15.802 -28.386 -16.492 1.00 76.62 201 PRO A N 1
ATOM 1466 C CA . PRO A 1 201 ? -15.318 -28.633 -17.842 1.00 76.62 201 PRO A CA 1
ATOM 1467 C C . PRO A 1 201 ? -16.347 -28.115 -18.842 1.00 76.62 201 PRO A C 1
ATOM 1469 O O . PRO A 1 201 ? -17.548 -28.346 -18.673 1.00 76.62 201 PRO A O 1
ATOM 1472 N N . ASP A 1 202 ? -15.865 -27.387 -19.848 1.00 67.44 202 ASP A N 1
ATOM 1473 C CA . ASP A 1 202 ? -16.719 -26.814 -20.877 1.00 67.44 202 ASP A CA 1
ATOM 1474 C C . ASP A 1 202 ? -17.566 -27.934 -21.494 1.00 67.44 202 ASP A C 1
ATOM 1476 O O . ASP A 1 202 ? -17.044 -28.932 -21.992 1.00 67.44 202 ASP A O 1
ATOM 1480 N N . SER A 1 203 ? -18.890 -27.788 -21.443 1.00 50.03 203 SER A N 1
ATOM 1481 C CA . SER A 1 203 ? -19.835 -28.723 -22.062 1.00 50.03 203 SER A CA 1
ATOM 1482 C C . SER A 1 203 ? -19.850 -28.618 -23.592 1.00 50.03 203 SER A C 1
ATOM 1484 O O . SER A 1 203 ? -20.809 -29.061 -24.228 1.00 50.03 203 SER A O 1
ATOM 1486 N N . GLY A 1 204 ? -18.820 -28.011 -24.184 1.00 48.00 204 GLY A N 1
ATOM 1487 C CA . GLY A 1 204 ? -18.599 -27.975 -25.615 1.00 48.00 204 GLY A CA 1
ATOM 1488 C C . GLY A 1 204 ? -18.694 -29.381 -26.193 1.00 48.00 204 GLY A C 1
ATOM 1489 O O . GLY A 1 204 ? -17.904 -30.273 -25.884 1.00 48.00 204 GLY A O 1
ATOM 1490 N N . THR A 1 205 ? -19.689 -29.588 -27.052 1.00 51.94 205 THR A N 1
ATOM 1491 C CA . THR A 1 205 ? -19.655 -30.675 -28.027 1.00 51.94 205 THR A CA 1
ATOM 1492 C C . THR A 1 205 ? -18.299 -30.622 -28.729 1.00 51.94 205 THR A C 1
ATOM 1494 O O . THR A 1 205 ? -17.928 -29.520 -29.146 1.00 51.94 205 THR A O 1
ATOM 1497 N N . PRO A 1 206 ? -17.568 -31.747 -28.876 1.00 48.22 206 PRO A N 1
ATOM 1498 C CA . PRO A 1 206 ? -16.374 -31.775 -29.708 1.00 48.22 206 PRO A CA 1
ATOM 1499 C C . PRO A 1 206 ? -16.700 -31.090 -31.027 1.00 48.22 206 PRO A C 1
ATOM 1501 O O . PRO A 1 206 ? -17.735 -31.407 -31.625 1.00 48.22 206 PRO A O 1
ATOM 1504 N N . ASP A 1 207 ? -15.875 -30.122 -31.430 1.00 47.12 207 ASP A N 1
ATOM 1505 C CA . ASP A 1 207 ? -16.017 -29.512 -32.742 1.00 47.12 207 ASP A CA 1
ATOM 1506 C C . ASP A 1 207 ? -16.100 -30.657 -33.751 1.00 47.12 207 ASP A C 1
ATOM 1508 O O . ASP A 1 207 ? -15.230 -31.533 -33.792 1.00 47.12 207 ASP A O 1
ATOM 1512 N N . SER A 1 208 ? -17.186 -30.701 -34.520 1.00 44.38 208 SER A N 1
ATOM 1513 C CA . SER A 1 208 ? -17.362 -31.663 -35.601 1.00 44.38 208 SER A CA 1
ATOM 1514 C C . SER A 1 208 ? -16.481 -31.271 -36.789 1.00 44.38 208 SER A C 1
ATOM 1516 O O . SER A 1 208 ? -16.933 -31.265 -37.934 1.00 44.38 208 SER A O 1
ATOM 1518 N N . GLY A 1 209 ? -15.226 -30.918 -36.513 1.00 46.12 209 GLY A N 1
ATOM 1519 C CA . GLY A 1 209 ? -14.173 -30.853 -37.495 1.00 46.12 209 GLY A CA 1
ATOM 1520 C C . GLY A 1 209 ? -13.978 -32.263 -38.022 1.00 46.12 209 GLY A C 1
ATOM 1521 O O . GLY A 1 209 ? -13.560 -33.171 -37.303 1.00 46.12 209 GLY A O 1
ATOM 1522 N N . THR A 1 210 ? -14.337 -32.467 -39.284 1.00 50.44 210 THR A N 1
ATOM 1523 C CA . THR A 1 210 ? -13.909 -33.637 -40.044 1.00 50.44 210 THR A CA 1
ATOM 1524 C C . THR A 1 210 ? -12.397 -33.798 -39.874 1.00 50.44 210 THR A C 1
ATOM 1526 O O . THR A 1 210 ? -11.685 -32.828 -40.143 1.00 50.44 210 THR A O 1
ATOM 1529 N N . PRO A 1 211 ? -11.897 -34.974 -39.444 1.00 45.78 211 PRO A N 1
ATOM 1530 C CA . PRO A 1 211 ? -10.470 -35.259 -39.465 1.00 45.78 211 PRO A CA 1
ATOM 1531 C C . PRO A 1 211 ? -9.915 -34.925 -40.844 1.00 45.78 211 PRO A C 1
ATOM 1533 O O . PRO A 1 211 ? -10.528 -35.291 -41.851 1.00 45.78 211 PRO A O 1
ATOM 1536 N N . ASP A 1 212 ? -8.790 -34.215 -40.879 1.00 46.16 212 ASP A N 1
ATOM 1537 C CA . ASP A 1 212 ? -8.113 -33.896 -42.126 1.00 46.16 212 ASP A CA 1
ATOM 1538 C C . ASP A 1 212 ? -7.837 -35.209 -42.864 1.00 46.16 212 ASP A C 1
ATOM 1540 O O . ASP A 1 212 ? -7.162 -36.107 -42.350 1.00 46.16 212 ASP A O 1
ATOM 1544 N N . SER A 1 213 ? -8.430 -35.366 -44.047 1.00 45.94 213 SER A N 1
ATOM 1545 C CA . SER A 1 213 ? -8.211 -36.524 -44.906 1.00 45.94 213 SER A CA 1
ATOM 1546 C C . SER A 1 213 ? -6.867 -36.366 -45.614 1.00 45.94 213 SER A C 1
ATOM 1548 O O . SER A 1 213 ? -6.799 -36.299 -46.840 1.00 45.94 213 SER A O 1
ATOM 1550 N N . GLY A 1 214 ? -5.794 -36.279 -44.831 1.00 45.28 214 GLY A N 1
ATOM 1551 C CA . GLY A 1 214 ? -4.442 -36.491 -45.306 1.00 45.28 214 GLY A CA 1
ATOM 1552 C C . GLY A 1 214 ? -4.248 -37.987 -45.505 1.00 45.28 214 GLY A C 1
ATOM 1553 O O . GLY A 1 214 ? -4.255 -38.761 -44.549 1.00 45.28 214 GLY A O 1
ATOM 1554 N N . THR A 1 215 ? -4.108 -38.419 -46.754 1.00 49.69 215 THR A N 1
ATOM 1555 C CA . THR A 1 215 ? -3.587 -39.752 -47.064 1.00 49.69 215 THR A CA 1
ATOM 1556 C C . THR A 1 215 ? -2.242 -39.937 -46.354 1.00 49.69 215 THR A C 1
ATOM 1558 O O . THR A 1 215 ? -1.371 -39.086 -46.545 1.00 49.69 215 THR A O 1
ATOM 1561 N N . PRO A 1 216 ? -2.041 -41.012 -45.567 1.00 46.31 216 PRO A N 1
ATOM 1562 C CA . PRO A 1 216 ? -0.726 -41.346 -45.035 1.00 46.31 216 PRO A CA 1
ATOM 1563 C C . PRO A 1 216 ? 0.287 -41.430 -46.175 1.00 46.31 216 PRO A C 1
ATOM 1565 O O . PRO A 1 216 ? 0.009 -42.061 -47.198 1.00 46.31 216 PRO A O 1
ATOM 1568 N N . ASP A 1 217 ? 1.437 -40.783 -46.000 1.00 45.03 217 ASP A N 1
ATOM 1569 C CA . ASP A 1 217 ? 2.537 -40.861 -46.953 1.00 45.03 217 ASP A CA 1
ATOM 1570 C C . ASP A 1 217 ? 2.950 -42.330 -47.115 1.00 45.03 217 ASP A C 1
ATOM 1572 O O . ASP A 1 217 ? 3.279 -43.021 -46.146 1.00 45.03 217 ASP A O 1
ATOM 1576 N N . SER A 1 218 ? 2.873 -42.837 -48.345 1.00 42.88 218 SER A N 1
ATOM 1577 C CA . SER A 1 218 ? 3.206 -44.216 -48.695 1.00 42.88 218 SER A CA 1
ATOM 1578 C C . SER A 1 218 ? 4.720 -44.389 -48.843 1.00 42.88 218 SER A C 1
ATOM 1580 O O . SER A 1 218 ? 5.203 -44.870 -49.869 1.00 42.88 218 SER A O 1
ATOM 1582 N N . GLY A 1 219 ? 5.468 -43.980 -47.821 1.00 44.84 219 GLY A N 1
ATOM 1583 C CA . GLY A 1 219 ? 6.884 -44.277 -47.676 1.00 44.84 219 GLY A CA 1
ATOM 1584 C C . GLY A 1 219 ? 7.060 -45.633 -47.001 1.00 44.84 219 GLY A C 1
ATOM 1585 O O . GLY A 1 219 ? 6.667 -45.829 -45.854 1.00 44.84 219 GLY A O 1
ATOM 1586 N N . THR A 1 220 ? 7.649 -46.594 -47.707 1.00 44.94 220 THR A N 1
ATOM 1587 C CA . THR A 1 220 ? 8.169 -47.825 -47.101 1.00 44.94 220 THR A CA 1
ATOM 1588 C C . THR A 1 220 ? 9.192 -47.475 -46.012 1.00 44.94 220 THR A C 1
ATOM 1590 O O . THR A 1 220 ? 10.133 -46.744 -46.324 1.00 44.94 220 THR A O 1
ATOM 1593 N N . PRO A 1 221 ? 9.064 -47.990 -44.773 1.00 45.91 221 PRO A N 1
ATOM 1594 C CA . PRO A 1 221 ? 10.100 -47.848 -43.755 1.00 45.91 221 PRO A CA 1
ATOM 1595 C C . PRO A 1 221 ? 11.422 -48.425 -44.263 1.00 45.91 221 PRO A C 1
ATOM 1597 O O . PRO A 1 221 ? 11.450 -49.557 -44.754 1.00 45.91 221 PRO A O 1
ATOM 1600 N N . ASP A 1 222 ? 12.500 -47.652 -44.151 1.00 43.44 222 ASP A N 1
ATOM 1601 C CA . ASP A 1 222 ? 13.839 -48.125 -44.485 1.00 43.44 222 ASP A CA 1
ATOM 1602 C C . ASP A 1 222 ? 14.217 -49.274 -43.541 1.00 43.44 222 ASP A C 1
ATOM 1604 O O . ASP A 1 222 ? 14.215 -49.139 -42.314 1.00 43.44 222 ASP A O 1
ATOM 1608 N N . SER A 1 223 ? 14.488 -50.441 -44.119 1.00 40.22 223 SER A N 1
ATOM 1609 C CA . SER A 1 223 ? 14.865 -51.661 -43.411 1.00 40.22 223 SER A CA 1
ATOM 1610 C C . SER A 1 223 ? 16.361 -51.654 -43.086 1.00 40.22 223 SER A C 1
ATOM 1612 O O . SER A 1 223 ? 17.099 -52.549 -43.501 1.00 40.22 223 SER A O 1
ATOM 1614 N N . GLY A 1 224 ? 16.809 -50.629 -42.360 1.00 43.62 224 GLY A N 1
ATOM 1615 C CA . GLY A 1 224 ? 18.156 -50.530 -41.810 1.00 43.62 224 GLY A CA 1
ATOM 1616 C C . GLY A 1 224 ? 18.194 -51.025 -40.365 1.00 43.62 224 GLY A C 1
ATOM 1617 O O . GLY A 1 224 ? 17.448 -50.554 -39.510 1.00 43.62 224 GLY A O 1
ATOM 1618 N N . THR A 1 225 ? 19.059 -51.991 -40.071 1.00 44.31 225 THR A N 1
ATOM 1619 C CA . THR A 1 225 ? 19.395 -52.391 -38.696 1.00 44.31 225 THR A CA 1
ATOM 1620 C C . THR A 1 225 ? 20.009 -51.210 -37.929 1.00 44.31 225 THR A C 1
ATOM 1622 O O . THR A 1 225 ? 20.880 -50.553 -38.500 1.00 44.31 225 THR A O 1
ATOM 1625 N N . PRO A 1 226 ? 19.634 -50.951 -36.658 1.00 41.53 226 PRO A N 1
ATOM 1626 C CA . PRO A 1 226 ? 20.303 -49.947 -35.831 1.00 41.53 226 PRO A CA 1
ATOM 1627 C C . PRO A 1 226 ? 21.801 -50.238 -35.734 1.00 41.53 226 PRO A C 1
ATOM 1629 O O . PRO A 1 226 ? 22.192 -51.355 -35.387 1.00 41.53 226 PRO A O 1
ATOM 1632 N N . ASP A 1 227 ? 22.623 -49.245 -36.061 1.00 40.94 227 ASP A N 1
ATOM 1633 C CA . ASP A 1 227 ? 24.074 -49.376 -36.028 1.00 40.94 227 ASP A CA 1
ATOM 1634 C C . ASP A 1 227 ? 24.547 -49.517 -34.573 1.00 40.94 227 ASP A C 1
ATOM 1636 O O . ASP A 1 227 ? 24.292 -48.665 -33.719 1.00 40.94 227 ASP A O 1
ATOM 1640 N N . SER A 1 228 ? 25.201 -50.637 -34.270 1.00 41.41 228 SER A N 1
ATOM 1641 C CA . SER A 1 228 ? 25.729 -50.969 -32.947 1.00 41.41 228 SER A CA 1
ATOM 1642 C C . SER A 1 228 ? 27.122 -50.362 -32.753 1.00 41.41 228 SER A C 1
ATOM 1644 O O . SER A 1 228 ? 28.101 -51.083 -32.545 1.00 41.41 228 SER A O 1
ATOM 1646 N N . GLY A 1 229 ? 27.211 -49.036 -32.858 1.00 40.84 229 GLY A N 1
ATOM 1647 C CA . GLY A 1 229 ? 28.421 -48.260 -32.593 1.00 40.84 229 GLY A CA 1
ATOM 1648 C C . GLY A 1 229 ? 28.486 -47.786 -31.140 1.00 40.84 229 GLY A C 1
ATOM 1649 O O . GLY A 1 229 ? 27.505 -47.306 -30.578 1.00 40.84 229 GLY A O 1
ATOM 1650 N N . THR A 1 230 ? 29.650 -47.924 -30.508 1.00 44.03 230 THR A N 1
ATOM 1651 C CA . THR A 1 230 ? 29.968 -47.303 -29.212 1.00 44.03 230 THR A CA 1
ATOM 1652 C C . THR A 1 230 ? 29.850 -45.773 -29.292 1.00 44.03 230 THR A C 1
ATOM 1654 O O . THR A 1 230 ? 30.332 -45.220 -30.281 1.00 44.03 230 THR A O 1
ATOM 1657 N N . PRO A 1 231 ? 29.279 -45.079 -28.281 1.00 38.34 231 PRO A N 1
ATOM 1658 C CA . PRO A 1 231 ? 29.200 -43.618 -28.268 1.00 38.34 231 PRO A CA 1
ATOM 1659 C C . PRO A 1 231 ? 30.579 -42.979 -28.433 1.00 38.34 231 PRO A C 1
ATOM 1661 O O . PRO A 1 231 ? 31.522 -43.340 -27.725 1.00 38.34 231 PRO A O 1
ATOM 1664 N N . ASP A 1 232 ? 30.677 -42.047 -29.375 1.00 36.22 232 ASP A N 1
ATOM 1665 C CA . ASP A 1 232 ? 31.905 -41.327 -29.684 1.00 36.22 232 ASP A CA 1
ATOM 1666 C C . ASP A 1 232 ? 32.315 -40.453 -28.488 1.00 36.22 232 ASP A C 1
ATOM 1668 O O . ASP A 1 232 ? 31.523 -39.664 -27.967 1.00 36.22 232 ASP A O 1
ATOM 1672 N N . SER A 1 233 ? 33.554 -40.604 -28.020 1.00 40.47 233 SER A N 1
ATOM 1673 C CA . SER A 1 233 ? 34.118 -39.827 -26.911 1.00 40.47 233 SER A CA 1
ATOM 1674 C C . SER A 1 233 ? 34.672 -38.488 -27.411 1.00 40.47 233 SER A C 1
ATOM 1676 O O . SER A 1 233 ? 35.845 -38.172 -27.201 1.00 40.47 233 SER A O 1
ATOM 1678 N N . GLY A 1 234 ? 33.835 -37.725 -28.114 1.00 36.28 234 GLY A N 1
ATOM 1679 C CA . GLY A 1 234 ? 34.128 -36.361 -28.536 1.00 36.28 234 GLY A CA 1
ATOM 1680 C C . GLY A 1 234 ? 33.864 -35.372 -27.401 1.00 36.28 234 GLY A C 1
ATOM 1681 O O . GLY A 1 234 ? 32.840 -35.439 -26.723 1.00 36.28 234 GLY A O 1
ATOM 1682 N N . THR A 1 235 ? 34.791 -34.444 -27.172 1.00 40.28 235 THR A N 1
ATOM 1683 C CA . THR A 1 235 ? 34.533 -33.250 -26.354 1.00 40.28 235 THR A CA 1
ATOM 1684 C C . THR A 1 235 ? 33.351 -32.470 -26.941 1.00 40.28 235 THR A C 1
ATOM 1686 O O . THR A 1 235 ? 33.346 -32.281 -28.159 1.00 40.28 235 THR A O 1
ATOM 1689 N N . PRO A 1 236 ? 32.384 -32.002 -26.124 1.00 37.81 236 PRO A N 1
ATOM 1690 C CA . PRO A 1 236 ? 31.277 -31.179 -26.603 1.00 37.81 236 PRO A CA 1
ATOM 1691 C C . PRO A 1 236 ? 31.782 -29.985 -27.412 1.00 37.81 236 PRO A C 1
ATOM 1693 O O . PRO A 1 236 ? 32.774 -29.356 -27.033 1.00 37.81 236 PRO A O 1
ATOM 1696 N N . ASP A 1 237 ? 31.096 -29.696 -28.516 1.00 35.03 237 ASP A N 1
ATOM 1697 C CA . ASP A 1 237 ? 31.368 -28.546 -29.372 1.00 35.03 237 ASP A CA 1
ATOM 1698 C C . ASP A 1 237 ? 31.406 -27.265 -28.524 1.00 35.03 237 ASP A C 1
ATOM 1700 O O . ASP A 1 237 ? 30.494 -26.994 -27.744 1.00 35.03 237 ASP A O 1
ATOM 1704 N N . SER A 1 238 ? 32.458 -26.456 -28.666 1.00 38.03 238 SER A N 1
ATOM 1705 C CA . SER A 1 238 ? 32.603 -25.175 -27.959 1.00 38.03 238 SER A CA 1
ATOM 1706 C C . SER A 1 238 ? 31.783 -24.047 -28.601 1.00 38.03 238 SER A C 1
ATOM 1708 O O . SER A 1 238 ? 32.150 -22.875 -28.501 1.00 38.03 238 SER A O 1
ATOM 1710 N N . GLY A 1 239 ? 30.710 -24.390 -29.311 1.00 36.50 239 GLY A N 1
ATOM 1711 C CA . GLY A 1 239 ? 29.739 -23.430 -29.808 1.00 36.50 239 GLY A CA 1
ATOM 1712 C C . GLY A 1 239 ? 28.779 -23.057 -28.687 1.00 36.50 239 GLY A C 1
ATOM 1713 O O . GLY A 1 239 ? 28.225 -23.930 -28.022 1.00 36.50 239 GLY A O 1
ATOM 1714 N N . THR A 1 240 ? 28.568 -21.760 -28.466 1.00 40.97 240 THR A N 1
ATOM 1715 C CA . THR A 1 240 ? 27.349 -21.287 -27.800 1.00 40.97 240 THR A CA 1
ATOM 1716 C C . THR A 1 240 ? 26.154 -21.957 -28.482 1.00 40.97 240 THR A C 1
ATOM 1718 O O . THR A 1 240 ? 26.075 -21.857 -29.708 1.00 40.97 240 THR A O 1
ATOM 1721 N N . PRO A 1 241 ? 25.251 -22.632 -27.744 1.00 39.12 241 PRO A N 1
ATOM 1722 C CA . PRO A 1 241 ? 23.974 -23.056 -28.302 1.00 39.12 241 PRO A CA 1
ATOM 1723 C C . PRO A 1 241 ? 23.329 -21.865 -29.012 1.00 39.12 241 PRO A C 1
ATOM 1725 O O . PRO A 1 241 ? 23.442 -20.744 -28.507 1.00 39.12 241 PRO A O 1
ATOM 1728 N N . ASP A 1 242 ? 22.698 -22.095 -30.166 1.00 43.22 242 ASP A N 1
ATOM 1729 C CA . ASP A 1 242 ? 21.904 -21.084 -30.868 1.00 43.22 242 ASP A CA 1
ATOM 1730 C C . ASP A 1 242 ? 20.770 -20.626 -29.940 1.00 43.22 242 ASP A C 1
ATOM 1732 O O . ASP A 1 242 ? 19.669 -21.173 -29.935 1.00 43.22 242 ASP A O 1
ATOM 1736 N N . ALA A 1 243 ? 21.064 -19.643 -29.090 1.00 45.16 243 ALA A N 1
ATOM 1737 C CA . ALA A 1 243 ? 20.069 -18.953 -28.303 1.00 45.16 243 ALA A CA 1
ATOM 1738 C C . ALA A 1 243 ? 19.193 -18.203 -29.304 1.00 45.16 243 ALA A C 1
ATOM 1740 O O . ALA A 1 243 ? 19.686 -17.344 -30.045 1.00 45.16 243 ALA A O 1
ATOM 1741 N N . GLY A 1 244 ? 17.906 -18.556 -29.344 1.00 47.31 244 GLY A N 1
ATOM 1742 C CA . GLY A 1 244 ? 16.890 -17.764 -30.026 1.00 47.31 244 GLY A CA 1
ATOM 1743 C C . GLY A 1 244 ? 17.067 -16.282 -29.688 1.00 47.31 244 GLY A C 1
ATOM 1744 O O . GLY A 1 244 ? 17.617 -15.924 -28.644 1.00 47.31 244 GLY A O 1
ATOM 1745 N N . THR A 1 245 ? 16.686 -15.399 -30.609 1.00 49.19 245 THR A N 1
ATOM 1746 C CA . THR A 1 245 ? 16.919 -13.960 -30.441 1.00 49.19 245 THR A CA 1
ATOM 1747 C C . THR A 1 245 ? 16.394 -13.489 -29.077 1.00 49.19 245 THR A C 1
ATOM 1749 O O . THR A 1 245 ? 15.210 -13.713 -28.819 1.00 49.19 245 THR A O 1
ATOM 1752 N N . PRO A 1 246 ? 17.224 -12.834 -28.238 1.00 54.47 246 PRO A N 1
ATOM 1753 C CA . PRO A 1 246 ? 16.829 -12.349 -26.919 1.00 54.47 246 PRO A CA 1
ATOM 1754 C C . PRO A 1 246 ? 15.495 -11.607 -26.949 1.00 54.47 246 PRO A C 1
ATOM 1756 O O . PRO A 1 246 ? 15.247 -10.802 -27.855 1.00 54.47 246 PRO A O 1
ATOM 1759 N N . PHE A 1 247 ? 14.674 -11.812 -25.923 1.00 67.19 247 PHE A N 1
ATOM 1760 C CA . PHE A 1 247 ? 13.446 -11.070 -25.660 1.00 67.19 247 PHE A CA 1
ATOM 1761 C C . PHE A 1 247 ? 13.726 -10.036 -24.550 1.00 67.19 247 PHE A C 1
ATOM 1763 O O . PHE A 1 247 ? 13.404 -10.265 -23.388 1.00 67.19 247 PHE A O 1
ATOM 1770 N N . PRO A 1 248 ? 14.359 -8.878 -24.835 1.00 80.75 248 PRO A N 1
ATOM 1771 C CA . PRO A 1 248 ? 14.726 -7.952 -23.775 1.00 80.75 248 PRO A CA 1
ATOM 1772 C C . PRO A 1 248 ? 13.524 -7.118 -23.305 1.00 80.75 248 PRO A C 1
ATOM 1774 O O . PRO A 1 248 ? 12.910 -6.367 -24.080 1.00 80.75 248 PRO A O 1
ATOM 1777 N N . LEU A 1 249 ? 13.233 -7.185 -22.007 1.00 92.44 249 LEU A N 1
ATOM 1778 C CA . LEU A 1 249 ? 12.491 -6.167 -21.269 1.00 92.44 249 LEU A CA 1
ATOM 1779 C C . LEU A 1 249 ? 13.495 -5.296 -20.514 1.00 92.44 249 LEU A C 1
ATOM 1781 O O . LEU A 1 249 ? 14.254 -5.788 -19.683 1.00 92.44 249 LEU A O 1
ATOM 1785 N N . SER A 1 250 ? 13.481 -3.992 -20.770 1.00 96.12 250 SER A N 1
ATOM 1786 C CA . SER A 1 250 ? 14.195 -3.024 -19.937 1.00 96.12 250 SER A CA 1
ATOM 1787 C C . SER A 1 250 ? 13.253 -2.401 -18.913 1.00 96.12 250 SER A C 1
ATOM 1789 O O . SER A 1 250 ? 12.169 -1.923 -19.257 1.00 96.12 250 SER A O 1
ATOM 1791 N N . VAL A 1 251 ? 13.682 -2.394 -17.654 1.00 98.31 251 VAL A N 1
ATOM 1792 C CA . VAL A 1 251 ? 12.908 -1.873 -16.527 1.00 98.31 251 VAL A CA 1
ATOM 1793 C C . VAL A 1 251 ? 13.714 -0.793 -15.826 1.00 98.31 251 VAL A C 1
ATOM 1795 O O . VAL A 1 251 ? 14.926 -0.933 -15.670 1.00 98.31 251 VAL A O 1
ATOM 1798 N N . GLY A 1 252 ? 13.056 0.280 -15.397 1.00 98.50 252 GLY A N 1
ATOM 1799 C CA . GLY A 1 252 ? 13.705 1.299 -14.588 1.00 98.50 252 GLY A CA 1
ATOM 1800 C C . GLY A 1 252 ? 12.830 1.867 -13.488 1.00 98.50 252 GLY A C 1
ATOM 1801 O O . GLY A 1 252 ? 11.605 1.865 -13.595 1.00 98.50 252 GLY A O 1
ATOM 1802 N N . ASN A 1 253 ? 13.470 2.368 -12.434 1.00 98.81 253 ASN A N 1
ATOM 1803 C CA . ASN A 1 253 ? 12.822 3.135 -11.376 1.00 98.81 253 ASN A CA 1
ATOM 1804 C C . ASN A 1 253 ? 13.473 4.502 -11.207 1.00 98.81 253 ASN A C 1
ATOM 1806 O O . ASN A 1 253 ? 14.680 4.641 -11.409 1.00 98.81 253 ASN A O 1
ATOM 1810 N N . TRP A 1 254 ? 12.657 5.505 -10.880 1.00 98.88 254 TRP A N 1
ATOM 1811 C CA . TRP A 1 254 ? 13.126 6.874 -10.707 1.00 98.88 254 TRP A CA 1
ATOM 1812 C C . TRP A 1 254 ? 12.176 7.691 -9.821 1.00 98.88 254 TRP A C 1
ATOM 1814 O O . TRP A 1 254 ? 11.000 7.873 -10.159 1.00 98.88 254 TRP A O 1
ATOM 1824 N N . ASN A 1 255 ? 12.698 8.217 -8.712 1.00 98.81 255 ASN A N 1
ATOM 1825 C CA . ASN A 1 255 ? 12.043 9.272 -7.947 1.00 98.81 255 ASN A CA 1
ATOM 1826 C C . ASN A 1 255 ? 12.182 10.600 -8.708 1.00 98.81 255 ASN A C 1
ATOM 1828 O O . ASN A 1 255 ? 13.288 11.053 -8.997 1.00 98.81 255 ASN A O 1
ATOM 1832 N N . LEU A 1 256 ? 11.054 11.192 -9.102 1.00 98.56 256 LEU A N 1
ATOM 1833 C CA . LEU A 1 256 ? 11.038 12.394 -9.933 1.00 98.56 256 LEU A CA 1
ATOM 1834 C C . LEU A 1 256 ? 11.056 13.707 -9.138 1.00 98.56 256 LEU A C 1
ATOM 1836 O O . LEU A 1 256 ? 10.932 14.750 -9.767 1.00 98.56 256 LEU A O 1
ATOM 1840 N N . GLU A 1 257 ? 11.191 13.659 -7.810 1.00 97.56 257 GLU A N 1
ATOM 1841 C CA . GLU A 1 257 ? 11.248 14.822 -6.915 1.00 97.56 257 GLU A CA 1
ATOM 1842 C C . GLU A 1 257 ? 10.055 15.779 -7.112 1.00 97.56 257 GLU A C 1
ATOM 1844 O O . GLU A 1 257 ? 10.109 16.771 -7.844 1.00 97.56 257 GLU A O 1
ATOM 1849 N N . TRP A 1 258 ? 8.937 15.474 -6.451 1.00 97.62 258 TRP A N 1
ATOM 1850 C CA . TRP A 1 258 ? 7.713 16.288 -6.481 1.00 97.62 258 TRP A CA 1
ATOM 1851 C C . TRP A 1 258 ? 7.179 16.643 -7.885 1.00 97.62 258 TRP A C 1
ATOM 1853 O O . TRP A 1 258 ? 6.648 17.731 -8.105 1.00 97.62 258 TRP A O 1
ATOM 1863 N N . PHE A 1 259 ? 7.249 15.723 -8.844 1.00 98.06 259 PHE A N 1
ATOM 1864 C CA . PHE A 1 259 ? 6.926 15.982 -10.248 1.00 98.06 259 PHE A CA 1
ATOM 1865 C C . PHE A 1 259 ? 5.519 16.563 -10.474 1.00 98.06 259 PHE A C 1
ATOM 1867 O O . PHE A 1 259 ? 4.491 15.910 -10.231 1.00 98.06 259 PHE A O 1
ATOM 1874 N N . GLY A 1 260 ? 5.480 17.796 -10.988 1.00 94.50 260 GLY A N 1
ATOM 1875 C CA . GLY A 1 260 ? 4.256 18.570 -11.218 1.00 94.50 260 GLY A CA 1
ATOM 1876 C C . GLY A 1 260 ? 3.708 19.304 -9.986 1.00 94.50 260 GLY A C 1
ATOM 1877 O O . GLY A 1 260 ? 2.529 19.668 -9.963 1.00 94.50 260 GLY A O 1
ATOM 1878 N N . SER A 1 261 ? 4.525 19.474 -8.947 1.00 93.81 261 SER A N 1
ATOM 1879 C CA . SER A 1 261 ? 4.247 20.325 -7.792 1.00 93.81 261 SER A CA 1
ATOM 1880 C C . SER A 1 261 ? 4.777 21.735 -8.020 1.00 93.81 261 SER A C 1
ATOM 1882 O O . SER A 1 261 ? 5.971 21.934 -8.169 1.00 93.81 261 SER A O 1
ATOM 1884 N N . THR A 1 262 ? 3.921 22.742 -7.869 1.00 85.19 262 THR A N 1
ATOM 1885 C CA . THR A 1 262 ? 4.333 24.153 -7.959 1.00 85.19 262 THR A CA 1
ATOM 1886 C C . THR A 1 262 ? 4.931 24.707 -6.658 1.00 85.19 262 THR A C 1
ATOM 1888 O O . THR A 1 262 ? 5.070 25.920 -6.502 1.00 85.19 262 THR A O 1
ATOM 1891 N N . THR A 1 263 ? 5.152 23.867 -5.642 1.00 89.94 263 THR A N 1
ATOM 1892 C CA . THR A 1 263 ? 5.518 24.313 -4.280 1.00 89.94 263 THR A CA 1
ATOM 1893 C C . THR A 1 263 ? 6.727 23.585 -3.701 1.00 89.94 263 THR A C 1
ATOM 1895 O O . THR A 1 263 ? 7.382 24.126 -2.817 1.00 89.94 263 THR A O 1
ATOM 1898 N N . ASN A 1 264 ? 7.037 22.388 -4.191 1.00 94.62 264 ASN A N 1
ATOM 1899 C CA . ASN A 1 264 ? 8.111 21.536 -3.680 1.00 94.62 264 ASN A CA 1
ATOM 1900 C C . ASN A 1 264 ? 8.895 20.964 -4.865 1.00 94.62 264 ASN A C 1
ATOM 1902 O O . ASN A 1 264 ? 8.309 20.822 -5.935 1.00 94.62 264 ASN A O 1
ATOM 1906 N N . GLY A 1 265 ? 10.159 20.595 -4.648 1.00 94.25 265 GLY A N 1
ATOM 1907 C CA . GLY A 1 265 ? 11.055 20.111 -5.701 1.00 94.25 265 GLY A CA 1
ATOM 1908 C C . GLY A 1 265 ? 11.573 21.234 -6.613 1.00 94.25 265 GLY A C 1
ATOM 1909 O O . GLY A 1 265 ? 11.593 22.404 -6.201 1.00 94.25 265 GLY A O 1
ATOM 1910 N N . PRO A 1 266 ? 12.000 20.902 -7.845 1.00 95.56 266 PRO A N 1
ATOM 1911 C CA . PRO A 1 266 ? 12.442 21.871 -8.841 1.00 95.56 266 PRO A CA 1
ATOM 1912 C C . PRO A 1 266 ? 11.399 22.965 -9.093 1.00 95.56 266 PRO A C 1
ATOM 1914 O O . PRO A 1 266 ? 10.221 22.692 -9.287 1.00 95.56 266 PRO A O 1
ATOM 1917 N N . SER A 1 267 ? 11.836 24.225 -9.127 1.00 93.81 267 SER A N 1
ATOM 1918 C CA . SER A 1 267 ? 10.932 25.386 -9.170 1.00 93.81 267 SER A CA 1
ATOM 1919 C C . SER A 1 267 ? 10.362 25.727 -10.553 1.00 93.81 267 SER A C 1
ATOM 1921 O O . SER A 1 267 ? 9.524 26.623 -10.662 1.00 93.81 267 SER A O 1
ATOM 1923 N N . ASP A 1 268 ? 10.830 25.055 -11.608 1.00 95.25 268 ASP A N 1
ATOM 1924 C CA . ASP A 1 268 ? 10.356 25.217 -12.984 1.00 95.25 268 ASP A CA 1
ATOM 1925 C C . ASP A 1 268 ? 9.805 23.883 -13.503 1.00 95.25 268 ASP A C 1
ATOM 1927 O O . ASP A 1 268 ? 10.530 23.077 -14.092 1.00 95.25 268 ASP A O 1
ATOM 1931 N N . ASP A 1 269 ? 8.505 23.661 -13.299 1.00 93.69 269 ASP A N 1
ATOM 1932 C CA . ASP A 1 269 ? 7.787 22.453 -13.722 1.00 93.69 269 ASP A CA 1
ATOM 1933 C C . ASP A 1 269 ? 7.940 22.163 -15.225 1.00 93.69 269 ASP A C 1
ATOM 1935 O O . ASP A 1 269 ? 7.961 21.004 -15.647 1.00 93.69 269 ASP A O 1
ATOM 1939 N N . SER A 1 270 ? 8.042 23.204 -16.063 1.00 95.75 270 SER A N 1
ATOM 1940 C CA . SER A 1 270 ? 8.170 23.033 -17.517 1.00 95.75 270 SER A CA 1
ATOM 1941 C C . SER A 1 270 ? 9.560 22.532 -17.890 1.00 95.75 270 SER A C 1
ATOM 1943 O O . SER A 1 270 ? 9.697 21.643 -18.739 1.00 95.75 270 SER A O 1
ATOM 1945 N N . LEU A 1 271 ? 10.593 23.071 -17.239 1.00 97.31 271 LEU A N 1
ATOM 1946 C CA . LEU A 1 271 ? 11.957 22.579 -17.379 1.00 97.31 271 LEU A CA 1
ATOM 1947 C C . LEU A 1 271 ? 12.089 21.159 -16.820 1.00 97.31 271 LEU A C 1
ATOM 1949 O O . LEU A 1 271 ? 12.650 20.305 -17.508 1.00 97.31 271 LEU A O 1
ATOM 1953 N N . GLN A 1 272 ? 11.510 20.882 -15.648 1.00 98.25 272 GLN A N 1
ATOM 1954 C CA . GLN A 1 272 ? 11.499 19.546 -15.051 1.00 98.25 272 GLN A CA 1
ATOM 1955 C C . GLN A 1 272 ? 10.862 18.527 -16.002 1.00 98.25 272 GLN A C 1
ATOM 1957 O O . GLN A 1 272 ? 11.483 17.514 -16.321 1.00 98.25 272 GLN A O 1
ATOM 1962 N N . LEU A 1 273 ? 9.675 18.815 -16.549 1.00 98.06 273 LEU A N 1
ATOM 1963 C CA . LEU A 1 273 ? 9.017 17.954 -17.536 1.00 98.06 273 LEU A CA 1
ATOM 1964 C C . LEU A 1 273 ? 9.882 17.731 -18.780 1.00 98.06 273 LEU A C 1
ATOM 1966 O O . LEU A 1 273 ? 10.003 16.597 -19.252 1.00 98.06 273 LEU A O 1
ATOM 1970 N N . SER A 1 274 ? 10.492 18.790 -19.320 1.00 98.25 274 SER A N 1
ATOM 1971 C CA . SER A 1 274 ? 11.363 18.685 -20.496 1.00 98.25 274 SER A CA 1
ATOM 1972 C C . SER A 1 274 ? 12.587 17.806 -20.224 1.00 98.25 274 SER A C 1
ATOM 1974 O O . SER A 1 274 ? 12.943 16.974 -21.064 1.00 98.25 274 SER A O 1
ATOM 1976 N N . ASN A 1 275 ? 13.203 17.967 -19.054 1.00 98.62 275 ASN A N 1
ATOM 1977 C CA . ASN A 1 275 ? 14.362 17.203 -18.613 1.00 98.62 275 ASN A CA 1
ATOM 1978 C C . ASN A 1 275 ? 14.008 15.731 -18.386 1.00 98.62 275 ASN A C 1
ATOM 1980 O O . ASN A 1 275 ? 14.647 14.858 -18.970 1.00 98.62 275 ASN A O 1
ATOM 1984 N N . VAL A 1 276 ? 12.940 15.448 -17.634 1.00 98.69 276 VAL A N 1
ATOM 1985 C CA . VAL A 1 276 ? 12.437 14.085 -17.395 1.00 98.69 276 VAL A CA 1
ATOM 1986 C C . VAL A 1 276 ? 12.146 13.372 -18.715 1.00 98.69 276 VAL A C 1
ATOM 1988 O O . VAL A 1 276 ? 12.603 12.248 -18.928 1.00 98.69 276 VAL A O 1
ATOM 1991 N N . ARG A 1 277 ? 11.469 14.046 -19.654 1.00 98.38 277 ARG A N 1
ATOM 1992 C CA . ARG A 1 277 ? 11.229 13.515 -21.002 1.00 98.38 277 ARG A CA 1
ATOM 1993 C C . ARG A 1 277 ? 12.533 13.192 -21.732 1.00 98.38 277 ARG A C 1
ATOM 1995 O O . ARG A 1 277 ? 12.618 12.144 -22.363 1.00 98.38 277 ARG A O 1
ATOM 2002 N N . ALA A 1 278 ? 13.528 14.080 -21.680 1.00 98.12 278 ALA A N 1
ATOM 2003 C CA . ALA A 1 278 ? 14.809 13.868 -22.350 1.00 98.12 278 ALA A CA 1
ATOM 2004 C C . ALA A 1 278 ? 15.544 12.639 -21.794 1.00 98.12 278 ALA A C 1
ATOM 2006 O O . ALA A 1 278 ? 15.987 11.806 -22.579 1.00 98.12 278 ALA A O 1
ATOM 2007 N N . VAL A 1 279 ? 15.591 12.482 -20.465 1.00 98.44 279 VAL A N 1
ATOM 2008 C CA . VAL A 1 279 ? 16.183 11.302 -19.809 1.00 98.44 279 VAL A CA 1
ATOM 2009 C C . VAL A 1 279 ? 15.468 10.020 -20.226 1.00 98.44 279 VAL A C 1
ATOM 2011 O O . VAL A 1 279 ? 16.111 9.052 -20.623 1.00 98.44 279 VAL A O 1
ATOM 2014 N N . MET A 1 280 ? 14.133 10.007 -20.179 1.00 98.19 280 MET A N 1
ATOM 2015 C CA . MET A 1 280 ? 13.360 8.814 -20.530 1.00 98.19 280 MET A CA 1
ATOM 2016 C C . MET A 1 280 ? 13.483 8.445 -22.011 1.00 98.19 280 MET A C 1
ATOM 2018 O O . MET A 1 280 ? 13.547 7.259 -22.340 1.00 98.19 280 MET A O 1
ATOM 2022 N N . ALA A 1 281 ? 13.516 9.443 -22.898 1.00 95.81 281 ALA A N 1
ATOM 2023 C CA . ALA A 1 281 ? 13.673 9.236 -24.333 1.00 95.81 281 ALA A CA 1
ATOM 2024 C C . ALA A 1 281 ? 15.067 8.699 -24.691 1.00 95.81 281 ALA A C 1
ATOM 2026 O O . ALA A 1 281 ? 15.160 7.803 -25.526 1.00 95.81 281 ALA A O 1
ATOM 2027 N N . ASP A 1 282 ? 16.120 9.213 -24.049 1.00 95.75 282 ASP A N 1
ATOM 2028 C CA . ASP A 1 282 ? 17.500 8.752 -24.245 1.00 95.75 282 ASP A CA 1
ATOM 2029 C C . ASP A 1 282 ? 17.698 7.319 -23.726 1.00 95.75 282 ASP A C 1
ATOM 2031 O O . ASP A 1 282 ? 18.239 6.461 -24.422 1.00 95.75 282 ASP A O 1
ATOM 2035 N N . ALA A 1 283 ? 17.164 7.019 -22.538 1.00 95.94 283 ALA A N 1
ATOM 2036 C CA . ALA A 1 283 ? 17.277 5.696 -21.928 1.00 95.94 283 ALA A CA 1
ATOM 2037 C C . ALA A 1 283 ? 16.453 4.614 -22.652 1.00 95.94 283 ALA A C 1
ATOM 2039 O O . ALA A 1 283 ? 16.813 3.434 -22.625 1.00 95.94 283 ALA A O 1
ATOM 2040 N N . GLY A 1 284 ? 15.321 4.988 -23.261 1.00 94.75 284 GLY A N 1
ATOM 2041 C CA . GLY A 1 284 ? 14.490 4.087 -24.063 1.00 94.75 284 GLY A CA 1
ATOM 2042 C C . GLY A 1 284 ? 13.906 2.891 -23.298 1.00 94.75 284 GLY A C 1
ATOM 2043 O O . GLY A 1 284 ? 13.588 1.877 -23.922 1.00 94.75 284 GLY A O 1
ATOM 2044 N N . ILE A 1 285 ? 13.767 2.989 -21.972 1.00 97.06 285 ILE A N 1
ATOM 2045 C CA . ILE A 1 285 ? 13.294 1.907 -21.091 1.00 97.06 285 ILE A CA 1
ATOM 2046 C C . ILE A 1 285 ? 11.841 1.526 -21.393 1.00 97.06 285 ILE A C 1
ATOM 2048 O O . ILE A 1 285 ? 11.004 2.394 -21.634 1.00 97.06 285 ILE A O 1
ATOM 2052 N N . ASP A 1 286 ? 11.522 0.233 -21.385 1.00 97.69 286 ASP A N 1
ATOM 2053 C CA . ASP A 1 286 ? 10.191 -0.272 -21.738 1.00 97.69 286 ASP A CA 1
ATOM 2054 C C . ASP A 1 286 ? 9.155 -0.086 -20.630 1.00 97.69 286 ASP A C 1
ATOM 2056 O O . ASP A 1 286 ? 7.993 0.167 -20.946 1.00 97.69 286 ASP A O 1
ATOM 2060 N N . PHE A 1 287 ? 9.559 -0.200 -19.365 1.00 98.62 287 PHE A N 1
ATOM 2061 C CA . PHE A 1 287 ? 8.690 -0.035 -18.201 1.00 98.62 287 PHE A CA 1
ATOM 2062 C C . PHE A 1 287 ? 9.374 0.803 -17.115 1.00 98.62 287 PHE A C 1
ATOM 2064 O O . PHE A 1 287 ? 10.399 0.406 -16.564 1.00 98.62 287 PHE A O 1
ATOM 2071 N N . TRP A 1 288 ? 8.787 1.954 -16.799 1.00 98.88 288 TRP A N 1
ATOM 2072 C CA . TRP A 1 288 ? 9.222 2.859 -15.742 1.00 98.88 288 TRP A CA 1
ATOM 2073 C C . TRP A 1 288 ? 8.307 2.771 -14.523 1.00 98.88 288 TRP A C 1
ATOM 2075 O O . TRP A 1 288 ? 7.094 2.953 -14.640 1.00 98.88 288 TRP A O 1
ATOM 2085 N N . ALA A 1 289 ? 8.913 2.582 -13.354 1.00 98.88 289 ALA A N 1
ATOM 2086 C CA . ALA A 1 289 ? 8.314 2.701 -12.034 1.00 98.88 289 ALA A CA 1
ATOM 2087 C C . ALA A 1 289 ? 8.723 4.037 -11.396 1.00 98.88 289 ALA A C 1
ATOM 2089 O O . ALA A 1 289 ? 9.873 4.233 -11.011 1.00 98.88 289 ALA A O 1
ATOM 2090 N N . LEU A 1 290 ? 7.785 4.969 -11.281 1.00 98.88 290 LEU A N 1
ATOM 2091 C CA . LEU A 1 290 ? 8.058 6.349 -10.887 1.00 98.88 290 LEU A CA 1
ATOM 2092 C C . LEU A 1 290 ? 7.605 6.611 -9.453 1.00 98.88 290 LEU A C 1
ATOM 2094 O O . LEU A 1 290 ? 6.544 6.136 -9.040 1.00 98.88 290 LEU A O 1
ATOM 2098 N N . GLN A 1 291 ? 8.391 7.388 -8.713 1.00 98.81 291 GLN A N 1
ATOM 2099 C CA . GLN A 1 291 ? 8.037 7.892 -7.387 1.00 98.81 291 GLN A CA 1
ATOM 2100 C C . GLN A 1 291 ? 7.879 9.416 -7.437 1.00 98.81 291 GLN A C 1
ATOM 2102 O O . GLN A 1 291 ? 8.318 10.075 -8.378 1.00 98.81 291 GLN A O 1
ATOM 2107 N N . GLU A 1 292 ? 7.192 9.953 -6.431 1.00 98.31 292 GLU A N 1
ATOM 2108 C CA . GLU A 1 292 ? 6.934 11.388 -6.264 1.00 98.31 292 GLU A CA 1
ATOM 2109 C C . GLU A 1 292 ? 6.213 12.099 -7.414 1.00 98.31 292 GLU A C 1
ATOM 2111 O O . GLU A 1 292 ? 6.332 13.310 -7.585 1.00 98.31 292 GLU A O 1
ATOM 2116 N N . VAL A 1 293 ? 5.365 11.391 -8.159 1.00 98.38 293 VAL A N 1
ATOM 2117 C CA . VAL A 1 293 ? 4.447 12.064 -9.082 1.00 98.38 293 VAL A CA 1
ATOM 2118 C C . VAL A 1 293 ? 3.343 12.736 -8.280 1.00 98.38 293 VAL A C 1
ATOM 2120 O O . VAL A 1 293 ? 2.610 12.077 -7.546 1.00 98.38 293 VAL A O 1
ATOM 2123 N N . VAL A 1 294 ? 3.195 14.050 -8.424 1.00 96.94 294 VAL A N 1
ATOM 2124 C CA . VAL A 1 294 ? 2.178 14.822 -7.701 1.00 96.94 294 VAL A CA 1
ATOM 2125 C C . VAL A 1 294 ? 0.978 15.071 -8.599 1.00 96.94 294 VAL A C 1
ATOM 2127 O O . VAL A 1 294 ? -0.149 14.696 -8.266 1.00 96.94 294 VAL A O 1
ATOM 2130 N N . ASN A 1 295 ? 1.211 15.638 -9.782 1.00 94.19 295 ASN A N 1
ATOM 2131 C CA . ASN A 1 295 ? 0.145 16.088 -10.669 1.00 94.19 295 ASN A CA 1
ATOM 2132 C C . ASN A 1 295 ? -0.080 15.120 -11.842 1.00 94.19 295 ASN A C 1
ATOM 2134 O O . ASN A 1 295 ? 0.774 14.939 -12.711 1.00 94.19 295 ASN A O 1
ATOM 2138 N N . ALA A 1 296 ? -1.276 14.526 -11.902 1.00 91.31 296 ALA A N 1
ATOM 2139 C CA . ALA A 1 296 ? -1.659 13.609 -12.978 1.00 91.31 296 ALA A CA 1
ATOM 2140 C C . ALA A 1 296 ? -1.726 14.290 -14.362 1.00 91.31 296 ALA A C 1
ATOM 2142 O O . ALA A 1 296 ? -1.501 13.638 -15.380 1.00 91.31 296 ALA A O 1
ATOM 2143 N N . GLY A 1 297 ? -1.999 15.597 -14.410 1.00 93.50 297 GLY A N 1
ATOM 2144 C CA . GLY A 1 297 ? -1.946 16.405 -15.628 1.00 93.50 297 GLY A CA 1
ATOM 2145 C C . GLY A 1 297 ? -0.526 16.530 -16.179 1.00 93.50 297 GLY A C 1
ATOM 2146 O O . GLY A 1 297 ? -0.327 16.333 -17.375 1.00 93.50 297 GLY A O 1
ATOM 2147 N N . THR A 1 298 ? 0.468 16.757 -15.318 1.00 95.50 298 THR A N 1
ATOM 2148 C CA . THR A 1 298 ? 1.890 16.785 -15.710 1.00 95.50 298 THR A CA 1
ATOM 2149 C C . THR A 1 298 ? 2.349 15.416 -16.221 1.00 95.50 298 THR A C 1
ATOM 2151 O O . THR A 1 298 ? 2.995 15.325 -17.265 1.00 95.50 298 THR A O 1
ATOM 2154 N N . LEU A 1 299 ? 1.931 14.320 -15.573 1.00 96.62 299 LEU A N 1
ATOM 2155 C CA . LEU A 1 299 ? 2.173 12.966 -16.089 1.00 96.62 299 LEU A CA 1
ATOM 2156 C C . LEU A 1 299 ? 1.501 12.737 -17.456 1.00 96.62 299 LEU A C 1
ATOM 2158 O O . LEU A 1 299 ? 2.093 12.128 -18.348 1.00 96.62 299 LEU A O 1
ATOM 2162 N N . ALA A 1 300 ? 0.280 13.242 -17.655 1.00 95.94 300 ALA A N 1
ATOM 2163 C CA . ALA A 1 300 ? -0.410 13.150 -18.939 1.00 95.94 300 ALA A CA 1
ATOM 2164 C C . ALA A 1 300 ? 0.313 13.937 -20.046 1.00 95.94 300 ALA A C 1
ATOM 2166 O O . ALA A 1 300 ? 0.383 13.456 -21.176 1.00 95.94 300 ALA A O 1
ATOM 2167 N N . GLN A 1 301 ? 0.888 15.101 -19.731 1.00 97.75 301 GLN A N 1
ATOM 2168 C CA . GLN A 1 301 ? 1.725 15.870 -20.658 1.00 97.75 301 GLN A CA 1
ATOM 2169 C C . GLN A 1 301 ? 3.015 15.119 -21.014 1.00 97.75 301 GLN A C 1
ATOM 2171 O O . GLN A 1 301 ? 3.353 15.020 -22.193 1.00 97.75 301 GLN A O 1
ATOM 2176 N N . LEU A 1 302 ? 3.700 14.527 -20.027 1.00 97.94 302 LEU A N 1
ATOM 2177 C CA . LEU A 1 302 ? 4.875 13.682 -20.265 1.00 97.94 302 LEU A CA 1
ATOM 2178 C C . LEU A 1 302 ? 4.532 12.509 -21.193 1.00 97.94 302 LEU A C 1
ATOM 2180 O O . LEU A 1 302 ? 5.229 12.284 -22.181 1.00 97.94 302 LEU A O 1
ATOM 2184 N N . LYS A 1 303 ? 3.416 11.816 -20.930 1.00 96.25 303 LYS A N 1
ATOM 2185 C CA . LYS A 1 303 ? 2.905 10.745 -21.794 1.00 96.25 303 LYS A CA 1
ATOM 2186 C C . LYS A 1 303 ? 2.663 11.227 -23.226 1.00 96.25 303 LYS A C 1
ATOM 2188 O O . LYS A 1 303 ? 3.104 10.583 -24.170 1.00 96.25 303 LYS A O 1
ATOM 2193 N N . GLN A 1 304 ? 1.988 12.364 -23.405 1.00 95.81 304 GLN A N 1
ATOM 2194 C CA . GLN A 1 304 ? 1.742 12.939 -24.736 1.00 95.81 304 GLN A CA 1
ATOM 2195 C C . GLN A 1 304 ? 3.043 13.273 -25.478 1.00 95.81 304 GLN A C 1
ATOM 2197 O O . GLN A 1 304 ? 3.100 13.162 -26.701 1.00 95.81 304 GLN A O 1
ATOM 2202 N N . ALA A 1 305 ? 4.090 13.648 -24.745 1.00 96.06 305 ALA A N 1
ATOM 2203 C CA . ALA A 1 305 ? 5.400 13.971 -25.293 1.00 96.06 305 ALA A CA 1
ATOM 2204 C C . ALA A 1 305 ? 6.305 12.742 -25.536 1.00 96.06 305 ALA A C 1
ATOM 2206 O O . ALA A 1 305 ? 7.417 12.903 -26.045 1.00 96.06 305 ALA A O 1
ATOM 2207 N N . MET A 1 306 ? 5.833 11.533 -25.206 1.00 96.88 306 MET A N 1
ATOM 2208 C CA . MET A 1 306 ? 6.534 10.252 -25.349 1.00 96.88 306 MET A CA 1
ATOM 2209 C C . MET A 1 306 ? 5.717 9.288 -26.237 1.00 96.88 306 MET A C 1
ATOM 2211 O O . MET A 1 306 ? 5.051 8.386 -25.725 1.00 96.88 306 MET A O 1
ATOM 2215 N N . PRO A 1 307 ? 5.730 9.446 -27.578 1.00 93.81 307 PRO A N 1
ATOM 2216 C CA . PRO A 1 307 ? 4.952 8.594 -28.478 1.00 93.81 307 PRO A CA 1
ATOM 2217 C C . PRO A 1 307 ? 5.225 7.098 -28.269 1.00 93.81 307 PRO A C 1
ATOM 2219 O O . PRO A 1 307 ? 6.372 6.672 -28.152 1.00 93.81 307 PRO A O 1
ATOM 2222 N N . GLY A 1 308 ? 4.161 6.292 -28.235 1.00 95.12 308 GLY A N 1
ATOM 2223 C CA . GLY A 1 308 ? 4.235 4.847 -27.986 1.00 95.12 308 GLY A CA 1
ATOM 2224 C C . GLY A 1 308 ? 4.205 4.451 -26.505 1.00 95.12 308 GLY A C 1
ATOM 2225 O O . GLY A 1 308 ? 3.976 3.275 -26.206 1.00 95.12 308 GLY A O 1
ATOM 2226 N N . TYR A 1 309 ? 4.354 5.406 -25.583 1.00 97.94 309 TYR A N 1
ATOM 2227 C CA . TYR A 1 309 ? 4.175 5.166 -24.155 1.00 97.94 309 TYR A CA 1
ATOM 2228 C C . TYR A 1 309 ? 2.726 5.399 -23.710 1.00 97.94 309 TYR A C 1
ATOM 2230 O O . TYR A 1 309 ? 2.052 6.324 -24.162 1.00 97.94 309 TYR A O 1
ATOM 2238 N N . ASP A 1 310 ? 2.264 4.570 -22.778 1.00 98.00 310 ASP A N 1
ATOM 2239 C CA . ASP A 1 310 ? 1.113 4.842 -21.923 1.00 98.00 310 ASP A CA 1
ATOM 2240 C C . ASP A 1 310 ? 1.552 4.866 -20.451 1.00 98.00 310 ASP A C 1
ATOM 2242 O O . ASP A 1 310 ? 2.674 4.500 -20.120 1.00 98.00 310 ASP A O 1
ATOM 2246 N N . GLY A 1 311 ? 0.706 5.364 -19.558 1.00 97.50 311 GLY A N 1
ATOM 2247 C CA . GLY A 1 311 ? 1.039 5.508 -18.148 1.00 97.50 311 GLY A CA 1
ATOM 2248 C C . GLY A 1 311 ? -0.084 6.115 -17.323 1.00 97.50 311 GLY A C 1
ATOM 2249 O O . GLY A 1 311 ? -1.003 6.743 -17.868 1.00 97.50 311 GLY A O 1
ATOM 2250 N N . PHE A 1 312 ? -0.005 5.905 -16.010 1.00 98.25 312 PHE A N 1
ATOM 2251 C CA . PHE A 1 312 ? -0.910 6.441 -14.992 1.00 98.25 312 PHE A CA 1
ATOM 2252 C C . PHE A 1 312 ? -0.240 6.567 -13.630 1.00 98.25 312 PHE A C 1
ATOM 2254 O O . PHE A 1 312 ? 0.741 5.889 -13.341 1.00 98.25 312 PHE A O 1
ATOM 2261 N N . ALA A 1 313 ? -0.832 7.410 -12.787 1.00 98.19 313 ALA A N 1
ATOM 2262 C CA . ALA A 1 313 ? -0.518 7.515 -11.372 1.00 98.19 313 ALA A CA 1
ATOM 2263 C C . ALA A 1 313 ? -1.429 6.605 -10.527 1.00 98.19 313 ALA A C 1
ATOM 2265 O O . ALA A 1 313 ? -2.497 6.188 -10.975 1.00 98.19 313 ALA A O 1
ATOM 2266 N N . ALA A 1 314 ? -1.029 6.338 -9.285 1.00 97.88 314 ALA A N 1
ATOM 2267 C CA . ALA A 1 314 ? -1.716 5.449 -8.345 1.00 97.88 314 ALA A CA 1
ATOM 2268 C C . ALA A 1 314 ? -3.180 5.826 -8.017 1.00 97.88 314 ALA A C 1
ATOM 2270 O O . ALA A 1 314 ? -3.918 4.995 -7.497 1.00 97.88 314 ALA A O 1
ATOM 2271 N N . ASN A 1 315 ? -3.618 7.050 -8.329 1.00 95.88 315 ASN A N 1
ATOM 2272 C CA . ASN A 1 315 ? -5.000 7.512 -8.154 1.00 95.88 315 ASN A CA 1
ATOM 2273 C C . ASN A 1 315 ? -5.838 7.522 -9.452 1.00 95.88 315 ASN A C 1
ATOM 2275 O O . ASN A 1 315 ? -6.943 8.064 -9.464 1.00 95.88 315 ASN A O 1
ATOM 2279 N N . ASP A 1 316 ? -5.323 6.973 -10.556 1.00 97.25 316 ASP A N 1
ATOM 2280 C CA . ASP A 1 316 ? -6.054 6.845 -11.824 1.00 97.25 316 ASP A CA 1
ATOM 2281 C C . ASP A 1 316 ? -7.192 5.819 -11.706 1.00 97.25 316 ASP A C 1
ATOM 2283 O O . ASP A 1 316 ? -7.084 4.817 -11.003 1.00 97.25 316 ASP A O 1
ATOM 2287 N N . SER A 1 317 ? -8.274 6.030 -12.457 1.00 93.88 317 SER A N 1
ATOM 2288 C CA . SER A 1 317 ? -9.418 5.111 -12.555 1.00 93.88 317 SER A CA 1
ATOM 2289 C C . SER A 1 317 ? -9.076 3.673 -12.976 1.00 93.88 317 SER A C 1
ATOM 2291 O O . SER A 1 317 ? -9.858 2.763 -12.717 1.00 93.88 317 SER A O 1
ATOM 2293 N N . ARG A 1 318 ? -7.922 3.454 -13.622 1.00 94.62 318 ARG A N 1
ATOM 2294 C CA . ARG A 1 318 ? -7.387 2.123 -13.949 1.00 94.62 318 ARG A CA 1
ATOM 2295 C C . ARG A 1 318 ? -6.965 1.332 -12.716 1.00 94.62 318 ARG A C 1
ATOM 2297 O O . ARG A 1 318 ? -6.883 0.109 -12.786 1.00 94.62 318 ARG A O 1
ATOM 2304 N N . VAL A 1 319 ? -6.688 2.016 -11.608 1.00 95.44 319 VAL A N 1
ATOM 2305 C CA . VAL A 1 319 ? -6.385 1.393 -10.324 1.00 95.44 319 VAL A CA 1
ATOM 2306 C C . VAL A 1 319 ? -7.703 0.950 -9.695 1.00 95.44 319 VAL A C 1
ATOM 2308 O O . VAL A 1 319 ? -8.423 1.730 -9.075 1.00 95.44 319 VAL A O 1
ATOM 2311 N N . ILE A 1 320 ? -8.035 -0.326 -9.884 1.00 84.50 320 ILE A N 1
ATOM 2312 C CA . ILE A 1 320 ? -9.355 -0.891 -9.568 1.00 84.50 320 ILE A CA 1
ATOM 2313 C C . ILE A 1 320 ? -9.620 -1.007 -8.062 1.00 84.50 320 ILE A C 1
ATOM 2315 O O . ILE A 1 320 ? -10.745 -1.284 -7.650 1.00 84.50 320 ILE A O 1
ATOM 2319 N N . TYR A 1 321 ? -8.597 -0.800 -7.229 1.00 82.31 321 TYR A N 1
ATOM 2320 C CA . TYR A 1 321 ? -8.715 -0.838 -5.778 1.00 82.31 321 TYR A CA 1
ATOM 2321 C C . TYR A 1 321 ? -7.711 0.080 -5.091 1.00 82.31 321 TYR A C 1
ATOM 2323 O O . TYR A 1 321 ? -6.534 0.104 -5.443 1.00 82.31 321 TYR A O 1
ATOM 2331 N N . GLY A 1 322 ? -8.184 0.794 -4.069 1.00 85.69 322 GLY A N 1
ATOM 2332 C CA . GLY A 1 322 ? -7.358 1.623 -3.195 1.00 85.69 322 GLY A CA 1
ATOM 2333 C C . GLY A 1 322 ? -6.825 2.913 -3.829 1.00 85.69 322 GLY A C 1
ATOM 2334 O O . GLY A 1 322 ? -6.091 3.634 -3.166 1.00 85.69 322 GLY A O 1
ATOM 2335 N N . ALA A 1 323 ? -7.250 3.272 -5.046 1.00 91.56 323 ALA A N 1
ATOM 2336 C CA . ALA A 1 323 ? -6.900 4.548 -5.683 1.00 91.56 323 ALA A CA 1
ATOM 2337 C C . ALA A 1 323 ? -7.190 5.770 -4.785 1.00 91.56 323 ALA A C 1
ATOM 2339 O O . ALA A 1 323 ? -6.465 6.758 -4.818 1.00 91.56 323 ALA A O 1
ATOM 2340 N N . SER A 1 324 ? -8.222 5.680 -3.935 1.00 89.81 324 SER A N 1
ATOM 2341 C CA . SER A 1 324 ? -8.617 6.721 -2.979 1.00 89.81 324 SER A CA 1
ATOM 2342 C C . SER A 1 324 ? -7.630 6.955 -1.832 1.00 89.81 324 SER A C 1
ATOM 2344 O O . SER A 1 324 ? -7.790 7.942 -1.121 1.00 89.81 324 SER A O 1
ATOM 2346 N N . TYR A 1 325 ? -6.642 6.075 -1.625 1.00 91.38 325 TYR A N 1
ATOM 2347 C CA . TYR A 1 325 ? -5.541 6.339 -0.688 1.00 91.38 325 TYR A CA 1
ATOM 2348 C C . TYR A 1 325 ? -4.636 7.468 -1.184 1.00 91.38 325 TYR A C 1
ATOM 2350 O O . TYR A 1 325 ? -3.951 8.075 -0.374 1.00 91.38 325 TYR A O 1
ATOM 2358 N N . TYR A 1 326 ? -4.679 7.772 -2.484 1.00 95.38 326 TYR A N 1
ATOM 2359 C CA . TYR A 1 326 ? -3.931 8.860 -3.088 1.00 95.38 326 TYR A CA 1
ATOM 2360 C C . TYR A 1 326 ? -4.864 9.981 -3.561 1.00 95.38 326 TYR A C 1
ATOM 2362 O O . TYR A 1 326 ? -5.696 9.838 -4.458 1.00 95.38 326 TYR A O 1
ATOM 2370 N N . THR A 1 327 ? -4.683 11.151 -2.975 1.00 92.81 327 THR A N 1
ATOM 2371 C CA . THR A 1 327 ? -5.315 12.419 -3.327 1.00 92.81 327 THR A CA 1
ATOM 2372 C C . THR A 1 327 ? -4.675 13.049 -4.566 1.00 92.81 327 THR A C 1
ATOM 2374 O O . THR A 1 327 ? -3.697 12.561 -5.142 1.00 92.81 327 THR A O 1
ATOM 2377 N N . ALA A 1 328 ? -5.235 14.169 -5.025 1.00 90.38 328 ALA A N 1
ATOM 2378 C CA . ALA A 1 328 ? -4.750 14.863 -6.214 1.00 90.38 328 ALA A CA 1
ATOM 2379 C C . ALA A 1 328 ? -3.385 15.550 -6.024 1.00 90.38 328 ALA A C 1
ATOM 2381 O O . ALA A 1 328 ? -2.674 15.709 -7.008 1.00 90.38 328 ALA A O 1
ATOM 2382 N N . SER A 1 329 ? -3.007 15.929 -4.799 1.00 88.31 329 SER A N 1
ATOM 2383 C CA . SER A 1 329 ? -1.892 16.857 -4.537 1.00 88.31 329 SER A CA 1
ATOM 2384 C C . SER A 1 329 ? -0.741 16.281 -3.709 1.00 88.31 329 SER A C 1
ATOM 2386 O O . SER A 1 329 ? 0.185 17.013 -3.376 1.00 88.31 329 SER A O 1
ATOM 2388 N N . GLU A 1 330 ? -0.782 15.002 -3.349 1.00 93.88 330 GLU A N 1
ATOM 2389 C CA . GLU A 1 330 ? 0.340 14.336 -2.677 1.00 93.88 330 GLU A CA 1
ATOM 2390 C C . GLU A 1 330 ? 1.284 13.638 -3.659 1.00 93.88 330 GLU A C 1
ATOM 2392 O O . GLU A 1 330 ? 0.922 13.422 -4.815 1.00 93.88 330 GLU A O 1
ATOM 2397 N N . GLN A 1 331 ? 2.470 13.251 -3.188 1.00 95.56 331 GLN A N 1
ATOM 2398 C CA . GLN A 1 331 ? 3.374 12.354 -3.905 1.00 95.56 331 GLN A CA 1
ATOM 2399 C C . GLN A 1 331 ? 2.746 10.963 -4.048 1.00 95.56 331 GLN A C 1
ATOM 2401 O O . GLN A 1 331 ? 2.302 10.380 -3.058 1.00 95.56 331 GLN A O 1
ATOM 2406 N N . LYS A 1 332 ? 2.770 10.381 -5.248 1.00 96.38 332 LYS A N 1
ATOM 2407 C CA . LYS A 1 332 ? 2.307 9.006 -5.453 1.00 96.38 332 LYS A CA 1
ATOM 2408 C C . LYS A 1 332 ? 3.178 8.205 -6.423 1.00 96.38 332 LYS A C 1
ATOM 2410 O O . LYS A 1 332 ? 3.848 8.797 -7.274 1.00 96.38 332 LYS A O 1
ATOM 2415 N N . PRO A 1 333 ? 3.156 6.864 -6.315 1.00 98.38 333 PRO A N 1
ATOM 2416 C CA . PRO A 1 333 ? 3.665 5.979 -7.346 1.00 98.38 333 PRO A CA 1
ATOM 2417 C C . PRO A 1 333 ? 2.968 6.228 -8.683 1.00 98.38 333 PRO A C 1
ATOM 2419 O O . PRO A 1 333 ? 1.768 6.512 -8.742 1.00 98.38 333 PRO A O 1
ATOM 2422 N N . ALA A 1 334 ? 3.709 6.071 -9.767 1.00 98.69 334 ALA A N 1
ATOM 2423 C CA . ALA A 1 334 ? 3.170 6.088 -11.115 1.00 98.69 334 ALA A CA 1
ATOM 2424 C C . ALA A 1 334 ? 3.948 5.131 -12.013 1.00 98.69 334 ALA A C 1
ATOM 2426 O O . ALA A 1 334 ? 5.019 4.645 -11.654 1.00 98.69 334 ALA A O 1
ATOM 2427 N N . VAL A 1 335 ? 3.409 4.878 -13.199 1.00 98.69 335 VAL A N 1
ATOM 2428 C CA . VAL A 1 335 ? 4.080 4.096 -14.233 1.00 98.69 335 VAL A CA 1
ATOM 2429 C C . VAL A 1 335 ? 4.009 4.768 -15.590 1.00 98.69 335 VAL A C 1
ATOM 2431 O O . VAL A 1 335 ? 3.029 5.444 -15.911 1.00 98.69 335 VAL A O 1
ATOM 2434 N N . LEU A 1 336 ? 5.040 4.533 -16.397 1.00 98.56 336 LEU A N 1
ATOM 2435 C CA . LEU A 1 336 ? 5.091 4.882 -17.813 1.00 98.56 336 LEU A CA 1
ATOM 2436 C C . LEU A 1 336 ? 5.714 3.706 -18.574 1.00 98.56 336 LEU A C 1
ATOM 2438 O O . LEU A 1 336 ? 6.783 3.231 -18.213 1.00 98.56 336 LEU A O 1
ATOM 2442 N N . PHE A 1 337 ? 5.065 3.202 -19.614 1.00 98.50 337 PHE A N 1
ATOM 2443 C CA . PHE A 1 337 ? 5.478 1.973 -20.285 1.00 98.50 337 PHE A CA 1
ATOM 2444 C C . PHE A 1 337 ? 5.175 2.000 -21.779 1.00 98.50 337 PHE A C 1
ATOM 2446 O O . PHE A 1 337 ? 4.194 2.601 -22.213 1.00 98.50 337 PHE A O 1
ATOM 2453 N N . LYS A 1 338 ? 5.995 1.328 -22.589 1.00 97.38 338 LYS A N 1
ATOM 2454 C CA . LYS A 1 338 ? 5.736 1.176 -24.025 1.00 97.38 338 LYS A CA 1
ATOM 2455 C C . LYS A 1 338 ? 4.533 0.261 -24.227 1.00 97.38 338 LYS A C 1
ATOM 2457 O O . LYS A 1 338 ? 4.623 -0.941 -23.996 1.00 97.38 338 LYS A O 1
ATOM 2462 N N . SER A 1 339 ? 3.428 0.819 -24.710 1.00 95.81 339 SER A N 1
ATOM 2463 C CA . SER A 1 339 ? 2.140 0.121 -24.869 1.00 95.81 339 SER A CA 1
ATOM 2464 C C . SER A 1 339 ? 2.168 -1.049 -25.864 1.00 95.81 339 SER A C 1
ATOM 2466 O O . SER A 1 339 ? 1.367 -1.969 -25.750 1.00 95.81 339 SER A O 1
ATOM 2468 N N . GLY A 1 340 ? 3.112 -1.051 -26.812 1.00 93.06 340 GLY A N 1
ATOM 2469 C CA . GLY A 1 340 ? 3.354 -2.191 -27.708 1.00 93.06 340 GLY A CA 1
ATOM 2470 C C . GLY A 1 340 ? 4.155 -3.336 -27.075 1.00 93.06 340 GLY A C 1
ATOM 2471 O O . GLY A 1 340 ? 4.242 -4.407 -27.665 1.00 93.06 340 GLY A O 1
ATOM 2472 N N . THR A 1 341 ? 4.748 -3.112 -25.899 1.00 93.44 341 THR A N 1
ATOM 2473 C CA . THR A 1 341 ? 5.547 -4.099 -25.157 1.00 93.44 341 THR A CA 1
ATOM 2474 C C . THR A 1 341 ? 4.814 -4.583 -23.915 1.00 93.44 341 THR A C 1
ATOM 2476 O O . THR A 1 341 ? 4.815 -5.768 -23.612 1.00 93.44 341 THR A O 1
ATOM 2479 N N . VAL A 1 342 ? 4.233 -3.655 -23.156 1.00 96.88 342 VAL A N 1
ATOM 2480 C CA . VAL A 1 342 ? 3.663 -3.914 -21.838 1.00 96.88 342 VAL A CA 1
ATOM 2481 C C . VAL A 1 342 ? 2.185 -3.581 -21.866 1.00 96.88 342 VAL A C 1
ATOM 2483 O O . VAL A 1 342 ? 1.786 -2.456 -22.165 1.00 96.88 342 VAL A O 1
ATOM 2486 N N . GLN A 1 343 ? 1.382 -4.565 -21.490 1.00 96.94 343 GLN A N 1
ATOM 2487 C CA . GLN A 1 343 ? -0.028 -4.411 -21.199 1.00 96.94 343 GLN A CA 1
ATOM 2488 C C . GLN A 1 343 ? -0.228 -4.517 -19.688 1.00 96.94 343 GLN A C 1
ATOM 2490 O O . GLN A 1 343 ? 0.155 -5.507 -19.069 1.00 96.94 343 GLN A O 1
ATOM 2495 N N . VAL A 1 344 ? -0.867 -3.515 -19.088 1.00 97.88 344 VAL A N 1
ATOM 2496 C CA . VAL A 1 344 ? -1.327 -3.603 -17.699 1.00 97.88 344 VAL A CA 1
ATOM 2497 C C . VAL A 1 344 ? -2.663 -4.340 -17.686 1.00 97.88 344 VAL A C 1
ATOM 2499 O O . VAL A 1 344 ? -3.644 -3.846 -18.239 1.00 97.88 344 VAL A O 1
ATOM 2502 N N . LEU A 1 345 ? -2.694 -5.524 -17.074 1.00 94.25 345 LEU A N 1
ATOM 2503 C CA . LEU A 1 345 ? -3.902 -6.337 -16.925 1.00 94.25 345 LEU A CA 1
ATOM 2504 C C . LEU A 1 345 ? -4.738 -5.869 -15.732 1.00 94.25 345 LEU A C 1
ATOM 2506 O O . LEU A 1 345 ? -5.949 -5.707 -15.848 1.00 94.25 345 LEU A O 1
ATOM 2510 N N . THR A 1 346 ? -4.088 -5.630 -14.592 1.00 94.69 346 THR A N 1
ATOM 2511 C CA . THR A 1 346 ? -4.716 -5.082 -13.383 1.00 94.69 346 THR A CA 1
ATOM 2512 C C . THR A 1 346 ? -3.770 -4.115 -12.683 1.00 94.69 346 THR A C 1
ATOM 2514 O O . THR A 1 346 ? -2.549 -4.243 -12.786 1.00 94.69 346 THR A O 1
ATOM 2517 N N . ALA A 1 347 ? -4.343 -3.155 -11.957 1.00 96.75 347 ALA A N 1
ATOM 2518 C CA . ALA A 1 347 ? -3.612 -2.210 -11.125 1.00 96.75 347 ALA A CA 1
ATOM 2519 C C . ALA A 1 347 ? -4.345 -2.008 -9.797 1.00 96.75 347 ALA A C 1
ATOM 2521 O O . ALA A 1 347 ? -5.549 -1.760 -9.789 1.00 96.75 347 ALA A O 1
ATOM 2522 N N . GLU A 1 348 ? -3.642 -2.102 -8.675 1.00 95.94 348 GLU A N 1
ATOM 2523 C CA . GLU A 1 348 ? -4.240 -1.990 -7.344 1.00 95.94 348 GLU A CA 1
ATOM 2524 C C . GLU A 1 348 ? -3.255 -1.458 -6.309 1.00 95.94 348 GLU A C 1
ATOM 2526 O O . GLU A 1 348 ? -2.054 -1.706 -6.390 1.00 95.94 348 GLU A O 1
ATOM 2531 N N . ILE A 1 349 ? -3.781 -0.753 -5.311 1.00 97.25 349 ILE A N 1
ATOM 2532 C CA . ILE A 1 349 ? -3.018 -0.363 -4.129 1.00 97.25 349 ILE A CA 1
ATOM 2533 C C . ILE A 1 349 ? -3.102 -1.492 -3.106 1.00 97.25 349 ILE A C 1
ATOM 2535 O O . ILE A 1 349 ? -4.190 -1.854 -2.648 1.00 97.25 349 ILE A O 1
ATOM 2539 N N . ILE A 1 350 ? -1.949 -2.059 -2.765 1.00 94.31 350 ILE A N 1
ATOM 2540 C CA . ILE A 1 350 ? -1.818 -3.190 -1.842 1.00 94.31 350 ILE A CA 1
ATOM 2541 C C . ILE A 1 350 ? -1.320 -2.717 -0.478 1.00 94.31 350 ILE A C 1
ATOM 2543 O O . ILE A 1 350 ? -0.881 -1.582 -0.324 1.00 94.31 350 ILE A O 1
ATOM 2547 N N . LEU A 1 351 ? -1.381 -3.593 0.530 1.00 91.31 351 LEU A N 1
ATOM 2548 C CA . LEU A 1 351 ? -0.862 -3.312 1.878 1.00 91.31 351 LEU A CA 1
ATOM 2549 C C . LEU A 1 351 ? -1.459 -2.045 2.522 1.00 91.31 351 LEU A C 1
ATOM 2551 O O . LEU A 1 351 ? -0.847 -1.430 3.390 1.00 91.31 351 LEU A O 1
ATOM 2555 N N . THR A 1 352 ? -2.688 -1.679 2.157 1.00 87.94 352 THR A N 1
ATOM 2556 C CA . THR A 1 352 ? -3.370 -0.480 2.670 1.00 87.94 352 THR A CA 1
ATOM 2557 C C . THR A 1 352 ? -3.633 -0.522 4.178 1.00 87.94 352 THR A C 1
ATOM 2559 O O . THR A 1 352 ? -3.747 0.518 4.821 1.00 87.94 352 THR A O 1
ATOM 2562 N N . HIS A 1 353 ? -3.673 -1.712 4.784 1.00 78.38 353 HIS A N 1
ATOM 2563 C CA . HIS A 1 353 ? -3.726 -1.873 6.242 1.00 78.38 353 HIS A CA 1
ATOM 2564 C C . HIS A 1 353 ? -2.427 -1.463 6.950 1.00 78.38 353 HIS A C 1
ATOM 2566 O O . HIS A 1 353 ? -2.462 -1.164 8.139 1.00 78.38 353 HIS A O 1
ATOM 2572 N N . PHE A 1 354 ? -1.316 -1.413 6.214 1.00 85.19 354 PHE A N 1
ATOM 2573 C CA . PHE A 1 354 ? -0.004 -0.958 6.671 1.00 85.19 354 PHE A CA 1
ATOM 2574 C C . PHE A 1 354 ? 0.268 0.491 6.238 1.00 85.19 354 PHE A C 1
ATOM 2576 O O . PHE A 1 354 ? 1.409 0.894 6.029 1.00 85.19 354 PHE A O 1
ATOM 2583 N N . ASN A 1 355 ? -0.788 1.295 6.048 1.00 86.69 355 ASN A N 1
ATOM 2584 C CA . ASN A 1 355 ? -0.667 2.671 5.561 1.00 86.69 355 ASN A CA 1
ATOM 2585 C C . ASN A 1 355 ? 0.293 3.509 6.416 1.00 86.69 355 ASN A C 1
ATOM 2587 O O . ASN A 1 355 ? 1.034 4.324 5.878 1.00 86.69 355 ASN A O 1
ATOM 2591 N N . TYR A 1 356 ? 0.300 3.302 7.737 1.00 89.62 356 TYR A N 1
ATOM 2592 C CA . TYR A 1 356 ? 1.255 3.969 8.615 1.00 89.62 356 TYR A CA 1
ATOM 2593 C C . TYR A 1 356 ? 2.687 3.538 8.293 1.00 89.62 356 TYR A C 1
ATOM 2595 O O . TYR A 1 356 ? 3.531 4.393 8.071 1.00 89.62 356 TYR A O 1
ATOM 2603 N N . GLU A 1 357 ? 2.971 2.241 8.220 1.00 92.69 357 GLU A N 1
ATOM 2604 C CA . GLU A 1 357 ? 4.298 1.693 7.927 1.00 92.69 357 GLU A CA 1
ATOM 2605 C C . GLU A 1 357 ? 4.827 2.163 6.564 1.00 92.69 357 GLU A C 1
ATOM 2607 O O . GLU A 1 357 ? 6.001 2.496 6.431 1.00 92.69 357 GLU A O 1
ATOM 2612 N N . PHE A 1 358 ? 3.943 2.295 5.575 1.00 95.88 358 PHE A N 1
ATOM 2613 C CA . PHE A 1 358 ? 4.256 2.866 4.264 1.00 95.88 358 PHE A CA 1
ATOM 2614 C C . PHE A 1 358 ? 4.169 4.401 4.214 1.00 95.88 358 PHE A C 1
ATOM 2616 O O . PHE A 1 358 ? 4.139 4.981 3.134 1.00 95.88 358 PHE A O 1
ATOM 2623 N N . ALA A 1 359 ? 4.136 5.090 5.359 1.00 95.31 359 ALA A N 1
ATOM 2624 C CA . ALA A 1 359 ? 4.154 6.553 5.456 1.00 95.31 359 ALA A CA 1
ATOM 2625 C C . ALA A 1 359 ? 3.035 7.265 4.667 1.00 95.31 359 ALA A C 1
ATOM 2627 O O . ALA A 1 359 ? 3.248 8.336 4.096 1.00 95.31 359 ALA A O 1
ATOM 2628 N N . GLY A 1 360 ? 1.847 6.661 4.610 1.00 93.75 360 GLY A N 1
ATOM 2629 C CA . GLY A 1 360 ? 0.716 7.140 3.815 1.00 93.75 360 GLY A CA 1
ATOM 2630 C C . GLY A 1 360 ? 0.798 6.790 2.327 1.00 93.75 360 GLY A C 1
ATOM 2631 O O . GLY A 1 360 ? -0.066 7.209 1.569 1.00 93.75 360 GLY A O 1
ATOM 2632 N N . ARG A 1 361 ? 1.822 6.040 1.895 1.00 95.44 361 ARG A N 1
ATOM 2633 C CA . ARG A 1 361 ? 2.097 5.708 0.488 1.00 95.44 361 ARG A CA 1
ATOM 2634 C C . ARG A 1 361 ? 2.114 4.189 0.243 1.00 95.44 361 ARG A C 1
ATOM 2636 O O . ARG A 1 361 ? 3.160 3.639 -0.109 1.00 95.44 361 ARG A O 1
ATOM 2643 N N . PRO A 1 362 ? 0.983 3.492 0.441 1.00 97.06 362 PRO A N 1
ATOM 2644 C CA . PRO A 1 362 ? 0.894 2.054 0.208 1.00 97.06 362 PRO A CA 1
ATOM 2645 C C . PRO A 1 362 ? 1.263 1.679 -1.248 1.00 97.06 362 PRO A C 1
ATOM 2647 O O . PRO A 1 362 ? 0.898 2.411 -2.169 1.00 97.06 362 PRO A O 1
ATOM 2650 N N . PRO A 1 363 ? 1.965 0.556 -1.498 1.00 98.69 363 PRO A N 1
ATOM 2651 C CA . PRO A 1 363 ? 2.510 0.254 -2.824 1.00 98.69 363 PRO A CA 1
ATOM 2652 C C . PRO A 1 363 ? 1.454 0.062 -3.921 1.00 98.69 363 PRO A C 1
ATOM 2654 O O . PRO A 1 363 ? 0.386 -0.508 -3.691 1.00 98.69 363 PRO A O 1
ATOM 2657 N N . LEU A 1 364 ? 1.804 0.461 -5.147 1.00 98.81 364 LEU A N 1
ATOM 2658 C CA . LEU A 1 364 ? 1.041 0.168 -6.362 1.00 98.81 364 LEU A CA 1
ATOM 2659 C C . LEU A 1 364 ? 1.523 -1.162 -6.947 1.00 98.81 364 LEU A C 1
ATOM 2661 O O . LEU A 1 364 ? 2.659 -1.255 -7.401 1.00 98.81 364 LEU A O 1
ATOM 2665 N N . GLN A 1 365 ? 0.665 -2.176 -6.984 1.00 98.62 365 GLN A N 1
ATOM 2666 C CA . GLN A 1 365 ? 0.935 -3.443 -7.661 1.00 98.62 365 GLN A CA 1
ATOM 2667 C C . GLN A 1 365 ? 0.230 -3.474 -9.017 1.00 98.62 365 GLN A C 1
ATOM 2669 O O . GLN A 1 365 ? -0.965 -3.190 -9.125 1.00 98.62 365 GLN A O 1
ATOM 2674 N N . LEU A 1 366 ? 0.965 -3.899 -10.039 1.00 98.69 366 LEU A N 1
ATOM 2675 C CA . LEU A 1 366 ? 0.473 -4.153 -11.380 1.00 98.69 366 LEU A CA 1
ATOM 2676 C C . LEU A 1 366 ? 0.659 -5.622 -11.745 1.00 98.69 366 LEU A C 1
ATOM 2678 O O . LEU A 1 366 ? 1.748 -6.164 -11.560 1.00 98.69 366 LEU A O 1
ATOM 2682 N N . ARG A 1 367 ? -0.362 -6.234 -12.350 1.00 97.75 367 ARG A N 1
ATOM 2683 C CA . ARG A 1 367 ? -0.184 -7.456 -13.143 1.00 97.75 367 ARG A CA 1
ATOM 2684 C C . ARG A 1 367 ? 0.044 -7.045 -14.586 1.00 97.75 367 ARG A C 1
ATOM 2686 O O . ARG A 1 367 ? -0.788 -6.359 -15.182 1.00 97.75 367 ARG A O 1
ATOM 2693 N N . LEU A 1 368 ? 1.173 -7.451 -15.137 1.00 97.69 368 LEU A N 1
ATOM 2694 C CA . LEU A 1 368 ? 1.628 -7.075 -16.463 1.00 97.69 368 LEU A CA 1
ATOM 2695 C C . LEU A 1 368 ? 1.602 -8.289 -17.378 1.00 97.69 368 LEU A C 1
ATOM 2697 O O . LEU A 1 368 ? 1.988 -9.379 -16.967 1.00 97.69 368 LEU A O 1
ATOM 2701 N N . ARG A 1 369 ? 1.224 -8.073 -18.635 1.00 94.81 369 ARG A N 1
ATOM 2702 C CA . ARG A 1 369 ? 1.578 -8.953 -19.743 1.00 94.81 369 ARG A CA 1
ATOM 2703 C C . ARG A 1 369 ? 2.649 -8.272 -20.579 1.00 94.81 369 ARG A C 1
ATOM 2705 O O . ARG A 1 369 ? 2.435 -7.171 -21.082 1.00 94.81 369 ARG A O 1
ATOM 2712 N N . VAL A 1 370 ? 3.790 -8.928 -20.729 1.00 94.44 370 VAL A N 1
ATOM 2713 C CA . VAL A 1 370 ? 4.916 -8.444 -21.530 1.00 94.44 370 VAL A CA 1
ATOM 2714 C C . VAL A 1 370 ? 4.936 -9.223 -22.835 1.00 94.44 370 VAL A C 1
ATOM 2716 O O . VAL A 1 370 ? 4.926 -10.448 -22.805 1.00 94.44 370 VAL A O 1
ATOM 2719 N N . THR A 1 371 ? 4.929 -8.518 -23.966 1.00 89.50 371 THR A N 1
ATOM 2720 C CA . THR A 1 371 ? 4.825 -9.083 -25.319 1.00 89.50 371 THR A CA 1
ATOM 2721 C C . THR A 1 371 ? 5.941 -8.559 -26.226 1.00 89.50 371 THR A C 1
ATOM 2723 O O . THR A 1 371 ? 6.228 -7.362 -26.262 1.00 89.50 371 THR A O 1
ATOM 2726 N N . ARG A 1 372 ? 6.542 -9.452 -27.014 1.00 81.94 372 ARG A N 1
ATOM 2727 C CA . ARG A 1 372 ? 7.395 -9.149 -28.179 1.00 81.94 372 ARG A CA 1
ATOM 2728 C C . ARG A 1 372 ? 7.162 -10.224 -29.225 1.00 81.94 372 ARG A C 1
ATOM 2730 O O . ARG A 1 372 ? 7.158 -11.413 -28.910 1.00 81.94 372 ARG A O 1
ATOM 2737 N N . GLY A 1 373 ? 7.009 -9.804 -30.476 1.00 76.56 373 GLY A N 1
ATOM 2738 C CA . GLY A 1 373 ? 6.640 -10.729 -31.543 1.00 76.56 373 GLY A CA 1
ATOM 2739 C C . GLY A 1 373 ? 5.345 -11.460 -31.182 1.00 76.56 373 GLY A C 1
ATOM 2740 O O . GLY A 1 373 ? 4.357 -10.817 -30.835 1.00 76.56 373 GLY A O 1
ATOM 2741 N N . ASN A 1 374 ? 5.382 -12.791 -31.225 1.00 76.19 374 ASN A N 1
ATOM 2742 C CA . ASN A 1 374 ? 4.234 -13.651 -30.924 1.00 76.19 374 ASN A CA 1
ATOM 2743 C C . ASN A 1 374 ? 4.261 -14.229 -29.498 1.00 76.19 374 ASN A C 1
ATOM 2745 O O . ASN A 1 374 ? 3.394 -15.029 -29.151 1.00 76.19 374 ASN A O 1
ATOM 2749 N N . THR A 1 375 ? 5.240 -13.838 -28.681 1.00 77.19 375 THR A N 1
ATOM 2750 C CA . THR A 1 375 ? 5.446 -14.378 -27.335 1.00 77.19 375 THR A CA 1
ATOM 2751 C C . THR A 1 375 ? 4.934 -13.403 -26.291 1.00 77.19 375 THR A C 1
ATOM 2753 O O . THR A 1 375 ? 5.210 -12.202 -26.369 1.00 77.19 375 THR A O 1
ATOM 2756 N N . SER A 1 376 ? 4.240 -13.929 -25.279 1.00 86.81 376 SER A N 1
ATOM 2757 C CA . SER A 1 376 ? 3.845 -13.163 -24.102 1.00 86.81 376 SER A CA 1
ATOM 2758 C C . SER A 1 376 ? 4.037 -13.946 -22.811 1.00 86.81 376 SER A C 1
ATOM 2760 O O . SER A 1 376 ? 3.748 -15.140 -22.772 1.00 86.81 376 SER A O 1
ATOM 2762 N N . LEU A 1 377 ? 4.411 -13.249 -21.745 1.00 90.81 377 LEU A N 1
ATOM 2763 C CA . LEU A 1 377 ? 4.413 -13.770 -20.378 1.00 90.81 377 LEU A CA 1
ATOM 2764 C C . LEU A 1 377 ? 3.722 -12.798 -19.435 1.00 90.81 377 LEU A C 1
ATOM 2766 O O . LEU A 1 377 ? 3.551 -11.619 -19.753 1.00 90.81 377 LEU A O 1
ATOM 2770 N N . GLU A 1 378 ? 3.378 -13.291 -18.252 1.00 92.88 378 GLU A N 1
ATOM 2771 C CA . GLU A 1 378 ? 2.829 -12.469 -17.186 1.00 92.88 378 GLU A CA 1
ATOM 2772 C C . GLU A 1 378 ? 3.779 -12.368 -15.996 1.00 92.88 378 GLU A C 1
ATOM 2774 O O . GLU A 1 378 ? 4.478 -13.320 -15.645 1.00 92.88 378 GLU A O 1
ATOM 2779 N N . MET A 1 379 ? 3.800 -11.188 -15.386 1.00 95.62 379 MET A N 1
ATOM 2780 C CA . MET A 1 379 ? 4.593 -10.885 -14.200 1.00 95.62 379 MET A CA 1
ATOM 2781 C C . MET A 1 379 ? 3.900 -9.818 -13.355 1.00 95.62 379 MET A C 1
ATOM 2783 O O . MET A 1 379 ? 3.021 -9.099 -13.835 1.00 95.62 379 MET A O 1
ATOM 2787 N N . PHE A 1 380 ? 4.326 -9.682 -12.107 1.00 98.38 380 PHE A N 1
ATOM 2788 C CA . PHE A 1 380 ? 3.895 -8.621 -11.213 1.00 98.38 380 PHE A CA 1
ATOM 2789 C C . PHE A 1 380 ? 4.996 -7.576 -11.055 1.00 98.38 380 PHE A C 1
ATOM 2791 O O . PHE A 1 380 ? 6.162 -7.912 -10.854 1.00 98.38 380 PHE A O 1
ATOM 2798 N N . ALA A 1 381 ? 4.614 -6.303 -11.119 1.00 98.81 381 ALA A N 1
ATOM 2799 C CA . ALA A 1 381 ? 5.470 -5.180 -10.767 1.00 98.81 381 ALA A CA 1
ATOM 2800 C C . ALA A 1 381 ? 4.871 -4.447 -9.566 1.00 98.81 381 ALA A C 1
ATOM 2802 O O . ALA A 1 381 ? 3.702 -4.068 -9.599 1.00 98.81 381 ALA A O 1
ATOM 2803 N N . ILE A 1 382 ? 5.661 -4.229 -8.519 1.00 98.88 382 ILE A N 1
ATOM 2804 C CA . ILE A 1 382 ? 5.263 -3.456 -7.340 1.00 98.88 382 ILE A CA 1
ATOM 2805 C C . ILE A 1 382 ? 6.100 -2.185 -7.297 1.00 98.88 382 ILE A C 1
ATOM 2807 O O . ILE A 1 382 ? 7.324 -2.248 -7.255 1.00 98.88 382 ILE A O 1
ATOM 2811 N N . ILE A 1 383 ? 5.439 -1.034 -7.297 1.00 98.88 383 ILE A N 1
ATOM 2812 C CA . ILE A 1 383 ? 6.062 0.280 -7.214 1.00 98.88 383 ILE A CA 1
ATOM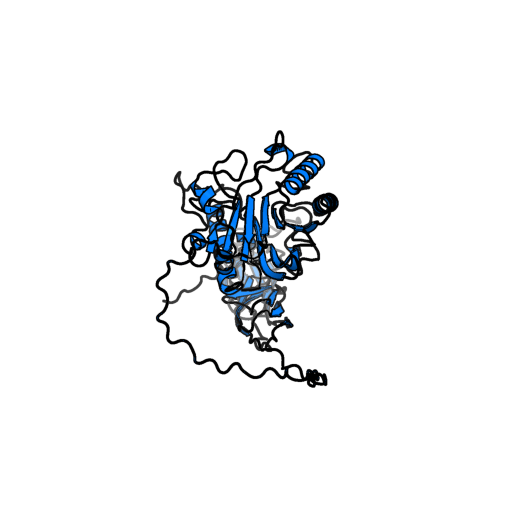 2813 C C . ILE A 1 383 ? 5.843 0.817 -5.806 1.00 98.88 383 ILE A C 1
ATOM 2815 O O . ILE A 1 383 ? 4.700 0.944 -5.359 1.00 98.88 383 ILE A O 1
ATOM 2819 N N . LEU A 1 384 ? 6.930 1.142 -5.112 1.00 98.25 384 LEU A N 1
ATOM 2820 C CA . LEU A 1 384 ? 6.883 1.633 -3.738 1.00 98.25 384 LEU A CA 1
ATOM 2821 C C . LEU A 1 384 ? 7.709 2.905 -3.539 1.00 98.25 384 LEU A C 1
ATOM 2823 O O . LEU A 1 384 ? 8.572 3.247 -4.346 1.00 98.25 384 LEU A O 1
ATOM 2827 N N . HIS A 1 385 ? 7.401 3.612 -2.455 1.00 98.56 385 HIS A N 1
ATOM 2828 C CA . HIS A 1 385 ? 8.162 4.754 -1.969 1.00 98.56 385 HIS A CA 1
ATOM 2829 C C . HIS A 1 385 ? 8.135 4.724 -0.434 1.00 98.56 385 HIS A C 1
ATOM 2831 O O . HIS A 1 385 ? 7.168 5.182 0.183 1.00 98.56 385 HIS A O 1
ATOM 2837 N N . MET A 1 386 ? 9.165 4.122 0.165 1.00 98.44 386 MET A N 1
ATOM 2838 C CA . MET A 1 386 ? 9.235 3.840 1.604 1.00 98.44 386 MET A CA 1
ATOM 2839 C C . MET A 1 386 ? 9.283 5.117 2.458 1.00 98.44 386 MET A C 1
ATOM 2841 O O . MET A 1 386 ? 9.368 6.243 1.962 1.00 98.44 386 MET A O 1
ATOM 2845 N N . LYS A 1 387 ? 9.209 4.953 3.784 1.00 97.75 387 LYS A N 1
ATOM 2846 C CA . LYS A 1 387 ? 9.364 6.057 4.735 1.00 97.75 387 LYS A CA 1
ATOM 2847 C C . LYS A 1 387 ? 10.737 6.722 4.581 1.00 97.75 387 LYS A C 1
ATOM 2849 O O . LYS A 1 387 ? 11.758 6.111 4.884 1.00 97.75 387 LYS A O 1
ATOM 2854 N N . ALA A 1 388 ? 10.728 7.999 4.212 1.00 94.19 388 ALA A N 1
ATOM 2855 C CA . ALA A 1 388 ? 11.919 8.836 4.110 1.00 94.19 388 ALA A CA 1
ATOM 2856 C C . ALA A 1 388 ? 12.476 9.287 5.470 1.00 94.19 388 ALA A C 1
ATOM 2858 O O . ALA A 1 388 ? 11.817 9.129 6.502 1.00 94.19 388 ALA A O 1
ATOM 2859 N N . GLN A 1 389 ? 13.636 9.949 5.424 1.00 89.94 389 GLN A N 1
ATOM 2860 C CA . GLN A 1 389 ? 14.345 10.585 6.545 1.00 89.94 389 GLN A CA 1
ATOM 2861 C C . GLN A 1 389 ? 15.030 9.624 7.532 1.00 89.94 389 GLN A C 1
ATOM 2863 O O . GLN A 1 389 ? 14.771 8.420 7.594 1.00 89.94 389 GLN A O 1
ATOM 2868 N N . THR A 1 390 ? 15.942 10.209 8.310 1.00 87.12 390 THR A N 1
ATOM 2869 C CA . THR A 1 390 ? 16.717 9.575 9.387 1.00 87.12 390 THR A CA 1
ATOM 2870 C C . THR A 1 390 ? 16.577 10.363 10.696 1.00 87.12 390 THR A C 1
ATOM 2872 O O . THR A 1 390 ? 17.531 10.463 11.469 1.00 87.12 390 THR A O 1
ATOM 2875 N N . GLY A 1 391 ? 15.423 11.004 10.914 1.00 80.31 391 GLY A N 1
ATOM 2876 C CA . GLY A 1 391 ? 15.175 11.928 12.026 1.00 80.31 391 GLY A CA 1
ATOM 2877 C C . GLY A 1 391 ? 15.103 11.239 13.390 1.00 80.31 391 GLY A C 1
ATOM 2878 O O . GLY A 1 391 ? 15.319 11.882 14.417 1.00 80.31 391 GLY A O 1
ATOM 2879 N N . GLY A 1 392 ? 14.866 9.926 13.408 1.00 89.06 392 GLY A N 1
ATOM 2880 C CA . GLY A 1 392 ? 14.910 9.100 14.608 1.00 89.06 392 GLY A CA 1
ATOM 2881 C C . GLY A 1 392 ? 14.815 7.606 14.305 1.00 89.06 392 GLY A C 1
ATOM 2882 O O . GLY A 1 392 ? 14.605 7.199 13.163 1.00 89.06 392 GLY A O 1
ATOM 2883 N N . ILE A 1 393 ? 14.948 6.788 15.353 1.00 94.94 393 ILE A N 1
ATOM 2884 C CA . ILE A 1 393 ? 14.853 5.321 15.260 1.00 94.94 393 ILE A CA 1
ATOM 2885 C C . ILE A 1 393 ? 13.485 4.862 14.735 1.00 94.94 393 ILE A C 1
ATOM 2887 O O . ILE A 1 393 ? 13.372 3.790 14.143 1.00 94.94 393 ILE A O 1
ATOM 2891 N N . ASP A 1 394 ? 12.453 5.687 14.910 1.00 95.06 394 ASP A N 1
ATOM 2892 C CA . ASP A 1 394 ? 11.106 5.406 14.424 1.00 95.06 394 ASP A CA 1
ATOM 2893 C C . ASP A 1 394 ? 11.050 5.325 12.895 1.00 95.06 394 ASP A C 1
ATOM 2895 O O . ASP A 1 394 ? 10.387 4.429 12.383 1.00 95.06 394 ASP A O 1
ATOM 2899 N N . ASP A 1 395 ? 11.803 6.158 12.162 1.00 96.25 395 ASP A N 1
ATOM 2900 C CA . ASP A 1 395 ? 11.859 6.096 10.692 1.00 96.25 395 ASP A CA 1
ATOM 2901 C C . ASP A 1 395 ? 12.434 4.749 10.220 1.00 96.25 395 ASP A C 1
ATOM 2903 O O . ASP A 1 395 ? 11.878 4.089 9.338 1.00 96.25 395 ASP A O 1
ATOM 2907 N N . TYR A 1 396 ? 13.519 4.304 10.863 1.00 97.44 396 TYR A N 1
ATOM 2908 C CA . TYR A 1 396 ? 14.143 3.003 10.612 1.00 97.44 396 TYR A CA 1
ATOM 2909 C C . TYR A 1 396 ? 13.193 1.843 10.947 1.00 97.44 396 TYR A C 1
ATOM 2911 O O . TYR A 1 396 ? 12.998 0.932 10.139 1.00 97.44 396 TYR A O 1
ATOM 2919 N N . ASN A 1 397 ? 12.557 1.882 12.122 1.00 96.06 397 ASN A N 1
ATOM 2920 C CA . ASN A 1 397 ? 11.609 0.852 12.548 1.00 96.06 397 ASN A CA 1
ATOM 2921 C C . ASN A 1 397 ? 10.385 0.787 11.626 1.00 96.06 397 ASN A C 1
ATOM 2923 O O . ASN A 1 397 ? 9.880 -0.302 11.355 1.00 96.06 397 ASN A O 1
ATOM 2927 N N . GLN A 1 398 ? 9.934 1.934 11.119 1.00 97.50 398 GLN A N 1
ATOM 2928 C CA . GLN A 1 398 ? 8.827 2.035 10.179 1.00 97.50 398 GLN A CA 1
ATOM 2929 C C . GLN A 1 398 ? 9.179 1.379 8.836 1.00 97.50 398 GLN A C 1
ATOM 2931 O O . GLN A 1 398 ? 8.416 0.536 8.365 1.00 97.50 398 GLN A O 1
ATOM 2936 N N . ARG A 1 399 ? 10.371 1.650 8.279 1.00 98.50 399 ARG A N 1
ATOM 2937 C CA . ARG A 1 399 ? 10.881 0.950 7.081 1.00 98.50 399 ARG A CA 1
ATOM 2938 C C . ARG A 1 399 ? 11.019 -0.552 7.299 1.00 98.50 399 ARG A C 1
ATOM 2940 O O . ARG A 1 399 ? 10.589 -1.337 6.458 1.00 98.50 399 ARG A O 1
ATOM 2947 N N . LYS A 1 400 ? 11.554 -0.968 8.449 1.00 97.94 400 LYS A N 1
ATOM 2948 C CA . LYS A 1 400 ? 11.682 -2.386 8.812 1.00 97.94 400 LYS A CA 1
ATOM 2949 C C . LYS A 1 400 ? 10.321 -3.086 8.883 1.00 97.94 400 LYS A C 1
ATOM 2951 O O . LYS A 1 400 ? 10.170 -4.196 8.374 1.00 97.94 400 LYS A O 1
ATOM 2956 N N . ALA A 1 401 ? 9.319 -2.444 9.484 1.00 91.88 401 ALA A N 1
ATOM 2957 C CA . ALA A 1 401 ? 7.959 -2.972 9.557 1.00 91.88 401 ALA A CA 1
ATOM 2958 C C . ALA A 1 401 ? 7.295 -3.053 8.171 1.00 91.88 401 ALA A C 1
ATOM 2960 O O . ALA A 1 401 ? 6.697 -4.079 7.844 1.00 91.88 401 ALA A O 1
ATOM 2961 N N . ALA A 1 402 ? 7.466 -2.028 7.329 1.00 97.75 402 ALA A N 1
ATOM 2962 C CA . ALA A 1 402 ? 6.994 -2.033 5.944 1.00 97.75 402 ALA A CA 1
ATOM 2963 C C . ALA A 1 402 ? 7.652 -3.152 5.118 1.00 97.75 402 ALA A C 1
ATOM 2965 O O . ALA A 1 402 ? 6.964 -3.895 4.418 1.00 97.75 402 ALA A O 1
ATOM 2966 N N . GLY A 1 403 ? 8.970 -3.336 5.255 1.00 98.25 403 GLY A N 1
ATOM 2967 C CA . GLY A 1 403 ? 9.716 -4.425 4.623 1.00 98.25 403 GLY A CA 1
ATOM 2968 C C . GLY A 1 403 ? 9.241 -5.809 5.072 1.00 98.25 403 GLY A C 1
ATOM 2969 O O . GLY A 1 403 ? 9.126 -6.718 4.248 1.00 98.25 403 GLY A O 1
ATOM 2970 N N . ALA A 1 404 ? 8.904 -5.980 6.354 1.00 92.94 404 ALA A N 1
ATOM 2971 C CA . ALA A 1 404 ? 8.322 -7.219 6.868 1.00 92.94 404 ALA A CA 1
ATOM 2972 C C . ALA A 1 404 ? 6.919 -7.486 6.298 1.00 92.94 404 ALA A C 1
ATOM 2974 O O . ALA A 1 404 ? 6.644 -8.606 5.865 1.00 92.94 404 ALA A O 1
ATOM 2975 N N . ALA A 1 405 ? 6.059 -6.463 6.242 1.00 87.19 405 ALA A N 1
ATOM 2976 C CA . ALA A 1 405 ? 4.724 -6.561 5.655 1.00 87.19 405 ALA A CA 1
ATOM 2977 C C . ALA A 1 405 ? 4.780 -6.893 4.155 1.00 87.19 405 ALA A C 1
ATOM 2979 O O . ALA A 1 405 ? 4.047 -7.766 3.687 1.00 87.19 405 ALA A O 1
ATOM 2980 N N . LEU A 1 406 ? 5.692 -6.252 3.415 1.00 98.31 406 LEU A N 1
ATOM 2981 C CA . LEU A 1 406 ? 5.934 -6.552 2.008 1.00 98.31 406 LEU A CA 1
ATOM 2982 C C . LEU A 1 406 ? 6.403 -7.994 1.826 1.00 98.31 406 LEU A C 1
ATOM 2984 O O . LEU A 1 406 ? 5.831 -8.706 1.009 1.00 98.31 406 LEU A O 1
ATOM 2988 N N . LYS A 1 407 ? 7.394 -8.455 2.600 1.00 96.88 407 LYS A N 1
ATOM 2989 C CA . LYS A 1 407 ? 7.876 -9.837 2.487 1.00 96.88 407 LYS A CA 1
ATOM 2990 C C . LYS A 1 407 ? 6.765 -10.841 2.766 1.00 96.88 407 LYS A C 1
ATOM 2992 O O . LYS A 1 407 ? 6.600 -11.782 2.003 1.00 96.88 407 LYS A O 1
ATOM 2997 N N . GLN A 1 408 ? 5.978 -10.619 3.819 1.00 88.31 408 GLN A N 1
ATOM 2998 C CA . GLN A 1 408 ? 4.836 -11.475 4.123 1.00 88.31 408 GLN A CA 1
ATOM 2999 C C . GLN A 1 408 ? 3.847 -11.513 2.953 1.00 88.31 408 GLN A C 1
ATOM 3001 O O . GLN A 1 408 ? 3.358 -12.584 2.609 1.00 88.31 408 GLN A O 1
ATOM 3006 N N . TYR A 1 409 ? 3.549 -10.373 2.329 1.00 91.19 409 TYR A N 1
ATOM 3007 C CA . TYR A 1 409 ? 2.681 -10.323 1.154 1.00 91.19 409 TYR A CA 1
ATOM 3008 C C . TYR A 1 409 ? 3.271 -11.089 -0.031 1.00 91.19 409 TYR A C 1
ATOM 3010 O O . TYR A 1 409 ? 2.575 -11.915 -0.611 1.00 91.19 409 TYR A O 1
ATOM 3018 N N . LEU A 1 410 ? 4.551 -10.893 -0.346 1.00 95.75 410 LEU A N 1
ATOM 3019 C CA . LEU A 1 410 ? 5.222 -11.620 -1.424 1.00 95.75 410 LEU A CA 1
ATOM 3020 C C . LEU A 1 410 ? 5.209 -13.135 -1.177 1.00 95.75 410 LEU A C 1
ATOM 3022 O O . LEU A 1 410 ? 4.740 -13.884 -2.027 1.00 95.75 410 LEU A O 1
ATOM 3026 N N . ASP A 1 411 ? 5.602 -13.573 0.021 1.00 88.81 411 ASP A N 1
ATOM 3027 C CA . ASP A 1 411 ? 5.663 -14.990 0.398 1.00 88.81 411 ASP A CA 1
ATOM 3028 C C . ASP A 1 411 ? 4.288 -15.679 0.386 1.00 88.81 411 ASP A C 1
ATOM 3030 O O . ASP A 1 411 ? 4.212 -16.900 0.276 1.00 88.81 411 ASP A O 1
ATOM 3034 N N . SER A 1 412 ? 3.202 -14.923 0.575 1.00 78.38 412 SER A N 1
ATOM 3035 C CA . SER A 1 412 ? 1.879 -15.490 0.865 1.00 78.38 412 SER A CA 1
ATOM 3036 C C . SER A 1 412 ? 0.817 -15.201 -0.193 1.00 78.38 412 SER A C 1
ATOM 3038 O O . SER A 1 412 ? -0.189 -15.904 -0.253 1.00 78.38 412 SER A O 1
ATOM 3040 N N . GLN A 1 413 ? 1.004 -14.168 -1.012 1.00 81.06 413 GLN A N 1
ATOM 3041 C CA . GLN A 1 413 ? 0.100 -13.788 -2.100 1.00 81.06 413 GLN A CA 1
ATOM 3042 C C . GLN A 1 413 ? 0.757 -13.970 -3.461 1.00 81.06 413 GLN A C 1
ATOM 3044 O O . GLN A 1 413 ? 0.074 -14.328 -4.406 1.00 81.06 413 GLN A O 1
ATOM 3049 N N . LEU A 1 414 ? 2.068 -13.769 -3.573 1.00 89.25 414 LEU A N 1
ATOM 3050 C CA . LEU A 1 414 ? 2.784 -13.844 -4.847 1.00 89.25 414 LEU A CA 1
ATOM 3051 C C . LEU A 1 414 ? 3.872 -14.927 -4.832 1.00 89.25 414 LEU A C 1
ATOM 3053 O O . LEU A 1 414 ? 4.913 -14.783 -5.468 1.00 89.25 414 LEU A O 1
ATOM 3057 N N . SER A 1 415 ? 3.630 -16.028 -4.116 1.00 84.50 415 SER A N 1
ATOM 3058 C CA . SER A 1 415 ? 4.528 -17.185 -4.128 1.00 84.50 415 SER A CA 1
ATOM 3059 C C . SER A 1 415 ? 4.488 -17.882 -5.490 1.00 84.50 415 SER A C 1
ATOM 3061 O O . SER A 1 415 ? 3.398 -18.161 -5.988 1.00 84.50 415 SER A O 1
ATOM 3063 N N . ASN A 1 416 ? 5.644 -18.246 -6.050 1.00 87.88 416 ASN A N 1
ATOM 3064 C CA . ASN A 1 416 ? 5.766 -18.970 -7.326 1.00 87.88 416 ASN A CA 1
ATOM 3065 C C . ASN A 1 416 ? 5.327 -18.183 -8.574 1.00 87.88 416 ASN A C 1
ATOM 3067 O O . ASN A 1 416 ? 4.981 -18.782 -9.594 1.00 87.88 416 ASN A O 1
ATOM 3071 N N . VAL A 1 417 ? 5.345 -16.850 -8.523 1.00 91.62 417 VAL A N 1
ATOM 3072 C CA . VAL A 1 417 ? 5.131 -15.996 -9.701 1.00 91.62 417 VAL A CA 1
ATOM 3073 C C . VAL A 1 417 ? 6.304 -15.043 -9.895 1.00 91.62 417 VAL A C 1
ATOM 3075 O O . VAL A 1 417 ? 7.025 -14.720 -8.960 1.00 91.62 417 VAL A O 1
ATOM 3078 N N . ARG A 1 418 ? 6.490 -14.563 -11.127 1.00 96.38 418 ARG A N 1
ATOM 3079 C CA . ARG A 1 418 ? 7.510 -13.558 -11.450 1.00 96.38 418 ARG A CA 1
ATOM 3080 C C . ARG A 1 418 ? 7.148 -12.223 -10.814 1.00 96.38 418 ARG A C 1
ATOM 3082 O O . ARG A 1 418 ? 6.177 -11.601 -11.249 1.00 96.38 418 ARG A O 1
ATOM 3089 N N . VAL A 1 419 ? 7.928 -11.763 -9.837 1.00 98.50 419 VAL A N 1
ATOM 3090 C CA . VAL A 1 419 ? 7.718 -10.462 -9.186 1.00 98.50 419 VAL A CA 1
ATOM 3091 C C . VAL A 1 419 ? 8.965 -9.598 -9.261 1.00 98.50 419 VAL A C 1
ATOM 3093 O O . VAL A 1 419 ? 10.050 -10.035 -8.884 1.00 98.50 419 VAL A O 1
ATOM 3096 N N . ILE A 1 420 ? 8.785 -8.339 -9.657 1.00 98.81 420 ILE A N 1
ATOM 3097 C CA . ILE A 1 420 ? 9.773 -7.276 -9.476 1.00 98.81 420 ILE A CA 1
ATOM 3098 C C . ILE A 1 420 ? 9.203 -6.168 -8.585 1.00 98.81 420 ILE A C 1
ATOM 3100 O O . ILE A 1 420 ? 8.074 -5.717 -8.773 1.00 98.81 420 ILE A O 1
ATOM 3104 N N . VAL A 1 421 ? 9.984 -5.715 -7.608 1.00 98.94 421 VAL A N 1
ATOM 3105 C CA . VAL A 1 421 ? 9.667 -4.576 -6.743 1.00 98.94 421 VAL A CA 1
ATOM 3106 C C . VAL A 1 421 ? 10.662 -3.459 -7.022 1.00 98.94 421 VAL A C 1
ATOM 3108 O O . VAL A 1 421 ? 11.872 -3.676 -7.020 1.00 98.94 421 VAL A O 1
ATOM 3111 N N . LEU A 1 422 ? 10.142 -2.265 -7.274 1.00 98.88 422 LEU A N 1
ATOM 3112 C CA . LEU A 1 422 ? 10.865 -1.137 -7.843 1.00 98.88 422 LEU A CA 1
ATOM 3113 C C . LEU A 1 422 ? 10.554 0.135 -7.060 1.00 98.88 422 LEU A C 1
ATOM 3115 O O . LEU A 1 422 ? 9.387 0.424 -6.783 1.00 98.88 422 LEU A O 1
ATOM 3119 N N . GLY A 1 423 ? 11.572 0.944 -6.789 1.00 98.56 423 GLY A N 1
ATOM 3120 C CA . GLY A 1 423 ? 11.358 2.325 -6.377 1.00 98.56 423 GLY A CA 1
ATOM 3121 C C . GLY A 1 423 ? 12.382 2.843 -5.394 1.00 98.56 423 GLY A C 1
ATOM 3122 O O . GLY A 1 423 ? 13.503 2.347 -5.329 1.00 98.56 423 GLY A O 1
ATOM 3123 N N . ASP A 1 424 ? 11.960 3.846 -4.638 1.00 98.81 424 ASP A N 1
ATOM 3124 C CA . ASP A 1 424 ? 12.755 4.471 -3.594 1.00 98.81 424 ASP A CA 1
ATOM 3125 C C . ASP A 1 424 ? 12.491 3.757 -2.261 1.00 98.81 424 ASP A C 1
ATOM 3127 O O . ASP A 1 424 ? 11.433 3.893 -1.628 1.00 98.81 424 ASP A O 1
ATOM 3131 N N . TRP A 1 425 ? 13.466 2.952 -1.852 1.00 98.69 425 TRP A N 1
ATOM 3132 C CA . TRP A 1 425 ? 13.451 2.197 -0.608 1.00 98.69 425 TRP A CA 1
ATOM 3133 C C . TRP A 1 425 ? 13.903 3.044 0.585 1.00 98.69 425 TRP A C 1
ATOM 3135 O O . TRP A 1 425 ? 13.740 2.594 1.716 1.00 98.69 425 TRP A O 1
ATOM 3145 N N . ASN A 1 426 ? 14.398 4.270 0.387 1.00 98.38 426 ASN A N 1
ATOM 3146 C CA . ASN A 1 426 ? 14.783 5.218 1.442 1.00 98.38 426 ASN A CA 1
ATOM 3147 C C . ASN A 1 426 ? 15.741 4.667 2.522 1.00 98.38 426 ASN A C 1
ATOM 3149 O O . ASN A 1 426 ? 15.850 5.217 3.619 1.00 98.38 426 ASN A O 1
ATOM 3153 N N . ASP A 1 427 ? 16.418 3.562 2.242 1.00 98.25 427 ASP A N 1
ATOM 3154 C CA . ASP A 1 427 ? 17.461 2.974 3.068 1.00 98.25 427 ASP A CA 1
ATOM 3155 C C . ASP A 1 427 ? 18.293 2.047 2.193 1.00 98.25 427 ASP A C 1
ATOM 3157 O O . ASP A 1 427 ? 17.779 1.535 1.197 1.00 98.25 427 ASP A O 1
ATOM 3161 N N . ASP A 1 428 ? 19.540 1.829 2.587 1.00 97.44 428 ASP A N 1
ATOM 3162 C CA . ASP A 1 428 ? 20.439 0.950 1.851 1.00 97.44 428 ASP A CA 1
ATOM 3163 C C . ASP A 1 428 ? 20.178 -0.522 2.197 1.00 97.44 428 ASP A C 1
ATOM 3165 O O . ASP A 1 428 ? 19.605 -0.866 3.244 1.00 97.44 428 ASP A O 1
ATOM 3169 N N . VAL A 1 429 ? 20.617 -1.419 1.317 1.00 97.50 429 VAL A N 1
ATOM 3170 C CA . VAL A 1 429 ? 20.462 -2.873 1.488 1.00 97.50 429 VAL A CA 1
ATOM 3171 C C . VAL A 1 429 ? 21.691 -3.541 2.091 1.00 97.50 429 VAL A C 1
ATOM 3173 O O . VAL A 1 429 ? 21.559 -4.631 2.646 1.00 97.50 429 VAL A O 1
ATOM 3176 N N . ASP A 1 430 ? 22.861 -2.908 2.043 1.00 95.44 430 ASP A N 1
ATOM 3177 C CA . ASP A 1 430 ? 24.066 -3.407 2.703 1.00 95.44 430 ASP A CA 1
ATOM 3178 C C . ASP A 1 430 ? 24.121 -2.978 4.181 1.00 95.44 430 ASP A C 1
ATOM 3180 O O . ASP A 1 430 ? 24.244 -3.818 5.079 1.00 95.44 430 ASP A O 1
ATOM 3184 N N . ILE A 1 431 ? 23.953 -1.686 4.459 1.00 95.50 431 ILE A N 1
ATOM 3185 C CA . ILE A 1 431 ? 23.987 -1.090 5.791 1.00 95.50 431 ILE A CA 1
ATOM 3186 C C . ILE A 1 431 ? 23.045 0.109 5.867 1.00 95.50 431 ILE A C 1
ATOM 3188 O O . ILE A 1 431 ? 22.990 0.925 4.959 1.00 95.50 431 ILE A O 1
ATOM 3192 N N . SER A 1 432 ? 22.295 0.253 6.961 1.00 96.81 432 SER A N 1
ATOM 3193 C CA . SER A 1 432 ? 21.290 1.311 7.011 1.00 96.81 432 SER A CA 1
ATOM 3194 C C . SER A 1 432 ? 21.917 2.703 6.914 1.00 96.81 432 SER A C 1
ATOM 3196 O O . SER A 1 432 ? 22.958 2.971 7.511 1.00 96.81 432 SER A O 1
ATOM 3198 N N . ILE A 1 433 ? 21.235 3.630 6.245 1.00 94.94 433 ILE A N 1
ATOM 3199 C CA . ILE A 1 433 ? 21.581 5.055 6.245 1.00 94.94 433 ILE A CA 1
ATOM 3200 C C . ILE A 1 433 ? 21.362 5.698 7.627 1.00 94.94 433 ILE A C 1
ATOM 3202 O O . ILE A 1 433 ? 21.918 6.759 7.922 1.00 94.94 433 ILE A O 1
ATOM 3206 N N . TYR A 1 434 ? 20.562 5.065 8.494 1.00 95.19 434 TYR A N 1
ATOM 3207 C CA . TYR A 1 434 ? 20.309 5.522 9.854 1.00 95.19 434 TYR A CA 1
ATOM 3208 C C . TYR A 1 434 ? 21.455 5.147 10.808 1.00 95.19 434 TYR A C 1
ATOM 3210 O O . TYR A 1 434 ? 22.019 4.050 10.761 1.00 95.19 434 TYR A O 1
ATOM 3218 N N . ARG A 1 435 ? 21.766 6.065 11.731 1.00 93.75 435 ARG A N 1
ATOM 3219 C CA . ARG A 1 435 ? 22.753 5.863 12.797 1.00 93.75 435 ARG A CA 1
ATOM 3220 C C . ARG A 1 435 ? 22.084 5.933 14.165 1.00 93.75 435 ARG A C 1
ATOM 3222 O O . ARG A 1 435 ? 21.593 6.993 14.548 1.00 93.75 435 ARG A O 1
ATOM 3229 N N . ASP A 1 436 ? 22.154 4.847 14.927 1.00 91.94 436 ASP A N 1
ATOM 3230 C CA . ASP A 1 436 ? 21.814 4.849 16.349 1.00 91.94 436 ASP A CA 1
ATOM 3231 C C . ASP A 1 436 ? 23.059 5.210 17.161 1.00 91.94 436 ASP A C 1
ATOM 3233 O O . ASP A 1 436 ? 24.081 4.520 17.117 1.00 91.94 436 ASP A O 1
ATOM 3237 N N . SER A 1 437 ? 22.996 6.329 17.883 1.00 90.19 437 SER A N 1
ATOM 3238 C CA . SER A 1 437 ? 24.073 6.762 18.779 1.00 90.19 437 SER A CA 1
ATOM 3239 C C . SER A 1 437 ? 25.456 6.807 18.094 1.00 90.19 437 SER A C 1
ATOM 3241 O O . SER A 1 437 ? 26.483 6.486 18.689 1.00 90.19 437 SER A O 1
ATOM 3243 N N . GLY A 1 438 ? 25.478 7.193 16.810 1.00 90.25 438 GLY A N 1
ATOM 3244 C CA . GLY A 1 438 ? 26.684 7.322 15.982 1.00 90.25 438 GLY A CA 1
ATOM 3245 C C . GLY A 1 438 ? 27.087 6.064 15.201 1.00 90.25 438 GLY A C 1
ATOM 3246 O O . GLY A 1 438 ? 27.901 6.175 14.278 1.00 90.25 438 GLY A O 1
ATOM 3247 N N . SER A 1 439 ? 26.493 4.908 15.509 1.00 93.38 439 SER A N 1
ATOM 3248 C CA . SER A 1 439 ? 26.773 3.625 14.855 1.00 93.38 439 SER A CA 1
ATOM 3249 C C . SER A 1 439 ? 25.714 3.293 13.812 1.00 93.38 439 SER A C 1
ATOM 3251 O O . SER A 1 439 ? 24.523 3.474 14.049 1.00 93.38 439 SER A O 1
ATOM 3253 N N . TYR A 1 440 ? 26.143 2.790 12.659 1.00 92.50 440 TYR A N 1
ATOM 3254 C CA . TYR A 1 440 ? 25.220 2.285 11.651 1.00 92.50 440 TYR A CA 1
ATOM 3255 C C . TYR A 1 440 ? 24.504 1.019 12.131 1.00 92.50 440 TYR A C 1
ATOM 3257 O O . TYR A 1 440 ? 25.111 0.165 12.782 1.00 92.50 440 TYR A O 1
ATOM 3265 N N . LEU A 1 441 ? 23.222 0.900 11.786 1.00 96.06 441 LEU A N 1
ATOM 3266 C CA . LEU A 1 441 ? 22.451 -0.328 11.974 1.00 96.06 441 LEU A CA 1
ATOM 3267 C C . LEU A 1 441 ? 22.539 -1.215 10.722 1.00 96.06 441 LEU A C 1
ATOM 3269 O O . LEU A 1 441 ? 22.831 -0.713 9.635 1.00 96.06 441 LEU A O 1
ATOM 3273 N N . PRO A 1 442 ? 22.258 -2.524 10.833 1.00 96.62 442 PRO A N 1
ATOM 3274 C CA . PRO A 1 442 ? 22.006 -3.344 9.654 1.00 96.62 442 PRO A CA 1
ATOM 3275 C C . PRO A 1 442 ? 20.850 -2.783 8.820 1.00 96.62 442 PRO A C 1
ATOM 3277 O O . PRO A 1 442 ? 19.994 -2.078 9.355 1.00 96.62 442 PRO A O 1
ATOM 3280 N N . SER A 1 443 ? 20.801 -3.117 7.529 1.00 97.75 443 SER A N 1
ATOM 3281 C CA . SER A 1 443 ? 19.686 -2.713 6.666 1.00 97.75 443 SER A CA 1
ATOM 3282 C C . SER A 1 443 ? 18.324 -3.087 7.286 1.00 97.75 443 SER A C 1
ATOM 3284 O O . SER A 1 443 ? 18.160 -4.214 7.773 1.00 97.75 443 SER A O 1
ATOM 3286 N N . PRO A 1 444 ? 17.299 -2.211 7.227 1.00 98.12 444 PRO A N 1
ATOM 3287 C CA . PRO A 1 444 ? 15.939 -2.581 7.630 1.00 98.12 444 PRO A CA 1
ATOM 3288 C C . PRO A 1 444 ? 15.348 -3.707 6.760 1.00 98.12 444 PRO A C 1
ATOM 3290 O O . PRO A 1 444 ? 14.338 -4.301 7.142 1.00 98.12 444 PRO A O 1
ATOM 3293 N N . TYR A 1 445 ? 15.987 -4.028 5.629 1.00 98.56 445 TYR A N 1
ATOM 3294 C CA . TYR A 1 445 ? 15.577 -5.038 4.652 1.00 98.56 445 TYR A CA 1
ATOM 3295 C C . TYR A 1 445 ? 16.355 -6.355 4.768 1.00 98.56 445 TYR A C 1
ATOM 3297 O O . TYR A 1 445 ? 16.349 -7.168 3.841 1.00 98.56 445 TYR A O 1
ATOM 3305 N N . GLN A 1 446 ? 16.994 -6.609 5.919 1.00 97.69 446 GLN A N 1
ATOM 3306 C CA . GLN A 1 446 ? 17.681 -7.878 6.199 1.00 97.69 446 GLN A CA 1
ATOM 3307 C C . GLN A 1 446 ? 16.811 -9.113 5.938 1.00 97.69 446 GLN A C 1
ATOM 3309 O O . GLN A 1 446 ? 17.314 -10.130 5.480 1.00 97.69 446 GLN A O 1
ATOM 3314 N N . ASN A 1 447 ? 15.496 -9.021 6.144 1.00 97.00 447 ASN A N 1
ATOM 3315 C CA . ASN A 1 447 ? 14.560 -10.109 5.861 1.00 97.00 447 ASN A CA 1
ATOM 3316 C C . ASN A 1 447 ? 14.562 -10.572 4.388 1.00 97.00 447 ASN A C 1
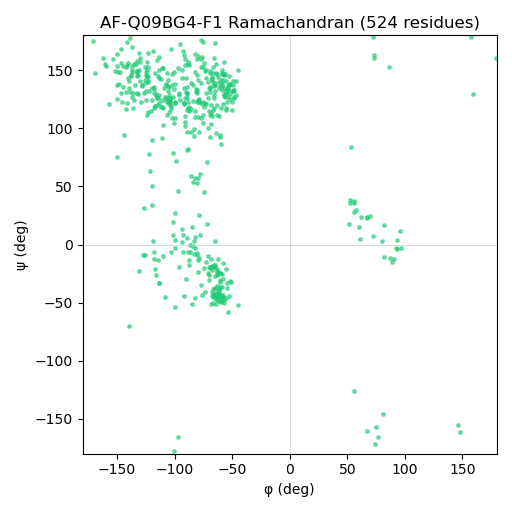ATOM 3318 O O . ASN A 1 447 ? 14.204 -11.719 4.120 1.00 97.00 447 ASN A O 1
ATOM 3322 N N . PHE A 1 448 ? 14.945 -9.703 3.451 1.00 98.50 448 PHE A N 1
ATOM 3323 C CA . PHE A 1 448 ? 15.170 -10.048 2.047 1.00 98.50 448 PHE A CA 1
ATOM 3324 C C . PHE A 1 448 ? 16.628 -10.428 1.780 1.00 98.50 448 PHE A C 1
ATOM 3326 O O . PHE A 1 448 ? 16.881 -11.431 1.120 1.00 98.50 448 PHE A O 1
ATOM 3333 N N . VAL A 1 449 ? 17.584 -9.664 2.322 1.00 97.62 449 VAL A N 1
ATOM 3334 C CA . VAL A 1 449 ? 19.030 -9.893 2.125 1.00 97.62 449 VAL A CA 1
ATOM 3335 C C . VAL A 1 449 ? 19.469 -11.267 2.643 1.00 97.62 449 VAL A C 1
ATOM 3337 O O . VAL A 1 449 ? 20.292 -11.935 2.023 1.00 97.62 449 VAL A O 1
ATOM 3340 N N . GLU A 1 450 ? 18.883 -11.727 3.747 1.00 96.88 450 GLU A N 1
ATOM 3341 C CA . GLU A 1 450 ? 19.151 -13.032 4.362 1.00 96.88 450 GLU A CA 1
ATOM 3342 C C . GLU A 1 450 ? 18.350 -14.182 3.719 1.00 96.88 450 GLU A C 1
ATOM 3344 O O . GLU A 1 450 ? 18.463 -15.331 4.147 1.00 96.88 450 GLU A O 1
ATOM 3349 N N . ALA A 1 451 ? 17.570 -13.905 2.666 1.00 97.00 451 ALA A N 1
ATOM 3350 C CA . ALA A 1 451 ? 16.780 -14.888 1.921 1.00 97.00 451 ALA A CA 1
ATOM 3351 C C . ALA A 1 451 ? 17.176 -14.984 0.426 1.00 97.00 451 ALA A C 1
ATOM 3353 O O . ALA A 1 451 ? 16.294 -14.975 -0.437 1.00 97.00 451 ALA A O 1
ATOM 3354 N N . PRO A 1 452 ? 18.474 -15.139 0.084 1.00 96.88 452 PRO A N 1
ATOM 3355 C CA . PRO A 1 452 ? 18.962 -15.056 -1.298 1.00 96.88 452 PRO A CA 1
ATOM 3356 C C . PRO A 1 452 ? 18.448 -16.172 -2.220 1.00 96.88 452 PRO A C 1
ATOM 3358 O O . PRO A 1 452 ? 18.517 -16.052 -3.437 1.00 96.88 452 PRO A O 1
ATOM 3361 N N . ALA A 1 453 ? 17.935 -17.271 -1.657 1.00 96.88 453 ALA A N 1
ATOM 3362 C CA . ALA A 1 453 ? 17.310 -18.342 -2.431 1.00 96.88 453 ALA A CA 1
ATOM 3363 C C . ALA A 1 453 ? 15.910 -17.971 -2.955 1.00 96.88 453 ALA A C 1
ATOM 3365 O O . ALA A 1 453 ? 15.428 -18.612 -3.883 1.00 96.88 453 ALA A O 1
ATOM 3366 N N . SER A 1 454 ? 15.261 -16.970 -2.353 1.00 97.31 454 SER A N 1
ATOM 3367 C CA . SER A 1 454 ? 13.897 -16.541 -2.692 1.00 97.31 454 SER A CA 1
ATOM 3368 C C . SER A 1 454 ? 13.862 -15.146 -3.302 1.00 97.31 454 SER A C 1
ATOM 3370 O O . SER A 1 454 ? 13.017 -14.869 -4.145 1.00 97.31 454 SER A O 1
ATOM 3372 N N . TYR A 1 455 ? 14.767 -14.262 -2.880 1.00 98.56 455 TYR A N 1
ATOM 3373 C CA . TYR A 1 455 ? 14.778 -12.874 -3.317 1.00 98.56 455 TYR A CA 1
ATOM 3374 C C . TYR A 1 455 ? 16.186 -12.381 -3.604 1.00 98.56 455 TYR A C 1
ATOM 3376 O O . TYR A 1 455 ? 17.136 -12.736 -2.911 1.00 98.56 455 TYR A O 1
ATOM 3384 N N . GLN A 1 456 ? 16.307 -11.500 -4.592 1.00 98.38 456 GLN A N 1
ATOM 3385 C CA . GLN A 1 456 ? 17.570 -10.859 -4.930 1.00 98.38 456 GLN A CA 1
ATOM 3386 C C . GLN A 1 456 ? 17.363 -9.367 -5.170 1.00 98.38 456 GLN A C 1
ATOM 3388 O O . GLN A 1 456 ? 16.593 -8.967 -6.041 1.00 98.38 456 GLN A O 1
ATOM 3393 N N . PHE A 1 457 ? 18.099 -8.531 -4.434 1.00 98.62 457 PHE A N 1
ATOM 3394 C CA . PHE A 1 457 ? 18.270 -7.129 -4.802 1.00 98.62 457 PHE A CA 1
ATOM 3395 C C . PHE A 1 457 ? 19.275 -7.040 -5.949 1.00 98.62 457 PHE A C 1
ATOM 3397 O O . PHE A 1 457 ? 20.476 -7.230 -5.749 1.00 98.62 457 PHE A O 1
ATOM 3404 N N . LEU A 1 458 ? 18.800 -6.722 -7.152 1.00 98.50 458 LEU A N 1
ATOM 3405 C CA . LEU A 1 458 ? 19.646 -6.546 -8.336 1.00 98.50 458 LEU A CA 1
ATOM 3406 C C . LEU A 1 458 ? 20.647 -5.397 -8.171 1.00 98.50 458 LEU A C 1
ATOM 3408 O O . LEU A 1 458 ? 21.720 -5.403 -8.767 1.00 98.50 458 LEU A O 1
ATOM 3412 N N . THR A 1 459 ? 20.305 -4.433 -7.319 1.00 98.25 459 THR A N 1
ATOM 3413 C CA . THR A 1 459 ? 21.108 -3.257 -6.976 1.00 98.25 459 THR A CA 1
ATOM 3414 C C . THR A 1 459 ? 22.105 -3.493 -5.838 1.00 98.25 459 THR A C 1
ATOM 3416 O O . THR A 1 459 ? 22.918 -2.612 -5.577 1.00 98.25 459 THR A O 1
ATOM 3419 N N . MET A 1 460 ? 22.092 -4.659 -5.174 1.00 97.38 460 MET A N 1
ATOM 3420 C CA . MET A 1 460 ? 23.038 -4.980 -4.091 1.00 97.38 460 MET A CA 1
ATOM 3421 C C . MET A 1 460 ? 24.511 -4.777 -4.505 1.00 97.38 460 MET A C 1
ATOM 3423 O O . MET A 1 460 ? 25.241 -4.147 -3.745 1.00 97.38 460 MET A O 1
ATOM 3427 N N . PRO A 1 461 ? 24.976 -5.204 -5.702 1.00 96.88 461 PRO A N 1
ATOM 3428 C CA . PRO A 1 461 ? 26.356 -4.955 -6.128 1.00 96.88 461 PRO A CA 1
ATOM 3429 C C . PRO A 1 461 ? 26.733 -3.468 -6.222 1.00 96.88 461 PRO A C 1
ATOM 3431 O O . PRO A 1 461 ? 27.896 -3.124 -6.019 1.00 96.88 461 PRO A O 1
ATOM 3434 N N . LEU A 1 462 ? 25.775 -2.586 -6.530 1.00 97.06 462 LEU A N 1
ATOM 3435 C CA . LEU A 1 462 ? 26.001 -1.139 -6.617 1.00 97.06 462 LEU A CA 1
ATOM 3436 C C . LEU A 1 462 ? 26.095 -0.511 -5.221 1.00 97.06 462 LEU A C 1
ATOM 3438 O O . LEU A 1 462 ? 27.014 0.268 -4.970 1.00 97.06 462 LEU A O 1
ATOM 3442 N N . SER A 1 463 ? 25.197 -0.924 -4.323 1.00 96.44 463 SER A N 1
ATOM 3443 C CA . SER A 1 463 ? 25.180 -0.567 -2.899 1.00 96.44 463 SER A CA 1
ATOM 3444 C C . SER A 1 463 ? 26.527 -0.873 -2.227 1.00 96.44 463 SER A C 1
ATOM 3446 O O . SER A 1 463 ? 27.249 0.048 -1.846 1.00 96.44 463 SER A O 1
ATOM 3448 N N . VAL A 1 464 ? 26.983 -2.133 -2.261 1.00 95.94 464 VAL A N 1
ATOM 3449 C CA . VAL A 1 464 ? 28.265 -2.534 -1.638 1.00 95.94 464 VAL A CA 1
ATOM 3450 C C . VAL A 1 464 ? 29.503 -1.899 -2.286 1.00 95.94 464 VAL A C 1
ATOM 3452 O O . VAL A 1 464 ? 30.584 -1.896 -1.696 1.00 95.94 464 VAL A O 1
ATOM 3455 N N . SER A 1 465 ? 29.371 -1.381 -3.512 1.00 94.81 465 SER A N 1
ATOM 3456 C CA . SER A 1 465 ? 30.444 -0.671 -4.219 1.00 94.81 465 SER A CA 1
ATOM 3457 C C . SER A 1 465 ? 30.488 0.827 -3.888 1.00 94.81 465 SER A C 1
ATOM 3459 O O . SER A 1 465 ? 31.342 1.537 -4.420 1.00 94.81 465 SER A O 1
ATOM 3461 N N . GLY A 1 466 ? 29.588 1.322 -3.030 1.00 92.38 466 GLY A N 1
ATOM 3462 C CA . GLY A 1 466 ? 29.504 2.732 -2.640 1.00 92.38 466 GLY A CA 1
ATOM 3463 C C . GLY A 1 466 ? 29.022 3.653 -3.762 1.00 92.38 466 GLY A C 1
ATOM 3464 O O . GLY A 1 466 ? 29.365 4.838 -3.781 1.00 92.38 466 GLY A O 1
ATOM 3465 N N . VAL A 1 467 ? 28.283 3.109 -4.734 1.00 94.62 467 VAL A N 1
ATOM 3466 C CA . VAL A 1 467 ? 27.634 3.909 -5.774 1.00 94.62 467 VAL A CA 1
ATOM 3467 C C . VAL A 1 467 ? 26.452 4.645 -5.141 1.00 94.62 467 VAL A C 1
ATOM 3469 O O . VAL A 1 467 ? 25.629 4.034 -4.473 1.00 94.62 467 VAL A O 1
ATOM 3472 N N . GLY A 1 468 ? 26.343 5.954 -5.363 1.00 94.62 468 GLY A N 1
ATOM 3473 C CA . GLY A 1 468 ? 25.179 6.727 -4.927 1.00 94.62 468 GLY A CA 1
ATOM 3474 C C . GLY A 1 468 ? 24.031 6.640 -5.930 1.00 94.62 468 GLY A C 1
ATOM 3475 O O . GLY A 1 468 ? 24.265 6.769 -7.137 1.00 94.62 468 GLY A O 1
ATOM 3476 N N . SER A 1 469 ? 22.801 6.470 -5.437 1.00 97.75 469 SER A N 1
ATOM 3477 C CA . SER A 1 469 ? 21.585 6.587 -6.259 1.00 97.75 469 SER A CA 1
ATOM 3478 C C . SER A 1 469 ? 20.974 7.995 -6.241 1.00 97.75 469 SER A C 1
ATOM 3480 O O . SER A 1 469 ? 20.083 8.281 -7.035 1.00 97.75 469 SER A O 1
ATOM 3482 N N . THR A 1 470 ? 21.503 8.902 -5.415 1.00 97.44 470 THR A N 1
ATOM 3483 C CA . THR A 1 470 ? 21.083 10.308 -5.321 1.00 97.44 470 THR A CA 1
ATOM 3484 C C . THR A 1 470 ? 22.235 11.280 -5.559 1.00 97.44 470 THR A C 1
ATOM 3486 O O . THR A 1 470 ? 23.420 10.928 -5.542 1.00 97.44 470 THR A O 1
ATOM 3489 N N . VAL A 1 471 ? 21.901 12.544 -5.803 1.00 95.81 471 VAL A N 1
ATOM 3490 C CA . VAL A 1 471 ? 22.874 13.619 -5.944 1.00 95.81 471 VAL A CA 1
ATOM 3491 C C . VAL A 1 471 ? 23.392 14.012 -4.563 1.00 95.81 471 VAL A C 1
ATOM 3493 O O . VAL A 1 471 ? 22.650 14.465 -3.700 1.00 95.81 471 VAL A O 1
ATOM 3496 N N . GLY A 1 472 ? 24.705 13.901 -4.368 1.00 90.06 472 GLY A N 1
ATOM 3497 C CA . GLY A 1 472 ? 25.377 14.401 -3.165 1.00 90.06 472 GLY A CA 1
ATOM 3498 C C . GLY A 1 472 ? 25.552 13.382 -2.037 1.00 90.06 472 GLY A C 1
ATOM 3499 O O . GLY A 1 472 ? 26.249 13.696 -1.073 1.00 90.06 472 GLY A O 1
ATOM 3500 N N . TYR A 1 473 ? 25.026 12.162 -2.179 1.00 89.81 473 TYR A N 1
ATOM 3501 C CA . TYR A 1 473 ? 25.238 11.067 -1.229 1.00 89.81 473 TYR A CA 1
ATOM 3502 C C . TYR A 1 473 ? 25.792 9.822 -1.930 1.00 89.81 473 TYR A C 1
ATOM 3504 O O . TYR A 1 473 ? 25.505 9.570 -3.096 1.00 89.81 473 TYR A O 1
ATOM 3512 N N . SER A 1 474 ? 26.613 9.044 -1.220 1.00 89.00 474 SER A N 1
ATOM 3513 C CA . SER A 1 474 ? 27.179 7.777 -1.716 1.00 89.00 474 SER A CA 1
ATOM 3514 C C . SER A 1 474 ? 26.354 6.548 -1.322 1.00 89.00 474 SER A C 1
ATOM 3516 O O . SER A 1 474 ? 26.777 5.430 -1.582 1.00 89.00 474 SER A O 1
ATOM 3518 N N . THR A 1 475 ? 25.229 6.752 -0.637 1.00 91.62 475 THR A N 1
ATOM 3519 C CA . THR A 1 475 ? 24.282 5.698 -0.255 1.00 91.62 475 THR A CA 1
ATOM 3520 C C . THR A 1 475 ? 23.382 5.353 -1.433 1.00 91.62 475 THR A C 1
ATOM 3522 O O . THR A 1 475 ? 23.002 6.239 -2.208 1.00 91.62 475 THR A O 1
ATOM 3525 N N . PHE A 1 476 ? 23.002 4.088 -1.545 1.00 97.88 476 PHE A N 1
ATOM 3526 C CA . PHE A 1 476 ? 22.123 3.595 -2.591 1.00 97.88 476 PHE A CA 1
ATOM 3527 C C . PHE A 1 476 ? 20.752 3.311 -1.979 1.00 97.88 476 PHE A C 1
ATOM 3529 O O . PHE A 1 476 ? 20.625 2.397 -1.185 1.00 97.88 476 PHE A O 1
ATOM 3536 N N . ILE A 1 477 ? 19.722 4.081 -2.328 1.00 98.44 477 ILE A N 1
ATOM 3537 C CA . ILE A 1 477 ? 18.368 3.924 -1.757 1.00 98.44 477 ILE A CA 1
ATOM 3538 C C . ILE A 1 477 ? 17.300 3.566 -2.801 1.00 98.44 477 ILE A C 1
ATOM 3540 O O . ILE A 1 477 ? 16.172 3.237 -2.448 1.00 98.44 477 ILE A O 1
ATOM 3544 N N . ASP A 1 478 ? 17.642 3.566 -4.090 1.00 98.75 478 ASP A N 1
ATOM 3545 C CA . ASP A 1 478 ? 16.708 3.310 -5.195 1.00 98.75 478 ASP A CA 1
ATOM 3546 C C . ASP A 1 478 ? 16.781 1.857 -5.696 1.00 98.75 478 ASP A C 1
ATOM 3548 O O . ASP A 1 478 ? 17.314 1.574 -6.767 1.00 98.75 478 ASP A O 1
ATOM 3552 N N . HIS A 1 479 ? 16.283 0.891 -4.926 1.00 98.81 479 HIS A N 1
ATOM 3553 C CA . HIS A 1 479 ? 16.516 -0.528 -5.216 1.00 98.81 479 HIS A CA 1
ATOM 3554 C C . HIS A 1 479 ? 15.510 -1.216 -6.153 1.00 98.81 479 HIS A C 1
ATOM 3556 O O . HIS A 1 479 ? 14.325 -0.879 -6.235 1.00 98.81 479 HIS A O 1
ATOM 3562 N N . GLN A 1 480 ? 16.003 -2.284 -6.790 1.00 98.81 480 GLN A N 1
ATOM 3563 C CA . GLN A 1 480 ? 15.207 -3.255 -7.542 1.00 98.81 480 GLN A CA 1
ATOM 3564 C C . GLN A 1 480 ? 15.347 -4.642 -6.905 1.00 98.81 480 GLN A C 1
ATOM 3566 O O . GLN A 1 480 ? 16.449 -5.190 -6.856 1.00 98.81 480 GLN A O 1
ATOM 3571 N N . LEU A 1 481 ? 14.243 -5.205 -6.415 1.00 98.88 481 LEU A N 1
ATOM 3572 C CA . LEU A 1 481 ? 14.162 -6.550 -5.836 1.00 98.88 481 LEU A CA 1
ATOM 3573 C C . LEU A 1 481 ? 13.419 -7.474 -6.803 1.00 98.88 481 LEU A C 1
ATOM 3575 O O . LEU A 1 481 ? 12.377 -7.087 -7.323 1.00 98.88 481 LEU A O 1
ATOM 3579 N N . ILE A 1 482 ? 13.899 -8.698 -6.999 1.00 98.75 482 ILE A N 1
ATOM 3580 C CA . ILE A 1 482 ? 13.191 -9.730 -7.766 1.00 98.75 482 ILE A CA 1
ATOM 3581 C C . ILE A 1 482 ? 12.962 -10.998 -6.945 1.00 98.75 482 ILE A C 1
ATOM 3583 O O . ILE A 1 482 ? 13.742 -11.292 -6.035 1.00 98.75 482 ILE A O 1
ATOM 3587 N N . SER A 1 483 ? 11.907 -11.742 -7.279 1.00 98.50 483 SER A N 1
ATOM 3588 C CA . SER A 1 483 ? 11.684 -13.110 -6.799 1.00 98.50 483 SER A CA 1
ATOM 3589 C C . SER A 1 483 ? 12.521 -14.137 -7.579 1.00 98.50 483 SER A C 1
ATOM 3591 O O . SER A 1 483 ? 13.011 -13.854 -8.678 1.00 98.50 483 SER A O 1
ATOM 3593 N N . ASN A 1 484 ? 12.689 -15.339 -7.021 1.00 97.31 484 ASN A N 1
ATOM 3594 C CA . ASN A 1 484 ? 13.494 -16.421 -7.603 1.00 97.31 484 ASN A CA 1
ATOM 3595 C C . ASN A 1 484 ? 13.008 -16.882 -8.984 1.00 97.31 484 ASN A C 1
ATOM 3597 O O . ASN A 1 484 ? 13.803 -17.370 -9.785 1.00 97.31 484 ASN A O 1
ATOM 3601 N N . GLU A 1 485 ? 11.732 -16.680 -9.302 1.00 96.12 485 GLU A N 1
ATOM 3602 C CA . GLU A 1 485 ? 11.141 -16.985 -10.607 1.00 96.12 485 GLU A CA 1
ATOM 3603 C C . GLU A 1 485 ? 11.694 -16.099 -11.731 1.00 96.12 485 GLU A C 1
ATOM 3605 O O . GLU A 1 485 ? 11.577 -16.472 -12.893 1.00 96.12 485 GLU A O 1
ATOM 3610 N N . LEU A 1 486 ? 12.301 -14.951 -11.401 1.00 95.62 486 LEU A N 1
ATOM 3611 C CA . LEU A 1 486 ? 12.956 -14.048 -12.354 1.00 95.62 486 LEU A CA 1
ATOM 3612 C C . LEU A 1 486 ? 14.482 -14.209 -12.407 1.00 95.62 486 LEU A C 1
ATOM 3614 O O . LEU A 1 486 ? 15.126 -13.531 -13.205 1.00 95.62 486 LEU A O 1
ATOM 3618 N N . PHE A 1 487 ? 15.091 -15.073 -11.586 1.00 95.75 487 PHE A N 1
ATOM 3619 C CA . PHE A 1 487 ? 16.558 -15.190 -11.540 1.00 95.75 487 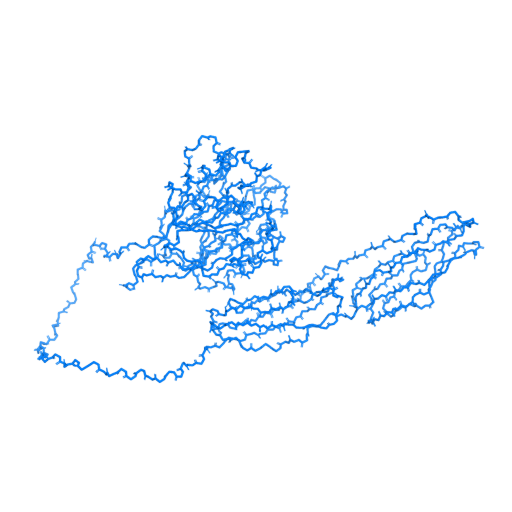PHE A CA 1
ATOM 3620 C C . PHE A 1 487 ? 17.141 -15.644 -12.880 1.00 95.75 487 PHE A C 1
ATOM 3622 O O . PHE A 1 487 ? 18.158 -15.109 -13.314 1.00 95.75 487 PHE A O 1
ATOM 3629 N N . GLY A 1 488 ? 16.485 -16.607 -13.535 1.00 92.44 488 GLY A N 1
ATOM 3630 C CA . GLY A 1 488 ? 16.889 -17.09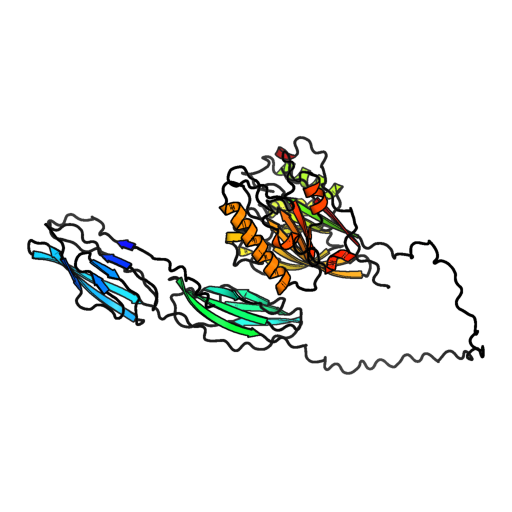3 -14.856 1.00 92.44 488 GLY A CA 1
ATOM 3631 C C . GLY A 1 488 ? 16.644 -16.084 -15.978 1.00 92.44 488 GLY A C 1
ATOM 3632 O O . GLY A 1 488 ? 17.345 -16.126 -16.982 1.00 92.44 488 GLY A O 1
ATOM 3633 N N . ASP A 1 489 ? 15.699 -15.161 -15.776 1.00 92.12 489 ASP A N 1
ATOM 3634 C CA . ASP A 1 489 ? 15.335 -14.146 -16.761 1.00 92.12 489 ASP A CA 1
ATOM 3635 C C . ASP A 1 489 ? 16.208 -12.882 -16.635 1.00 92.12 489 ASP A C 1
ATOM 3637 O O . ASP A 1 489 ? 16.248 -12.053 -17.536 1.00 92.12 489 ASP A O 1
ATOM 3641 N N . TYR A 1 490 ? 16.903 -12.664 -15.515 1.00 94.81 490 TYR A N 1
ATOM 3642 C CA . TYR A 1 490 ? 17.725 -11.466 -15.327 1.00 94.81 490 TYR A CA 1
ATOM 3643 C C . TYR A 1 490 ? 18.985 -11.492 -16.205 1.00 94.81 490 TYR A C 1
ATOM 3645 O O . TYR A 1 490 ? 19.824 -12.390 -16.112 1.00 94.81 490 TYR A O 1
ATOM 3653 N N . VAL A 1 491 ? 19.192 -10.436 -16.999 1.00 94.69 491 VAL A N 1
ATOM 3654 C CA . VAL A 1 491 ? 20.435 -10.256 -17.757 1.00 94.69 491 VAL A CA 1
ATOM 3655 C C . VAL A 1 491 ? 21.528 -9.798 -16.793 1.00 94.69 491 VAL A C 1
ATOM 3657 O O . VAL A 1 491 ? 21.566 -8.637 -16.377 1.00 94.69 491 VAL A O 1
ATOM 3660 N N . GLY A 1 492 ? 22.433 -10.711 -16.439 1.00 90.94 492 GLY A N 1
ATOM 3661 C CA . GLY A 1 492 ? 23.535 -10.455 -15.510 1.00 90.94 492 GLY A CA 1
ATOM 3662 C C . GLY A 1 492 ? 24.331 -9.186 -15.842 1.00 90.94 492 GLY A C 1
ATOM 3663 O O . GLY A 1 492 ? 24.651 -8.919 -16.998 1.00 90.94 492 GLY A O 1
ATOM 3664 N N . ASN A 1 493 ? 24.661 -8.403 -14.809 1.00 89.50 493 ASN A N 1
ATOM 3665 C CA . ASN A 1 493 ? 25.369 -7.114 -14.898 1.00 89.50 493 ASN A CA 1
ATOM 3666 C C . ASN A 1 493 ? 24.661 -6.020 -15.721 1.00 89.50 493 ASN A C 1
ATOM 3668 O O . ASN A 1 493 ? 25.285 -5.016 -16.056 1.00 89.50 493 ASN A O 1
ATOM 3672 N N . SER A 1 494 ? 23.372 -6.173 -16.037 1.00 95.69 494 SER A N 1
ATOM 3673 C CA . SER A 1 494 ? 22.608 -5.121 -16.721 1.00 95.69 494 SER A CA 1
ATOM 3674 C C . SER A 1 494 ? 22.125 -4.001 -15.795 1.00 95.69 494 SER A C 1
ATOM 3676 O O . SER A 1 494 ? 21.678 -2.967 -16.291 1.00 95.69 494 SER A O 1
ATOM 3678 N N . THR A 1 495 ? 22.193 -4.203 -14.474 1.00 97.38 495 THR A N 1
ATOM 3679 C CA . THR A 1 495 ? 21.736 -3.211 -13.495 1.00 97.38 495 THR A CA 1
ATOM 3680 C C . THR A 1 495 ? 22.730 -2.060 -13.366 1.00 97.38 495 THR A C 1
ATOM 3682 O O . THR A 1 495 ? 23.894 -2.285 -13.039 1.00 97.38 495 THR A O 1
ATOM 3685 N N . GLN A 1 496 ? 22.275 -0.829 -13.596 1.00 96.81 496 GLN A N 1
ATOM 3686 C CA . GLN A 1 496 ? 23.118 0.367 -13.588 1.00 96.81 496 GLN A CA 1
ATOM 3687 C C . GLN A 1 496 ? 22.362 1.626 -13.151 1.00 96.81 496 GLN A C 1
ATOM 3689 O O . GLN A 1 496 ? 21.152 1.742 -13.354 1.00 96.81 496 GLN A O 1
ATOM 3694 N N . VAL A 1 497 ? 23.107 2.592 -12.608 1.00 98.25 497 VAL A N 1
ATOM 3695 C CA . VAL A 1 497 ? 22.654 3.979 -12.440 1.00 98.25 497 VAL A CA 1
ATOM 3696 C C . VAL A 1 497 ? 22.845 4.712 -13.766 1.00 98.25 497 VAL A C 1
ATOM 3698 O O . VAL A 1 497 ? 23.924 4.660 -14.358 1.00 98.25 497 VAL A O 1
ATOM 3701 N N . LEU A 1 498 ? 21.817 5.411 -14.232 1.00 97.88 498 LEU A N 1
ATOM 3702 C CA . LEU A 1 498 ? 21.922 6.333 -15.356 1.00 97.88 498 LEU A CA 1
ATOM 3703 C C . LEU A 1 498 ? 22.301 7.713 -14.817 1.00 97.88 498 LEU A C 1
ATOM 3705 O O . LEU A 1 498 ? 21.655 8.213 -13.904 1.00 97.88 498 LEU A O 1
ATOM 3709 N N . TYR A 1 499 ? 23.324 8.345 -15.396 1.00 96.75 499 TYR A N 1
ATOM 3710 C CA . TYR A 1 499 ? 23.770 9.690 -15.015 1.00 96.75 499 TYR A CA 1
ATOM 3711 C C . TYR A 1 499 ? 23.460 10.686 -16.139 1.00 96.75 499 TYR A C 1
ATOM 3713 O O . TYR A 1 499 ? 24.274 10.842 -17.055 1.00 96.75 499 TYR A O 1
ATOM 3721 N N . PRO A 1 500 ? 22.290 11.355 -16.118 1.00 95.69 500 PRO A N 1
ATOM 3722 C CA . PRO A 1 500 ? 21.919 12.294 -17.165 1.00 95.69 500 PRO A CA 1
ATOM 3723 C C . PRO A 1 500 ? 22.892 13.467 -17.273 1.00 95.69 500 PRO A C 1
ATOM 3725 O O . PRO A 1 500 ? 23.224 14.118 -16.283 1.00 95.69 500 PRO A O 1
ATOM 3728 N N . ALA A 1 501 ? 23.282 13.808 -18.501 1.00 94.50 501 ALA A N 1
ATOM 3729 C CA . ALA A 1 501 ? 24.090 14.990 -18.793 1.00 94.50 501 ALA A CA 1
ATOM 3730 C C . ALA A 1 501 ? 23.234 16.275 -18.813 1.00 94.50 501 ALA A C 1
ATOM 3732 O O . ALA A 1 501 ? 23.185 16.990 -19.814 1.00 94.50 501 ALA A O 1
ATOM 3733 N N . ILE A 1 502 ? 22.532 16.559 -17.712 1.00 96.50 502 ILE A N 1
ATOM 3734 C CA . ILE A 1 502 ? 21.652 17.725 -17.562 1.00 96.50 502 ILE A CA 1
ATOM 3735 C C . ILE A 1 502 ? 22.323 18.765 -16.651 1.00 96.50 502 ILE A C 1
ATOM 3737 O O . ILE A 1 502 ? 22.666 18.456 -15.506 1.00 96.50 502 ILE A O 1
ATOM 3741 N N . PRO A 1 503 ? 22.517 20.013 -17.117 1.00 94.69 503 PRO A N 1
ATOM 3742 C CA . PRO A 1 503 ? 23.051 21.077 -16.277 1.00 94.69 503 PRO A CA 1
ATOM 3743 C C . PRO A 1 503 ? 22.169 21.320 -15.053 1.00 94.69 503 PRO A C 1
ATOM 3745 O O . PRO A 1 503 ? 20.959 21.472 -15.183 1.00 94.69 503 PRO A O 1
ATOM 3748 N N . ASN A 1 504 ? 22.786 21.421 -13.872 1.00 95.88 504 ASN A N 1
ATOM 3749 C CA . ASN A 1 504 ? 22.074 21.688 -12.619 1.00 95.88 504 ASN A CA 1
ATOM 3750 C C . ASN A 1 504 ? 20.954 20.663 -12.326 1.00 95.88 504 ASN A C 1
ATOM 3752 O O . ASN A 1 504 ? 19.881 21.030 -11.848 1.00 95.88 504 ASN A O 1
ATOM 3756 N N . TYR A 1 505 ? 21.203 19.389 -12.651 1.00 98.06 505 TYR A N 1
ATOM 3757 C CA . TYR A 1 505 ? 20.242 18.283 -12.572 1.00 98.06 505 TYR A CA 1
ATOM 3758 C C . TYR A 1 505 ? 19.426 18.262 -11.268 1.00 98.06 505 TYR A C 1
ATOM 3760 O O . TYR A 1 505 ? 18.201 18.328 -11.336 1.00 98.06 505 TYR A O 1
ATOM 3768 N N . ALA A 1 506 ? 20.098 18.310 -10.111 1.00 96.81 506 ALA A N 1
ATOM 3769 C CA . ALA A 1 506 ? 19.456 18.264 -8.791 1.00 96.81 506 ALA A CA 1
ATOM 3770 C C . ALA A 1 506 ? 18.423 19.369 -8.542 1.00 96.81 506 ALA A C 1
ATOM 3772 O O . ALA A 1 506 ? 17.497 19.177 -7.783 1.00 96.81 506 ALA A O 1
ATOM 3773 N N . ASN A 1 507 ? 18.578 20.542 -9.159 1.00 96.44 507 ASN A N 1
ATOM 3774 C CA . ASN A 1 507 ? 17.669 21.670 -8.923 1.00 96.44 507 ASN A CA 1
ATOM 3775 C C . ASN A 1 507 ? 16.661 21.871 -10.064 1.00 96.44 507 ASN A C 1
ATOM 3777 O O . ASN A 1 507 ? 15.825 22.769 -9.998 1.00 96.44 507 ASN A O 1
ATOM 3781 N N . THR A 1 508 ? 16.794 21.119 -11.159 1.00 97.44 508 THR A N 1
ATOM 3782 C CA . THR A 1 508 ? 16.005 21.313 -12.389 1.00 97.44 508 THR A CA 1
ATOM 3783 C C . THR A 1 508 ? 15.285 20.054 -12.847 1.00 97.44 508 THR A C 1
ATOM 3785 O O . THR A 1 508 ? 14.519 20.118 -13.804 1.00 97.44 508 THR A O 1
ATOM 3788 N N . THR A 1 509 ? 15.572 18.902 -12.238 1.00 98.25 509 THR A N 1
ATOM 3789 C CA . THR A 1 509 ? 15.059 17.603 -12.678 1.00 98.25 509 THR A CA 1
ATOM 3790 C C . THR A 1 509 ? 14.660 16.728 -11.498 1.00 98.25 509 THR A C 1
ATOM 3792 O O . THR A 1 509 ? 13.474 16.458 -11.345 1.00 98.25 509 THR A O 1
ATOM 3795 N N . SER A 1 510 ? 15.642 16.257 -10.730 1.00 98.50 510 SER A N 1
ATOM 3796 C CA . SER A 1 510 ? 15.473 15.349 -9.595 1.00 98.50 510 SER A CA 1
ATOM 3797 C C . SER A 1 510 ? 16.793 15.264 -8.824 1.00 98.50 510 SER A C 1
ATOM 3799 O O . SER A 1 510 ? 17.869 15.328 -9.426 1.00 98.50 510 SER A O 1
ATOM 3801 N N . ASP A 1 511 ? 16.733 15.078 -7.514 1.00 97.44 511 ASP A N 1
ATOM 3802 C CA . ASP A 1 511 ? 17.859 14.716 -6.659 1.00 97.44 511 ASP A CA 1
ATOM 3803 C C . ASP A 1 511 ? 18.161 13.203 -6.657 1.00 97.44 511 ASP A C 1
ATOM 3805 O O . ASP A 1 511 ? 19.176 12.788 -6.103 1.00 97.44 511 ASP A O 1
ATOM 3809 N N . HIS A 1 512 ? 17.373 12.381 -7.354 1.00 98.69 512 HIS A N 1
ATOM 3810 C CA . HIS A 1 512 ? 17.617 10.950 -7.575 1.00 98.69 512 HIS A CA 1
ATOM 3811 C C . HIS A 1 512 ? 18.068 10.660 -9.006 1.00 98.69 512 HIS A C 1
ATOM 3813 O O . HIS A 1 512 ? 17.624 11.300 -9.959 1.00 98.69 512 HIS A O 1
ATOM 3819 N N . TYR A 1 513 ? 18.906 9.643 -9.192 1.00 98.75 513 TYR A N 1
ATOM 3820 C CA . TYR A 1 513 ? 19.282 9.127 -10.506 1.00 98.75 513 TYR A CA 1
ATOM 3821 C C . TYR A 1 513 ? 18.384 7.948 -10.923 1.00 98.75 513 TYR A C 1
ATOM 3823 O O . TYR A 1 513 ? 18.037 7.118 -10.082 1.00 98.75 513 TYR A O 1
ATOM 3831 N N . PRO A 1 514 ? 18.028 7.812 -12.215 1.00 98.69 514 PRO A N 1
ATOM 3832 C CA . PRO A 1 514 ? 17.290 6.648 -12.688 1.00 98.69 514 PRO A CA 1
ATOM 3833 C C . PRO A 1 514 ? 18.131 5.372 -12.598 1.00 98.69 514 PRO A C 1
ATOM 3835 O O . PRO A 1 514 ? 19.298 5.358 -12.991 1.00 98.69 514 PRO A O 1
ATOM 3838 N N . ILE A 1 515 ? 17.515 4.273 -12.170 1.00 98.62 515 ILE A N 1
ATOM 3839 C CA . ILE A 1 515 ? 18.132 2.941 -12.163 1.00 98.62 515 ILE A CA 1
ATOM 3840 C C . ILE A 1 515 ? 17.525 2.112 -13.286 1.00 98.62 515 ILE A C 1
ATOM 3842 O O . ILE A 1 515 ? 16.311 2.127 -13.470 1.00 98.62 515 ILE A O 1
ATOM 3846 N N . GLN A 1 516 ? 18.350 1.376 -14.026 1.00 98.00 516 GLN A N 1
ATOM 3847 C CA . GLN A 1 516 ? 17.923 0.491 -15.110 1.00 98.00 516 GLN A CA 1
ATOM 3848 C C . GLN A 1 516 ? 18.404 -0.933 -14.854 1.00 98.00 516 GLN A C 1
ATOM 3850 O O . GLN A 1 516 ? 19.532 -1.109 -14.416 1.00 98.00 516 GLN A O 1
ATOM 3855 N N . SER A 1 517 ? 17.598 -1.927 -15.222 1.00 97.94 517 SER A N 1
ATOM 3856 C CA . SER A 1 517 ? 18.001 -3.325 -15.406 1.00 97.94 517 SER A CA 1
ATOM 3857 C C . SER A 1 517 ? 17.373 -3.908 -16.679 1.00 97.94 517 SER A C 1
ATOM 3859 O O . SER A 1 517 ? 16.533 -3.272 -17.334 1.00 97.94 517 SER A O 1
ATOM 3861 N N . ARG A 1 518 ? 17.813 -5.105 -17.080 1.00 95.94 518 ARG A N 1
ATOM 3862 C CA . ARG A 1 518 ? 17.285 -5.831 -18.240 1.00 95.94 518 ARG A CA 1
ATOM 3863 C C . ARG A 1 518 ? 16.970 -7.279 -17.892 1.00 95.94 518 ARG A C 1
ATOM 3865 O O . ARG A 1 518 ? 17.692 -7.915 -17.127 1.00 95.94 518 ARG A O 1
ATOM 3872 N N . PHE A 1 519 ? 15.928 -7.791 -18.529 1.00 93.75 519 PHE A N 1
ATOM 3873 C CA . PHE A 1 519 ? 15.485 -9.175 -18.445 1.00 93.75 519 PHE A CA 1
ATOM 3874 C C . PHE A 1 519 ? 15.380 -9.756 -19.846 1.00 93.75 519 PHE A C 1
ATOM 3876 O O . PHE A 1 519 ? 14.951 -9.049 -20.754 1.00 93.75 519 PHE A O 1
ATOM 3883 N N . ASP A 1 520 ? 15.768 -11.010 -20.006 1.00 90.00 520 ASP A N 1
ATOM 3884 C CA . ASP A 1 520 ? 15.593 -11.812 -21.201 1.00 90.00 520 ASP A CA 1
ATOM 3885 C C . ASP A 1 520 ? 14.765 -13.039 -20.840 1.00 90.00 520 ASP A C 1
ATOM 3887 O O . ASP A 1 520 ? 15.187 -13.877 -20.053 1.00 90.00 520 ASP A O 1
ATOM 3891 N N . PHE A 1 521 ? 13.570 -13.118 -21.408 1.00 84.06 521 PHE A N 1
ATOM 3892 C CA . PHE A 1 521 ? 12.628 -14.194 -21.119 1.00 84.06 521 PHE A CA 1
ATOM 3893 C C . PHE A 1 521 ? 12.748 -15.376 -22.098 1.00 84.06 521 PHE A C 1
ATOM 3895 O O . PHE A 1 521 ? 11.913 -16.281 -22.074 1.00 84.06 521 PHE A O 1
ATOM 3902 N N . GLY A 1 522 ? 13.778 -15.362 -22.955 1.00 68.56 522 GLY A N 1
ATOM 3903 C CA . GLY A 1 522 ? 14.059 -16.403 -23.941 1.00 68.56 522 GLY A CA 1
ATOM 3904 C C . GLY A 1 522 ? 13.095 -16.433 -25.135 1.00 68.56 522 GLY A C 1
ATOM 3905 O O . GLY A 1 522 ? 12.140 -15.658 -25.234 1.00 68.56 522 GLY A O 1
ATOM 3906 N N . ASP A 1 523 ? 13.364 -17.356 -26.061 1.00 53.88 523 ASP A N 1
ATOM 3907 C CA . ASP A 1 523 ? 12.435 -17.790 -27.111 1.00 53.88 523 ASP A CA 1
ATOM 3908 C C . ASP A 1 523 ? 11.610 -18.968 -26.549 1.00 53.88 523 ASP A C 1
ATOM 3910 O O . ASP A 1 523 ? 12.215 -19.900 -26.018 1.00 53.88 523 ASP A O 1
ATOM 3914 N N . PRO A 1 524 ? 10.263 -18.983 -26.616 1.00 45.66 524 PRO A N 1
ATOM 3915 C CA . PRO A 1 524 ? 9.438 -20.071 -26.068 1.00 45.66 524 PRO A CA 1
ATOM 3916 C C . PRO A 1 524 ? 9.631 -21.432 -26.760 1.00 45.66 524 PRO A C 1
ATOM 3918 O O . PRO A 1 524 ? 8.925 -22.386 -26.436 1.00 45.66 524 PRO A O 1
ATOM 3921 N N . ALA A 1 525 ? 10.536 -21.531 -27.730 1.00 38.12 525 ALA A N 1
ATOM 3922 C CA . ALA A 1 525 ? 10.791 -22.733 -28.503 1.00 38.12 525 ALA A CA 1
ATOM 3923 C C . ALA A 1 525 ? 11.986 -23.557 -27.991 1.00 38.12 525 ALA A C 1
ATOM 3925 O O . ALA A 1 525 ? 12.775 -23.985 -28.822 1.00 38.12 525 ALA A O 1
ATOM 3926 N N . PHE A 1 526 ? 12.115 -23.814 -26.683 1.00 34.31 526 PHE A N 1
ATOM 3927 C CA . PHE A 1 526 ? 12.958 -24.906 -26.160 1.00 34.31 526 PHE A CA 1
ATOM 3928 C C . PHE A 1 526 ? 12.406 -25.514 -24.870 1.00 34.31 526 PHE A C 1
ATOM 3930 O O . PHE A 1 526 ? 12.140 -24.749 -23.916 1.00 34.31 526 PHE A O 1
#

Nearest PDB structures (foldseek):
  6bt2-assembly1_A  TM=6.732E-01  e=7.938E-12  Homo sapiens
  6bt1-assembly1_A  TM=6.071E-01  e=1.733E-11  Homo sapiens
  6mal-assembly1_A  TM=6.330E-01  e=6.981E-11  Homo sapiens
  4m03-assembly1_A-2  TM=4.982E-01  e=1.872E-09  Staphylococcus aureus subsp. aureus NCTC 8325
  2yrl-assembly1_A  TM=6.604E-01  e=3.357E-04  Homo sapiens

Solvent-accessible surface area (backbone atoms only — not comparable to full-atom values): 28884 Å² total; per-residue (Å²): 134,88,81,81,77,80,75,85,71,80,76,58,77,48,83,45,65,44,78,93,78,75,100,64,101,62,70,40,27,36,67,44,92,66,82,54,75,64,45,34,35,70,40,73,44,45,42,32,55,35,57,44,72,34,52,79,63,57,41,34,46,61,80,60,75,60,63,52,46,48,76,41,40,80,62,33,33,41,32,44,30,36,68,59,55,46,78,44,76,36,49,35,37,38,31,24,70,84,67,42,56,31,74,48,78,42,58,39,42,30,26,39,53,37,39,81,71,58,68,86,56,73,65,39,39,42,75,36,81,41,78,47,73,49,43,67,45,59,34,42,75,68,61,38,32,43,83,77,41,77,35,61,32,37,56,44,46,76,38,51,81,29,39,38,38,39,38,29,75,50,62,56,58,14,52,26,26,41,33,44,31,21,66,77,66,49,66,31,74,50,80,40,56,36,49,37,36,76,63,77,79,77,85,69,70,75,76,86,68,73,76,81,86,68,76,78,78,90,68,77,78,80,91,68,78,83,80,92,68,79,82,79,92,67,79,78,77,91,64,79,74,89,69,56,73,76,40,78,46,35,40,29,26,31,46,35,40,34,32,55,32,97,83,45,62,34,88,48,52,68,54,22,50,53,45,50,48,51,53,51,63,73,67,63,56,39,36,36,28,32,24,28,40,18,26,66,66,49,52,51,52,50,37,70,75,36,86,66,41,42,69,52,47,50,53,35,86,73,27,77,36,57,16,82,69,44,66,74,80,44,67,32,38,29,40,44,27,28,53,83,38,43,42,80,76,44,32,31,44,41,65,62,92,43,23,72,34,20,62,64,38,43,32,38,37,31,39,34,37,43,39,58,92,95,48,73,51,71,37,36,41,35,28,38,45,41,30,62,70,68,90,46,70,62,34,51,52,28,36,25,51,33,43,50,53,50,50,52,45,41,68,64,59,49,61,98,43,37,37,40,38,32,20,40,51,53,40,21,72,73,46,25,78,43,58,63,96,83,40,71,41,70,18,53,46,45,82,47,66,78,32,65,84,52,27,44,55,67,42,49,71,43,36,75,67,50,40,45,34,36,70,94,46,52,57,28,27,61,44,39,35,32,28,53,70,36,59,85,26,46,43,82,89,45,58,43,76,48,80,77,94,50,85,65,34,59,60,39,40,24,46,42,44,40,31,36,35,37,29,34,75,52,52,96,87,122